Protein AF-A0A9Q9C1R9-F1 (afdb_monomer)

Structure (mmCIF, N/CA/C/O backbone):
data_AF-A0A9Q9C1R9-F1
#
_entry.id   AF-A0A9Q9C1R9-F1
#
loop_
_atom_site.group_PDB
_atom_site.id
_atom_site.type_symbol
_atom_site.label_atom_id
_atom_site.label_alt_id
_atom_site.label_comp_id
_atom_site.label_asym_id
_atom_site.label_entity_id
_atom_site.label_seq_id
_atom_site.pdbx_PDB_ins_code
_atom_site.Cartn_x
_atom_site.Cartn_y
_atom_site.Cartn_z
_atom_site.occupancy
_atom_site.B_iso_or_equiv
_atom_site.auth_seq_id
_atom_site.auth_comp_id
_atom_site.auth_asym_id
_atom_site.auth_atom_id
_atom_site.pdbx_PDB_model_num
ATOM 1 N N . MET A 1 1 ? 8.457 5.564 -29.639 1.00 68.88 1 MET A N 1
ATOM 2 C CA . MET A 1 1 ? 8.904 5.468 -28.235 1.00 68.88 1 MET A CA 1
ATOM 3 C C . MET A 1 1 ? 7.724 5.549 -27.267 1.00 68.88 1 MET A C 1
ATOM 5 O O . MET A 1 1 ? 7.587 4.631 -26.476 1.00 68.88 1 MET A O 1
ATOM 9 N N . LEU A 1 2 ? 6.846 6.562 -27.342 1.00 61.56 2 LEU A N 1
ATOM 10 C CA . LEU A 1 2 ? 5.574 6.614 -26.589 1.00 61.56 2 LEU A CA 1
ATOM 11 C C . LEU A 1 2 ? 4.384 6.157 -27.455 1.00 61.56 2 LEU A C 1
ATOM 13 O O . LEU A 1 2 ? 4.410 6.365 -28.668 1.00 61.56 2 LEU A O 1
ATOM 17 N N . LYS A 1 3 ? 3.377 5.526 -26.837 1.00 55.06 3 LYS A N 1
ATOM 18 C CA . LYS A 1 3 ? 2.160 4.986 -27.472 1.00 55.06 3 LYS A CA 1
ATOM 19 C C . LYS A 1 3 ? 1.139 6.076 -27.837 1.00 55.06 3 LYS A C 1
ATOM 21 O O . LYS A 1 3 ? 0.520 5.959 -28.885 1.00 55.06 3 LYS A O 1
ATOM 26 N N . GLU A 1 4 ? 1.001 7.135 -27.030 1.00 53.97 4 GLU A N 1
ATOM 27 C CA . GLU A 1 4 ? 0.096 8.278 -27.270 1.00 53.97 4 GLU A CA 1
ATOM 28 C C . GLU A 1 4 ? 0.706 9.599 -26.744 1.00 53.97 4 GLU A C 1
ATOM 30 O O . GLU A 1 4 ? 1.409 9.605 -25.733 1.00 53.97 4 GLU A O 1
ATOM 35 N N . LEU A 1 5 ? 0.454 10.715 -27.445 1.00 52.47 5 LEU A N 1
ATOM 36 C CA . LEU A 1 5 ? 1.115 12.031 -27.289 1.00 52.47 5 LEU A CA 1
ATOM 37 C C . LEU A 1 5 ? 0.471 12.983 -26.258 1.00 52.47 5 LEU A C 1
ATOM 39 O O . LEU A 1 5 ? 0.914 14.118 -26.122 1.00 52.47 5 LEU A O 1
ATOM 43 N N . ILE A 1 6 ? -0.577 12.560 -25.548 1.00 49.66 6 ILE A N 1
ATOM 44 C CA . ILE A 1 6 ? -1.466 13.462 -24.783 1.00 49.66 6 ILE A CA 1
ATOM 45 C C . ILE A 1 6 ? -0.783 14.088 -23.541 1.00 49.66 6 ILE A C 1
ATOM 47 O O . ILE A 1 6 ? -1.329 14.996 -22.927 1.00 49.66 6 ILE A O 1
ATOM 51 N N . ASP A 1 7 ? 0.436 13.664 -23.193 1.00 58.31 7 ASP A N 1
ATOM 52 C CA . ASP A 1 7 ? 1.102 14.011 -21.928 1.00 58.31 7 ASP A CA 1
ATOM 53 C C . ASP A 1 7 ? 2.632 14.169 -22.101 1.00 58.31 7 ASP A C 1
ATOM 55 O O . ASP A 1 7 ? 3.446 13.605 -21.355 1.00 58.31 7 ASP A O 1
ATOM 59 N N . GLU A 1 8 ? 3.033 14.849 -23.183 1.00 70.69 8 GLU A N 1
ATOM 60 C CA . GLU A 1 8 ? 4.433 15.181 -23.479 1.00 70.69 8 GLU A CA 1
ATOM 61 C C . GLU A 1 8 ? 4.925 16.274 -22.513 1.00 70.69 8 GLU A C 1
ATOM 63 O O . GLU A 1 8 ? 4.527 17.434 -22.607 1.00 70.69 8 GLU A O 1
ATOM 68 N N . ASP A 1 9 ? 5.804 15.903 -21.580 1.00 82.81 9 ASP A N 1
ATOM 69 C CA . ASP A 1 9 ? 6.515 16.859 -20.727 1.00 82.81 9 ASP A CA 1
ATOM 70 C C . ASP A 1 9 ? 7.801 17.369 -21.396 1.00 82.81 9 ASP A C 1
ATOM 72 O O . ASP A 1 9 ? 8.189 16.929 -22.480 1.00 82.81 9 ASP A O 1
ATOM 76 N N . ASP A 1 10 ? 8.478 18.319 -20.746 1.00 85.00 10 ASP A N 1
ATOM 77 C CA . ASP A 1 10 ? 9.692 18.946 -21.277 1.00 85.00 10 ASP A CA 1
ATOM 78 C C . ASP A 1 10 ? 10.810 17.931 -21.580 1.00 85.00 10 ASP A C 1
ATOM 80 O O . ASP A 1 10 ? 11.509 18.064 -22.586 1.00 85.00 10 ASP A O 1
ATOM 84 N N . PHE A 1 11 ? 10.946 16.876 -20.767 1.00 85.56 11 PHE A N 1
ATOM 85 C CA . PHE A 1 11 ? 11.929 15.819 -21.007 1.00 85.56 11 PHE A CA 1
ATOM 86 C C . PHE A 1 11 ? 11.592 15.037 -22.281 1.00 85.56 11 PHE A C 1
ATOM 88 O O . PHE A 1 11 ? 12.441 14.894 -23.164 1.00 85.56 11 PHE A O 1
ATOM 95 N N . CYS A 1 12 ? 10.343 14.580 -22.413 1.00 82.75 12 CYS A N 1
ATOM 96 C CA . CYS A 1 12 ? 9.876 13.858 -23.597 1.00 82.75 12 CYS A CA 1
ATOM 97 C C . CYS A 1 12 ? 9.963 14.726 -24.859 1.00 82.75 12 CYS A C 1
ATOM 99 O O . CYS A 1 12 ? 10.406 14.246 -25.904 1.00 82.75 12 CYS A O 1
ATOM 101 N N . LYS A 1 13 ? 9.632 16.017 -24.744 1.00 83.69 13 LYS A N 1
ATOM 102 C CA . LYS A 1 13 ? 9.739 16.992 -25.830 1.00 83.69 13 LYS A CA 1
ATOM 103 C C . LYS A 1 13 ? 11.181 17.157 -26.299 1.00 83.69 13 LYS A C 1
ATOM 105 O O . LYS A 1 13 ? 11.440 17.072 -27.496 1.00 83.69 13 LYS A O 1
ATOM 110 N N . LYS A 1 14 ? 12.136 17.344 -25.381 1.00 84.56 14 LYS A N 1
ATOM 111 C CA . LYS A 1 14 ? 13.572 17.443 -25.710 1.00 84.56 14 LYS A CA 1
ATOM 112 C C . LYS A 1 14 ? 14.096 16.168 -26.367 1.00 84.56 14 LYS A C 1
ATOM 114 O O . LYS A 1 14 ? 14.845 16.247 -27.338 1.00 84.56 14 LYS A O 1
ATOM 119 N N . LEU A 1 15 ? 13.655 15.010 -25.879 1.00 82.81 15 LEU A N 1
ATOM 120 C CA . LEU A 1 15 ? 14.009 13.701 -26.421 1.00 82.81 15 LEU A CA 1
ATOM 121 C C . LEU A 1 15 ? 13.413 13.442 -27.815 1.00 82.81 15 LEU A C 1
ATOM 123 O O . LEU A 1 15 ? 14.008 12.740 -28.625 1.00 82.81 15 LEU A O 1
ATOM 127 N N . ARG A 1 16 ? 12.246 14.015 -28.126 1.00 80.00 16 ARG A N 1
ATOM 128 C CA . ARG A 1 16 ? 11.672 13.975 -29.477 1.00 80.00 16 ARG A CA 1
ATOM 129 C C . ARG A 1 16 ? 12.353 14.972 -30.409 1.00 80.00 16 ARG A C 1
ATOM 131 O O . ARG A 1 16 ? 12.697 14.614 -31.529 1.00 80.00 16 ARG A O 1
ATOM 138 N N . MET A 1 17 ? 12.570 16.206 -29.963 1.00 79.06 17 MET A N 1
ATOM 139 C CA . MET A 1 17 ? 13.207 17.243 -30.779 1.00 79.06 17 MET A CA 1
ATOM 140 C C . MET A 1 17 ? 14.652 16.882 -31.153 1.00 79.06 17 MET A C 1
ATOM 142 O O . MET A 1 17 ? 15.102 17.239 -32.239 1.00 79.06 17 MET A O 1
ATOM 146 N N . SER A 1 18 ? 15.367 16.123 -30.314 1.00 73.94 18 SER A N 1
ATOM 147 C CA . SER A 1 18 ? 16.707 15.619 -30.646 1.00 73.94 18 SER A CA 1
ATOM 148 C C . SER A 1 18 ? 16.712 14.651 -31.836 1.00 73.94 18 SER A C 1
ATOM 150 O O . SER A 1 18 ? 17.696 14.612 -32.573 1.00 73.94 18 SER A O 1
ATOM 152 N N . LYS A 1 19 ? 15.607 13.931 -32.082 1.00 68.00 19 LYS A N 1
ATOM 153 C CA . LYS A 1 19 ? 15.403 13.128 -33.299 1.00 68.00 19 LYS A CA 1
ATOM 154 C C . LYS A 1 19 ? 15.265 14.014 -34.538 1.00 68.00 19 LYS A C 1
ATOM 156 O O . LYS A 1 19 ? 15.818 13.702 -35.586 1.00 68.00 19 LYS A O 1
ATOM 161 N N . GLU A 1 20 ? 14.491 15.091 -34.426 1.00 62.00 20 GLU A N 1
ATOM 162 C CA . GLU A 1 20 ? 14.137 15.975 -35.545 1.00 62.00 20 GLU A CA 1
ATOM 163 C C . GLU A 1 20 ? 15.308 16.882 -35.964 1.00 62.00 20 GLU A C 1
ATOM 165 O O . GLU A 1 20 ? 15.436 17.225 -37.136 1.00 62.00 20 GLU A O 1
ATOM 170 N N . ALA A 1 21 ? 16.199 17.226 -35.029 1.00 60.50 21 ALA A N 1
ATOM 171 C CA . ALA A 1 21 ? 17.308 18.151 -35.263 1.00 60.50 21 ALA A CA 1
ATOM 172 C C . ALA A 1 21 ? 18.493 17.569 -36.066 1.00 60.50 21 ALA A C 1
ATOM 174 O O . ALA A 1 21 ? 19.403 18.320 -36.410 1.00 60.50 21 ALA A O 1
ATOM 175 N N . ASN A 1 22 ? 18.532 16.258 -36.362 1.00 57.53 22 ASN A N 1
ATOM 176 C CA . ASN A 1 22 ? 19.663 15.572 -37.023 1.00 57.53 22 ASN A CA 1
ATOM 177 C C . ASN A 1 22 ? 21.048 15.807 -36.372 1.00 57.53 22 ASN A C 1
ATOM 179 O O . ASN A 1 22 ? 22.090 15.497 -36.956 1.00 57.53 22 ASN A O 1
ATOM 183 N N . THR A 1 23 ? 21.097 16.319 -35.143 1.00 57.62 23 THR A N 1
ATOM 184 C CA . THR A 1 23 ? 22.340 16.537 -34.404 1.00 57.62 23 THR A CA 1
ATOM 185 C C . THR A 1 23 ? 22.733 15.253 -33.683 1.00 57.62 23 THR A C 1
ATOM 187 O O . THR A 1 23 ? 22.050 14.826 -32.755 1.00 57.62 23 THR A O 1
ATOM 190 N N . LYS A 1 24 ? 23.870 14.653 -34.058 1.00 62.19 24 LYS A N 1
ATOM 191 C CA . LYS A 1 24 ? 24.475 13.500 -33.352 1.00 62.19 24 LYS A CA 1
ATOM 192 C C . LYS A 1 24 ? 25.157 13.871 -32.024 1.00 62.19 24 LYS A C 1
ATOM 194 O O . LYS A 1 24 ? 25.824 13.040 -31.421 1.00 62.19 24 LYS A O 1
ATOM 199 N N . ALA A 1 25 ? 25.030 15.123 -31.593 1.00 64.75 25 ALA A N 1
ATOM 200 C CA . ALA A 1 25 ? 25.651 15.654 -30.390 1.00 64.75 25 ALA A CA 1
ATOM 201 C C . ALA A 1 25 ? 24.568 16.067 -29.387 1.00 64.75 25 ALA A C 1
ATOM 203 O O . ALA A 1 25 ? 23.520 16.586 -29.775 1.00 64.75 25 ALA A O 1
ATOM 204 N N . GLY A 1 26 ? 24.830 15.844 -28.101 1.00 82.19 26 GLY A N 1
ATOM 205 C CA . GLY A 1 26 ? 23.922 16.195 -27.012 1.00 82.19 26 GLY A CA 1
ATOM 206 C C . GLY A 1 26 ? 23.295 14.982 -26.325 1.00 82.19 26 GLY A C 1
ATOM 207 O O . GLY A 1 26 ? 22.967 13.983 -26.967 1.00 82.19 26 GLY A O 1
ATOM 208 N N . PHE A 1 27 ? 23.077 15.111 -25.015 1.00 88.69 27 PHE A N 1
ATOM 209 C CA . PHE A 1 27 ? 22.554 14.061 -24.140 1.00 88.69 27 PHE A CA 1
ATOM 210 C C . PHE A 1 27 ? 21.291 13.415 -24.710 1.00 88.69 27 PHE A C 1
ATOM 212 O O . PHE A 1 27 ? 21.266 12.214 -24.933 1.00 88.69 27 PHE A O 1
ATOM 219 N N . TYR A 1 28 ? 20.269 14.213 -25.033 1.00 88.50 28 TYR A N 1
ATOM 220 C CA . TYR A 1 28 ? 18.986 13.710 -25.534 1.00 88.50 28 TYR A CA 1
ATOM 221 C C . TYR A 1 28 ? 19.091 12.998 -26.888 1.00 88.50 28 TYR A C 1
ATOM 223 O O . TYR A 1 28 ? 18.236 12.181 -27.205 1.00 88.50 28 TYR A O 1
ATOM 231 N N . SER A 1 29 ? 20.100 13.292 -27.709 1.00 85.75 29 SER A N 1
ATOM 232 C CA . SER A 1 29 ? 20.296 12.591 -28.984 1.00 85.75 29 SER A CA 1
ATOM 233 C C . SER A 1 29 ? 20.907 11.211 -28.747 1.00 85.75 29 SER A C 1
ATOM 235 O O . SER A 1 29 ? 20.327 10.201 -29.140 1.00 85.75 29 SER A O 1
ATOM 237 N N . LEU A 1 30 ? 22.015 11.151 -27.999 1.00 87.75 30 LEU A N 1
ATOM 238 C CA . LEU A 1 30 ? 22.667 9.890 -27.632 1.00 87.75 30 LEU A CA 1
ATOM 239 C C . LEU A 1 30 ? 21.759 9.002 -26.771 1.00 87.75 30 LEU A C 1
ATOM 241 O O . LEU A 1 30 ? 21.676 7.800 -27.000 1.00 87.75 30 LEU A O 1
ATOM 245 N N . PHE A 1 31 ? 21.020 9.593 -25.831 1.00 91.00 31 PHE A N 1
ATOM 246 C CA . PHE A 1 31 ? 20.050 8.884 -25.004 1.00 91.00 31 PHE A CA 1
ATOM 247 C C . PHE A 1 31 ? 18.894 8.329 -25.845 1.00 91.00 31 PHE A C 1
ATOM 249 O O . PHE A 1 31 ? 18.495 7.187 -25.654 1.00 91.00 31 PHE A O 1
ATOM 256 N N . TYR A 1 32 ? 18.386 9.082 -26.828 1.00 89.69 32 TYR A N 1
ATOM 257 C CA . TYR A 1 32 ? 17.373 8.571 -27.758 1.00 89.69 32 TYR A CA 1
ATOM 258 C C . TYR A 1 32 ? 17.898 7.394 -28.590 1.00 89.69 32 TYR A C 1
ATOM 260 O O . TYR A 1 32 ? 17.190 6.400 -28.748 1.00 89.69 32 TYR A O 1
ATOM 268 N N . ILE A 1 33 ? 19.139 7.481 -29.088 1.00 89.81 33 ILE A N 1
ATOM 269 C CA . ILE A 1 33 ? 19.789 6.383 -29.817 1.00 89.81 33 ILE A CA 1
ATOM 270 C C . ILE A 1 33 ? 19.897 5.151 -28.917 1.00 89.81 33 ILE A C 1
ATOM 272 O O . ILE A 1 33 ? 19.474 4.081 -29.338 1.00 89.81 33 ILE A O 1
ATOM 276 N N . LEU A 1 34 ? 20.344 5.306 -27.667 1.00 91.69 34 LEU A N 1
ATOM 277 C CA . LEU A 1 34 ? 20.454 4.212 -26.695 1.00 91.69 34 LEU A CA 1
ATOM 278 C C . LEU A 1 34 ? 19.115 3.494 -26.451 1.00 91.69 34 LEU A C 1
ATOM 280 O O . LEU A 1 34 ? 19.071 2.278 -26.290 1.00 91.69 34 LEU A O 1
ATOM 284 N N . LEU A 1 35 ? 18.002 4.232 -26.445 1.00 91.25 35 LEU A N 1
ATOM 285 C CA . LEU A 1 35 ? 16.662 3.660 -26.269 1.00 91.25 35 LEU A CA 1
ATOM 286 C C . LEU A 1 35 ? 16.153 2.897 -27.502 1.00 91.25 35 LEU A C 1
ATOM 288 O O . LEU A 1 35 ? 15.163 2.169 -27.401 1.00 91.25 35 LEU A O 1
ATOM 292 N N . HIS A 1 36 ? 16.797 3.054 -28.658 1.00 89.19 36 HIS A N 1
ATOM 293 C CA . HIS A 1 36 ? 16.471 2.362 -29.906 1.00 89.19 36 HIS A CA 1
ATOM 294 C C . HIS A 1 36 ? 17.476 1.257 -30.257 1.00 89.19 36 HIS A C 1
ATOM 296 O O . HIS A 1 36 ? 17.066 0.223 -30.781 1.00 89.19 36 HIS A O 1
ATOM 302 N N . ASP A 1 37 ? 18.748 1.465 -29.934 1.00 90.94 37 ASP A N 1
ATOM 303 C CA . ASP A 1 37 ? 19.858 0.530 -30.078 1.00 90.94 37 ASP A CA 1
ATOM 304 C C . ASP A 1 37 ? 20.609 0.450 -28.738 1.00 90.94 37 ASP A C 1
ATOM 306 O O . ASP A 1 37 ? 21.495 1.270 -28.467 1.00 90.94 37 ASP A O 1
ATOM 310 N N . PRO A 1 38 ? 20.238 -0.498 -27.859 1.00 92.81 38 PRO A N 1
ATOM 311 C CA . PRO A 1 38 ? 20.786 -0.580 -26.516 1.00 92.81 38 PRO A CA 1
ATOM 312 C C . PRO A 1 38 ? 22.136 -1.317 -26.521 1.00 92.81 38 PRO A C 1
ATOM 314 O O . PRO A 1 38 ? 22.336 -2.267 -25.770 1.00 92.81 38 PRO A O 1
ATOM 317 N N . SER A 1 39 ? 23.065 -0.919 -27.392 1.00 93.69 39 SER A N 1
ATOM 318 C CA . SER A 1 39 ? 24.397 -1.519 -27.478 1.00 93.69 39 SER A CA 1
ATOM 319 C C . SER A 1 39 ? 25.350 -0.931 -26.432 1.00 93.69 39 SER A C 1
ATOM 321 O O . SER A 1 39 ? 25.269 0.248 -26.073 1.00 93.69 39 SER A O 1
ATOM 323 N N . LEU A 1 40 ? 26.299 -1.750 -25.960 1.00 92.50 40 LEU A N 1
ATOM 324 C CA . LEU A 1 40 ? 27.318 -1.312 -24.999 1.00 92.50 40 LEU A CA 1
ATOM 325 C C . LEU A 1 40 ? 28.120 -0.118 -25.537 1.00 92.50 40 LEU A C 1
ATOM 327 O O . LEU A 1 40 ? 28.385 0.823 -24.801 1.00 92.50 40 LEU A O 1
ATOM 331 N N . GLN A 1 41 ? 28.412 -0.105 -26.840 1.00 93.00 41 GLN A N 1
ATOM 332 C CA . GLN A 1 41 ? 29.126 0.989 -27.497 1.00 93.00 41 GLN A CA 1
ATOM 333 C C . GLN A 1 41 ? 28.391 2.334 -27.369 1.00 93.00 41 GLN A C 1
ATOM 335 O O . GLN A 1 41 ? 29.019 3.366 -27.129 1.00 93.00 41 GLN A O 1
ATOM 340 N N . VAL A 1 42 ? 27.063 2.342 -27.525 1.00 91.50 42 VAL A N 1
ATOM 341 C CA . VAL A 1 42 ? 26.261 3.566 -27.377 1.00 91.50 42 VAL A CA 1
ATOM 342 C C . VAL A 1 42 ? 26.208 3.996 -25.910 1.00 91.50 42 VAL A C 1
ATOM 344 O O . VAL A 1 42 ? 26.322 5.189 -25.626 1.00 91.50 42 VAL A O 1
ATOM 347 N N . LEU A 1 43 ? 26.091 3.045 -24.976 1.00 93.31 43 LEU A N 1
ATOM 348 C CA . LEU A 1 43 ? 26.119 3.334 -23.540 1.00 93.31 43 LEU A CA 1
ATOM 349 C C . LEU A 1 43 ? 27.465 3.936 -23.112 1.00 93.31 43 LEU A C 1
ATOM 351 O O . LEU A 1 43 ? 27.484 4.982 -22.469 1.00 93.31 43 LEU A O 1
ATOM 355 N N . GLU A 1 44 ? 28.584 3.335 -23.513 1.00 92.31 44 GLU A N 1
ATOM 356 C CA . GLU A 1 44 ? 29.932 3.843 -23.234 1.00 92.31 44 GLU A CA 1
ATOM 357 C C . GLU A 1 44 ? 30.155 5.226 -23.853 1.00 92.31 44 GLU A C 1
ATOM 359 O O . GLU A 1 44 ? 30.708 6.109 -23.202 1.00 92.31 44 GLU A O 1
ATOM 364 N N . SER A 1 45 ? 29.657 5.456 -25.073 1.00 90.81 45 SER A N 1
ATOM 365 C CA . SER A 1 45 ? 29.702 6.777 -25.708 1.00 90.81 45 SER A CA 1
ATOM 366 C C . SER A 1 45 ? 28.879 7.822 -24.949 1.00 90.81 45 SER A C 1
ATOM 368 O O . SER A 1 45 ? 29.263 8.991 -24.884 1.00 90.81 45 SER A O 1
ATOM 370 N N . LEU A 1 46 ? 27.750 7.438 -24.354 1.00 90.81 46 LEU A N 1
ATOM 371 C CA . LEU A 1 46 ? 26.967 8.340 -23.517 1.00 90.81 46 LEU A CA 1
ATOM 372 C C . LEU A 1 46 ? 27.708 8.648 -22.205 1.00 90.81 46 LEU A C 1
ATOM 374 O O . LEU A 1 46 ? 27.821 9.816 -21.838 1.00 90.81 46 LEU A O 1
ATOM 378 N N . LEU A 1 47 ? 28.263 7.627 -21.547 1.00 91.38 47 LEU A N 1
ATOM 379 C CA . LEU A 1 47 ? 28.989 7.744 -20.276 1.00 91.38 47 LEU A CA 1
ATOM 380 C C . LEU A 1 47 ? 30.352 8.443 -20.405 1.00 91.38 47 LEU A C 1
ATOM 382 O O . LEU A 1 47 ? 30.844 9.010 -19.436 1.00 91.38 47 LEU A O 1
ATOM 386 N N . SER A 1 48 ? 30.959 8.462 -21.594 1.00 90.69 48 SER A N 1
ATOM 387 C CA . SER A 1 48 ? 32.174 9.248 -21.840 1.00 90.69 48 SER A CA 1
ATOM 388 C C . SER A 1 48 ? 31.901 10.752 -21.931 1.00 90.69 48 SER A C 1
ATOM 390 O O . SER A 1 48 ? 32.814 11.554 -21.762 1.00 90.69 48 SER A O 1
ATOM 392 N N . ASN A 1 49 ? 30.660 11.139 -22.250 1.00 88.56 49 ASN A N 1
ATOM 393 C CA . ASN A 1 49 ? 30.259 12.532 -22.474 1.00 88.56 49 ASN A CA 1
ATOM 394 C C . ASN A 1 49 ? 29.388 13.105 -21.344 1.00 88.56 49 ASN A C 1
ATOM 396 O O . ASN A 1 49 ? 29.257 14.324 -21.237 1.00 88.56 49 ASN A O 1
ATOM 400 N N . TYR A 1 50 ? 28.780 12.244 -20.526 1.00 90.88 50 TYR A N 1
ATOM 401 C CA . TYR A 1 50 ? 27.838 12.600 -19.466 1.00 90.88 50 TYR A CA 1
ATOM 402 C C . TYR A 1 50 ? 28.058 11.733 -18.235 1.00 90.88 50 TYR A C 1
ATOM 404 O O . TYR A 1 50 ? 28.575 10.622 -18.329 1.00 90.88 50 TYR A O 1
ATOM 412 N N . THR A 1 51 ? 27.645 12.222 -17.068 1.00 90.12 51 THR A N 1
ATOM 413 C CA . THR A 1 51 ? 27.815 11.449 -15.837 1.00 90.12 51 THR A CA 1
ATOM 414 C C . THR A 1 51 ? 26.875 10.245 -15.825 1.00 90.12 51 THR A C 1
ATOM 416 O O . THR A 1 51 ? 25.770 10.295 -16.372 1.00 90.12 51 THR A O 1
ATOM 419 N N . LEU A 1 52 ? 27.268 9.171 -15.133 1.00 90.62 52 LEU A N 1
ATOM 420 C CA . LEU A 1 52 ? 26.385 8.027 -14.886 1.00 90.62 52 LEU A CA 1
ATOM 421 C C . LEU A 1 52 ? 25.042 8.476 -14.288 1.00 90.62 52 LEU A C 1
ATOM 423 O O . LEU A 1 52 ? 23.982 7.995 -14.688 1.00 90.62 52 LEU A O 1
ATOM 427 N N . GLN A 1 53 ? 25.080 9.460 -13.386 1.00 91.25 53 GLN A N 1
ATOM 428 C CA . GLN A 1 53 ? 23.893 10.011 -12.743 1.00 91.25 53 GLN A CA 1
ATOM 429 C C . GLN A 1 53 ? 22.923 10.669 -13.737 1.00 91.25 53 GLN A C 1
ATOM 431 O O . GLN A 1 53 ? 21.711 10.565 -13.546 1.00 91.25 53 GLN A O 1
ATOM 436 N N . ASP A 1 54 ? 23.412 11.304 -14.806 1.00 91.31 54 ASP A N 1
ATOM 437 C CA . ASP A 1 54 ? 22.556 11.886 -15.850 1.00 91.31 54 ASP A CA 1
ATOM 438 C C . ASP A 1 54 ? 21.773 10.796 -16.588 1.00 91.31 54 ASP A C 1
ATOM 440 O O . ASP A 1 54 ? 20.559 10.910 -16.786 1.00 91.31 54 ASP A O 1
ATOM 444 N N . VAL A 1 55 ? 22.450 9.695 -16.926 1.00 92.69 55 VAL A N 1
ATOM 445 C CA . VAL A 1 55 ? 21.838 8.528 -17.578 1.00 92.69 55 VAL A CA 1
ATOM 446 C C . VAL A 1 55 ? 20.816 7.869 -16.652 1.00 92.69 55 VAL A C 1
ATOM 448 O O . VAL A 1 55 ? 19.679 7.618 -17.063 1.00 92.69 55 VAL A O 1
ATOM 451 N N . VAL A 1 56 ? 21.176 7.663 -15.380 1.00 94.31 56 VAL A N 1
ATOM 452 C CA . VAL A 1 56 ? 20.267 7.146 -14.346 1.00 94.31 56 VAL A CA 1
ATOM 453 C C . VAL A 1 56 ? 19.044 8.050 -14.202 1.00 94.31 56 VAL A C 1
ATOM 455 O O . VAL A 1 56 ? 17.923 7.554 -14.155 1.00 94.31 56 VAL A O 1
ATOM 458 N N . ASN A 1 57 ? 19.208 9.373 -14.177 1.00 92.75 57 ASN A N 1
ATOM 459 C CA . ASN A 1 57 ? 18.089 10.307 -14.062 1.00 92.75 57 ASN A CA 1
ATOM 460 C C . ASN A 1 57 ? 17.159 10.254 -15.285 1.00 92.75 57 ASN A C 1
ATO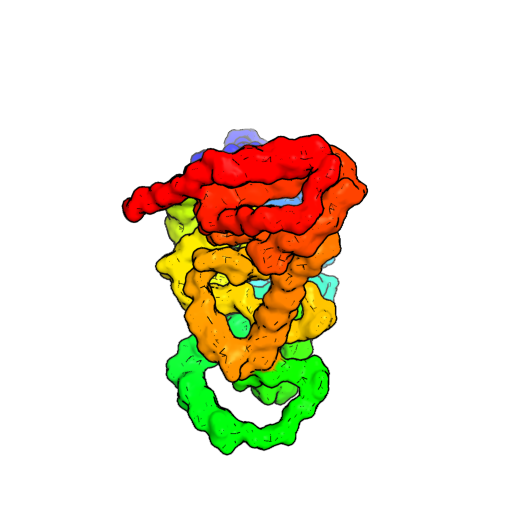M 462 O O . ASN A 1 57 ? 15.937 10.259 -15.114 1.00 92.75 57 ASN A O 1
ATOM 466 N N . GLY A 1 58 ? 17.715 10.146 -16.496 1.00 92.50 58 GLY A N 1
ATOM 467 C CA . GLY A 1 58 ? 16.936 9.976 -17.725 1.00 92.50 58 GLY A CA 1
ATOM 468 C C . GLY A 1 58 ? 16.113 8.685 -17.718 1.00 92.50 58 GLY A C 1
ATOM 469 O O . GLY A 1 58 ? 14.905 8.710 -17.971 1.00 92.50 58 GLY A O 1
ATOM 470 N N . LEU A 1 59 ? 16.733 7.558 -17.353 1.00 95.00 59 LEU A N 1
ATOM 471 C CA . LEU A 1 59 ? 16.044 6.267 -17.253 1.00 95.00 59 LEU A CA 1
ATOM 472 C C . LEU A 1 59 ? 15.006 6.275 -16.136 1.00 95.00 59 LEU A C 1
ATOM 474 O O . LEU A 1 59 ? 13.874 5.848 -16.344 1.00 95.00 59 LEU A O 1
ATOM 478 N N . LYS A 1 60 ? 15.354 6.822 -14.969 1.00 94.19 60 LYS A N 1
ATOM 479 C CA . LYS A 1 60 ? 14.440 6.987 -13.838 1.00 94.19 60 LYS A CA 1
ATOM 480 C C . LYS A 1 60 ? 13.212 7.779 -14.247 1.00 94.19 60 LYS A C 1
ATOM 482 O O . LYS A 1 60 ? 12.120 7.394 -13.859 1.00 94.19 60 LYS A O 1
ATOM 487 N N . HIS A 1 61 ? 13.362 8.864 -15.002 1.00 91.75 61 HIS A N 1
ATOM 488 C CA . HIS A 1 61 ? 12.221 9.651 -15.456 1.00 91.75 61 HIS A CA 1
ATOM 489 C C . HIS A 1 61 ? 11.278 8.808 -16.333 1.00 91.75 61 HIS A C 1
ATOM 491 O O . HIS A 1 61 ? 10.077 8.750 -16.061 1.00 91.75 61 HIS A O 1
ATOM 497 N N . LEU A 1 62 ? 11.818 8.087 -17.323 1.00 92.31 62 LEU A N 1
ATOM 498 C CA . LEU A 1 62 ? 11.020 7.229 -18.203 1.00 92.31 62 LEU A CA 1
ATOM 499 C C . LEU A 1 62 ? 10.353 6.076 -17.450 1.00 92.31 62 LEU A C 1
ATOM 501 O O . LEU A 1 62 ? 9.149 5.873 -17.599 1.00 92.31 62 LEU A O 1
ATOM 505 N N . ILE A 1 63 ? 11.104 5.360 -16.610 1.00 93.56 63 ILE A N 1
ATOM 506 C CA . ILE A 1 63 ? 10.579 4.248 -15.813 1.00 93.56 63 ILE A CA 1
ATOM 507 C C . ILE A 1 63 ? 9.545 4.773 -14.816 1.00 93.56 63 ILE A C 1
ATOM 509 O O . ILE A 1 63 ? 8.465 4.222 -14.695 1.00 93.56 63 ILE A O 1
ATOM 513 N N . LYS A 1 64 ? 9.809 5.868 -14.109 1.00 90.62 64 LYS A N 1
ATOM 514 C CA . LYS A 1 64 ? 8.907 6.341 -13.056 1.00 90.62 64 LYS A CA 1
ATOM 515 C C . LYS A 1 64 ? 7.587 6.897 -13.602 1.00 90.62 64 LYS A C 1
ATOM 517 O O . LYS A 1 64 ? 6.551 6.669 -12.985 1.00 90.62 64 LYS A O 1
ATOM 522 N N . PHE A 1 65 ? 7.621 7.630 -14.717 1.00 87.12 65 PHE A N 1
ATOM 523 C CA . PHE A 1 65 ? 6.475 8.436 -15.161 1.00 87.12 65 PHE A CA 1
ATOM 524 C C . PHE A 1 65 ? 5.870 8.029 -16.504 1.00 87.12 65 PHE A C 1
ATOM 526 O O . PHE A 1 65 ? 4.734 8.397 -16.783 1.00 87.12 65 PHE A O 1
ATOM 533 N N . LYS A 1 66 ? 6.605 7.320 -17.369 1.00 87.44 66 LYS A N 1
ATOM 534 C CA . LYS A 1 66 ? 6.179 7.084 -18.763 1.00 87.44 66 LYS A CA 1
ATOM 535 C C . LYS A 1 66 ? 6.114 5.610 -19.155 1.00 87.44 66 LYS A C 1
ATOM 537 O O . LYS A 1 66 ? 5.688 5.304 -20.265 1.00 87.44 66 LYS A O 1
ATOM 542 N N . PHE A 1 67 ? 6.512 4.708 -18.267 1.00 88.44 67 PHE A N 1
ATOM 543 C CA . PHE A 1 67 ? 6.835 3.321 -18.593 1.00 88.44 67 PHE A CA 1
ATOM 544 C C . PHE A 1 67 ? 5.681 2.527 -19.213 1.00 88.44 67 PHE A C 1
ATOM 546 O O . PHE A 1 67 ? 5.853 1.952 -20.287 1.00 88.44 67 PHE A O 1
ATOM 553 N N . ASP A 1 68 ? 4.475 2.601 -18.641 1.00 84.44 68 ASP A N 1
ATOM 554 C CA . ASP A 1 68 ? 3.274 1.935 -19.180 1.00 84.44 68 ASP A CA 1
ATOM 555 C C . ASP A 1 68 ? 2.906 2.409 -20.599 1.00 84.44 68 ASP A C 1
ATOM 557 O O . ASP A 1 68 ? 2.298 1.691 -21.409 1.00 84.44 68 ASP A O 1
ATOM 561 N N . ARG A 1 69 ? 3.328 3.631 -20.931 1.00 84.44 69 ARG A N 1
ATOM 562 C CA . ARG A 1 69 ? 3.060 4.304 -22.202 1.00 84.44 69 ARG A CA 1
ATOM 563 C C . ARG A 1 69 ? 4.165 4.074 -23.225 1.00 84.44 69 ARG A C 1
ATOM 565 O O . ARG A 1 69 ? 4.019 4.517 -24.361 1.00 84.44 69 ARG A O 1
ATOM 572 N N . LEU A 1 70 ? 5.249 3.382 -22.881 1.00 86.88 70 LEU A N 1
ATOM 573 C CA . LEU A 1 70 ? 6.308 3.066 -23.834 1.00 86.88 70 LEU A CA 1
ATOM 574 C C . LEU A 1 70 ? 5.870 1.977 -24.817 1.00 86.88 70 LEU A C 1
ATOM 576 O O . LEU A 1 70 ? 5.102 1.069 -24.490 1.00 86.88 70 LEU A O 1
ATOM 580 N N . THR A 1 71 ? 6.375 2.058 -26.047 1.00 88.44 71 THR A N 1
ATOM 581 C CA . THR A 1 71 ? 6.307 0.965 -27.029 1.00 88.44 71 THR A CA 1
ATOM 582 C C . THR A 1 71 ? 7.033 -0.271 -26.498 1.00 88.44 71 THR A C 1
ATOM 584 O O . THR A 1 71 ? 8.009 -0.121 -25.766 1.00 88.44 71 THR A O 1
ATOM 587 N N . LYS A 1 72 ? 6.609 -1.476 -26.904 1.00 88.88 72 LYS A N 1
ATOM 588 C CA . LYS A 1 72 ? 7.219 -2.741 -26.449 1.00 88.88 72 LYS A CA 1
ATOM 589 C C . LYS A 1 72 ? 8.741 -2.775 -26.649 1.00 88.88 72 LYS A C 1
ATOM 591 O O . LYS A 1 72 ? 9.449 -3.180 -25.736 1.00 88.88 72 LYS A O 1
ATOM 596 N N . ASP A 1 73 ? 9.229 -2.269 -27.781 1.00 90.12 73 ASP A N 1
ATOM 597 C CA . ASP A 1 73 ? 10.666 -2.241 -28.085 1.00 90.12 73 ASP A CA 1
ATOM 598 C C . ASP A 1 73 ? 11.429 -1.312 -27.135 1.00 90.12 73 ASP A C 1
ATOM 600 O O . ASP A 1 73 ? 12.402 -1.716 -26.513 1.00 90.12 73 ASP A O 1
ATOM 604 N N . ALA A 1 74 ? 10.938 -0.083 -26.941 1.00 89.56 74 ALA A N 1
ATOM 605 C CA . ALA A 1 74 ? 11.542 0.871 -26.007 1.00 89.56 74 ALA A CA 1
ATOM 606 C C . ALA A 1 74 ? 11.553 0.339 -24.564 1.00 89.56 74 ALA A C 1
ATOM 608 O O . ALA A 1 74 ? 12.527 0.524 -23.843 1.00 89.56 74 ALA A O 1
ATOM 609 N N . TYR A 1 75 ? 10.485 -0.348 -24.156 1.00 90.81 75 TYR A N 1
ATOM 610 C CA . TYR A 1 75 ? 10.417 -1.037 -22.871 1.00 90.81 75 TYR A CA 1
ATOM 611 C C . TYR A 1 75 ? 11.517 -2.107 -22.744 1.00 90.81 75 TYR A C 1
ATOM 613 O O . TYR A 1 75 ? 12.281 -2.086 -21.780 1.00 90.81 75 TYR A O 1
ATOM 621 N N . ALA A 1 76 ? 11.647 -2.997 -23.733 1.00 93.56 76 ALA A N 1
ATOM 622 C CA . ALA A 1 76 ? 12.646 -4.065 -23.719 1.00 93.56 76 ALA A CA 1
ATOM 623 C C . ALA A 1 76 ? 14.077 -3.502 -23.733 1.00 93.56 76 ALA A C 1
ATOM 625 O O . ALA A 1 76 ? 14.940 -3.966 -22.988 1.00 93.56 76 ALA A O 1
ATOM 626 N N . ASN A 1 77 ? 14.302 -2.447 -24.516 1.00 94.94 77 ASN A N 1
ATOM 627 C CA . ASN A 1 77 ? 15.582 -1.758 -24.595 1.00 94.94 77 ASN A CA 1
ATOM 628 C C . ASN A 1 77 ? 15.955 -1.105 -23.261 1.00 94.94 77 ASN A C 1
ATOM 630 O O . ASN A 1 77 ? 17.091 -1.253 -22.825 1.00 94.94 77 ASN A O 1
ATOM 634 N N . ILE A 1 78 ? 15.016 -0.455 -22.561 1.00 95.56 78 ILE A N 1
ATOM 635 C CA . ILE A 1 78 ? 15.278 0.094 -21.219 1.00 95.56 78 ILE A CA 1
ATOM 636 C C . ILE A 1 78 ? 15.709 -1.007 -20.251 1.00 95.56 78 ILE A C 1
ATOM 638 O O . ILE A 1 78 ? 16.679 -0.818 -19.522 1.00 95.56 78 ILE A O 1
ATOM 642 N N . LEU A 1 79 ? 15.032 -2.158 -20.246 1.00 96.31 79 LEU A N 1
ATOM 643 C CA . LEU A 1 79 ? 15.423 -3.279 -19.386 1.00 96.31 79 LEU A CA 1
ATOM 644 C C . LEU A 1 79 ? 16.832 -3.780 -19.707 1.00 96.31 79 LEU A C 1
ATOM 646 O O . LEU A 1 79 ? 17.611 -4.045 -18.792 1.00 96.31 79 LEU A O 1
ATOM 650 N N . PHE A 1 80 ? 17.172 -3.874 -20.993 1.00 96.12 80 PHE A N 1
ATOM 651 C CA . PHE A 1 80 ? 18.507 -4.272 -21.425 1.00 96.12 80 PHE A CA 1
ATOM 652 C C . PHE A 1 80 ? 19.572 -3.259 -20.988 1.00 96.12 80 PHE A C 1
ATOM 654 O O . PHE A 1 80 ? 20.592 -3.650 -20.424 1.00 96.12 80 PHE A O 1
ATOM 661 N N . VAL A 1 81 ? 19.305 -1.960 -21.154 1.00 96.12 81 VAL A N 1
ATOM 662 C CA . VAL A 1 81 ? 20.194 -0.883 -20.694 1.00 96.12 81 VAL A CA 1
ATOM 663 C C . VAL A 1 81 ? 20.390 -0.945 -19.182 1.00 96.12 81 VAL A C 1
ATOM 665 O O . VAL A 1 81 ? 21.530 -0.942 -18.729 1.00 96.12 81 VAL A O 1
ATOM 668 N N . VAL A 1 82 ? 19.316 -1.066 -18.393 1.00 96.50 82 VAL A N 1
ATOM 669 C CA . VAL A 1 82 ? 19.421 -1.184 -16.927 1.00 96.50 82 VAL A CA 1
ATOM 670 C C . VAL A 1 82 ? 20.264 -2.399 -16.542 1.00 96.50 82 VAL A C 1
ATOM 672 O O . VAL A 1 82 ? 21.127 -2.284 -15.677 1.00 96.50 82 VAL A O 1
ATOM 675 N N . ARG A 1 83 ? 20.075 -3.541 -17.215 1.00 95.56 83 ARG A N 1
ATOM 676 C CA . ARG A 1 83 ? 20.871 -4.753 -16.980 1.00 95.56 83 ARG A CA 1
ATOM 677 C C . ARG A 1 83 ? 22.359 -4.551 -17.277 1.00 95.56 83 ARG A C 1
ATOM 679 O O . ARG A 1 83 ? 23.174 -5.039 -16.501 1.00 95.56 83 ARG A O 1
ATOM 686 N N . MET A 1 84 ? 22.711 -3.852 -18.359 1.00 94.38 84 MET A N 1
ATOM 687 C CA . MET A 1 84 ? 24.108 -3.491 -18.652 1.00 94.38 84 MET A CA 1
ATOM 688 C C . MET A 1 84 ? 24.672 -2.541 -17.596 1.00 94.38 84 MET A C 1
ATOM 690 O O . MET A 1 84 ? 25.807 -2.700 -17.161 1.00 94.38 84 MET A O 1
ATOM 694 N N . MET A 1 85 ? 23.873 -1.572 -17.144 1.00 93.88 85 MET A N 1
ATOM 695 C CA . MET A 1 85 ? 24.320 -0.594 -16.156 1.00 93.88 85 MET A CA 1
ATOM 696 C C . MET A 1 85 ? 24.704 -1.237 -14.817 1.00 93.88 85 MET A C 1
ATOM 698 O O . MET A 1 85 ? 25.559 -0.694 -14.128 1.00 93.88 85 MET A O 1
ATOM 702 N N . LEU A 1 86 ? 24.156 -2.404 -14.457 1.00 93.81 86 LEU A N 1
ATOM 703 C CA . LEU A 1 86 ? 24.525 -3.106 -13.217 1.00 93.81 86 LEU A CA 1
ATOM 704 C C . LEU A 1 86 ? 26.022 -3.440 -13.112 1.00 93.81 86 LEU A C 1
ATOM 706 O O . LEU A 1 86 ? 26.516 -3.607 -12.000 1.00 93.81 86 LEU A O 1
ATOM 710 N N . ASP A 1 87 ? 26.746 -3.489 -14.234 1.00 91.00 87 ASP A N 1
ATOM 711 C CA . ASP A 1 87 ? 28.200 -3.694 -14.251 1.00 91.00 87 ASP A CA 1
ATOM 712 C C . ASP A 1 87 ? 29.005 -2.494 -13.732 1.00 91.00 87 ASP A C 1
ATOM 714 O O . ASP A 1 87 ? 30.184 -2.637 -13.418 1.00 91.00 87 ASP A O 1
ATOM 718 N N . TYR A 1 88 ? 28.376 -1.325 -13.601 1.00 87.19 88 TYR A N 1
ATOM 719 C CA . TYR A 1 88 ? 29.020 -0.102 -13.124 1.00 87.19 88 TYR A CA 1
ATOM 720 C C . TYR A 1 88 ? 28.894 0.093 -11.598 1.00 87.19 88 TYR A C 1
ATOM 722 O O . TYR A 1 88 ? 29.423 1.069 -11.086 1.00 87.19 88 TYR A O 1
ATOM 730 N N . GLU A 1 89 ? 28.205 -0.808 -10.876 1.00 76.81 89 GLU A N 1
ATOM 731 C CA . GLU A 1 89 ? 28.100 -0.885 -9.395 1.00 76.81 89 GLU A CA 1
ATOM 732 C C . GLU A 1 89 ? 27.745 0.427 -8.639 1.00 76.81 89 GLU A C 1
ATOM 734 O O . GLU A 1 89 ? 27.923 0.522 -7.427 1.00 76.81 89 GLU A O 1
ATOM 739 N N . GLU A 1 90 ? 27.181 1.440 -9.307 1.00 79.12 90 GLU A N 1
ATOM 740 C CA . GLU A 1 90 ? 26.891 2.748 -8.700 1.00 79.12 90 GLU A CA 1
ATOM 741 C C . GLU A 1 90 ? 25.417 3.168 -8.850 1.00 79.12 90 GLU A C 1
ATOM 743 O O . GLU A 1 90 ? 24.913 3.336 -9.955 1.00 79.12 90 GLU A O 1
ATOM 748 N N . ASN A 1 91 ? 24.732 3.418 -7.723 1.00 77.50 91 ASN A N 1
ATOM 749 C CA . ASN A 1 91 ? 23.449 4.146 -7.611 1.00 77.50 91 ASN A CA 1
ATOM 750 C C . ASN A 1 91 ? 22.286 3.721 -8.544 1.00 77.50 91 ASN A C 1
ATOM 752 O O . ASN A 1 91 ? 21.342 4.490 -8.760 1.00 77.50 91 ASN A O 1
ATOM 756 N N . ILE A 1 92 ? 22.272 2.483 -9.043 1.00 91.75 92 ILE A N 1
ATOM 757 C CA . ILE A 1 92 ? 21.203 1.964 -9.922 1.00 91.75 92 ILE A CA 1
ATOM 758 C C . ILE A 1 92 ? 19.980 1.473 -9.129 1.00 91.75 92 ILE A C 1
ATOM 760 O O . ILE A 1 92 ? 18.923 1.206 -9.704 1.00 91.75 92 ILE A O 1
ATOM 764 N N . ASP A 1 93 ? 20.056 1.467 -7.796 1.00 92.00 93 ASP A N 1
ATOM 765 C CA . ASP A 1 93 ? 18.996 0.990 -6.897 1.00 92.00 93 ASP A CA 1
ATOM 766 C C . ASP A 1 93 ? 17.642 1.645 -7.168 1.00 92.00 93 ASP A C 1
ATOM 768 O O . ASP A 1 93 ? 16.596 0.999 -7.155 1.00 92.00 93 ASP A O 1
ATOM 772 N N . THR A 1 94 ? 17.653 2.937 -7.496 1.00 92.12 94 THR A N 1
ATOM 773 C CA . THR A 1 94 ? 16.420 3.656 -7.823 1.00 92.12 94 THR A CA 1
ATOM 774 C C . THR A 1 94 ? 15.774 3.139 -9.111 1.00 92.12 94 THR A C 1
ATOM 776 O O . THR A 1 94 ? 14.547 3.145 -9.211 1.00 92.12 94 THR A O 1
ATOM 779 N N . LEU A 1 95 ? 16.553 2.696 -10.103 1.00 95.50 95 LEU A N 1
ATOM 780 C CA . LEU A 1 95 ? 16.006 2.101 -11.326 1.00 95.50 95 LEU A CA 1
ATOM 781 C C . LEU A 1 95 ? 15.381 0.745 -11.010 1.00 95.50 95 LEU A C 1
ATOM 783 O O . LEU A 1 95 ? 14.224 0.532 -11.359 1.00 95.50 95 LEU A O 1
ATOM 787 N N . ILE A 1 96 ? 16.095 -0.108 -10.269 1.00 96.44 96 ILE A N 1
ATOM 788 C CA . ILE A 1 96 ? 15.608 -1.428 -9.843 1.00 96.44 96 ILE A CA 1
ATOM 789 C C . ILE A 1 96 ? 14.301 -1.312 -9.064 1.00 96.44 96 ILE A C 1
ATOM 791 O O . ILE A 1 96 ? 13.318 -1.966 -9.407 1.00 96.44 96 ILE A O 1
ATOM 795 N N . ILE A 1 97 ? 14.247 -0.425 -8.068 1.00 94.62 97 ILE A N 1
ATOM 796 C CA . ILE A 1 97 ? 13.032 -0.214 -7.280 1.00 94.62 97 ILE A CA 1
ATOM 797 C C . ILE A 1 97 ? 11.892 0.266 -8.182 1.00 94.62 97 ILE A C 1
ATOM 799 O O . ILE A 1 97 ? 10.799 -0.277 -8.089 1.00 94.62 97 ILE A O 1
ATOM 803 N N . ASN A 1 98 ? 12.113 1.228 -9.088 1.00 94.75 98 ASN A N 1
ATOM 804 C CA . ASN A 1 98 ? 11.043 1.685 -9.984 1.00 94.75 98 ASN A CA 1
ATOM 805 C C . ASN A 1 98 ? 10.589 0.605 -10.982 1.00 94.75 98 ASN A C 1
ATOM 807 O O . ASN A 1 98 ? 9.403 0.563 -11.293 1.00 94.75 98 ASN A O 1
ATOM 811 N N . LEU A 1 99 ? 11.472 -0.288 -11.446 1.00 95.94 99 LEU A N 1
ATOM 812 C CA . LEU A 1 99 ? 11.069 -1.456 -12.241 1.00 95.94 99 LEU A CA 1
ATOM 813 C C . LEU A 1 99 ? 10.178 -2.402 -11.423 1.00 95.94 99 LEU A C 1
ATOM 815 O O . LEU A 1 99 ? 9.146 -2.857 -11.913 1.00 95.94 99 LEU A O 1
ATOM 819 N N . LEU A 1 100 ? 10.520 -2.636 -10.153 1.00 95.50 100 LEU A N 1
ATOM 820 C CA . LEU A 1 100 ? 9.684 -3.416 -9.239 1.00 95.50 100 LEU A CA 1
ATOM 821 C C . LEU A 1 100 ? 8.330 -2.741 -8.974 1.00 95.50 100 LEU A C 1
ATOM 823 O O . LEU A 1 100 ? 7.322 -3.440 -8.947 1.00 95.50 100 LEU A O 1
ATOM 827 N N . ARG A 1 101 ? 8.259 -1.402 -8.881 1.00 93.25 101 ARG A N 1
ATOM 828 C CA . ARG A 1 101 ? 6.978 -0.661 -8.775 1.00 93.25 101 ARG A CA 1
ATOM 829 C C . ARG A 1 101 ? 6.042 -0.902 -9.968 1.00 93.25 101 ARG A C 1
ATOM 831 O O . ARG A 1 101 ? 4.833 -0.759 -9.823 1.00 93.25 101 ARG A O 1
ATOM 838 N N . HIS A 1 102 ? 6.587 -1.291 -11.122 1.00 91.62 102 HIS A N 1
ATOM 839 C CA . HIS A 1 102 ? 5.833 -1.737 -12.305 1.00 91.62 102 HIS A CA 1
ATOM 840 C C . HIS A 1 102 ? 5.537 -3.241 -12.315 1.00 91.62 102 HIS A C 1
ATOM 842 O O . HIS A 1 102 ? 5.121 -3.793 -13.328 1.00 91.62 102 HIS A O 1
ATOM 848 N N . HIS A 1 103 ? 5.752 -3.917 -11.186 1.00 90.75 103 HIS A N 1
ATOM 849 C CA . HIS A 1 103 ? 5.560 -5.353 -10.992 1.00 90.75 103 HIS A CA 1
ATOM 850 C C . HIS A 1 103 ? 6.380 -6.241 -11.941 1.00 90.75 103 HIS A C 1
ATOM 852 O O . HIS A 1 103 ? 6.002 -7.383 -12.201 1.00 90.75 103 HIS A O 1
ATOM 858 N N . LEU A 1 104 ? 7.543 -5.757 -12.391 1.00 93.75 104 LEU A N 1
ATOM 859 C CA . LEU A 1 104 ? 8.486 -6.506 -13.229 1.00 93.75 104 LEU A CA 1
ATOM 860 C C . LEU A 1 104 ? 9.370 -7.464 -12.423 1.00 93.75 104 LEU A C 1
ATOM 862 O O . LEU A 1 104 ? 10.601 -7.382 -12.420 1.00 93.75 104 LEU A O 1
ATOM 866 N N . VAL A 1 105 ? 8.727 -8.345 -11.660 1.00 94.75 105 VAL A N 1
ATOM 867 C CA . VAL A 1 105 ? 9.420 -9.251 -10.737 1.00 94.75 105 VAL A CA 1
ATOM 868 C C . VAL A 1 105 ? 10.290 -10.250 -11.499 1.00 94.75 105 VAL A C 1
ATOM 870 O O . VAL A 1 105 ? 11.415 -10.506 -11.084 1.00 94.75 105 VAL A O 1
ATOM 873 N N . GLU A 1 106 ? 9.811 -10.787 -12.624 1.00 95.31 106 GLU A N 1
ATOM 874 C CA . GLU A 1 106 ? 10.555 -11.769 -13.426 1.00 95.31 106 GLU A CA 1
ATOM 875 C C . GLU A 1 106 ? 11.822 -11.165 -14.033 1.00 95.31 106 GLU A C 1
ATOM 877 O O . GLU A 1 106 ? 12.900 -11.758 -13.960 1.00 95.31 106 GLU A O 1
ATOM 882 N N . GLU A 1 107 ? 11.704 -9.967 -14.598 1.00 96.12 107 GLU A N 1
ATOM 883 C CA . GLU A 1 107 ? 12.789 -9.269 -15.273 1.00 96.12 107 GLU A CA 1
ATOM 884 C C . GLU A 1 107 ? 13.882 -8.887 -14.275 1.00 96.12 107 GLU A C 1
ATOM 886 O O . GLU A 1 107 ? 15.058 -9.181 -14.500 1.00 96.12 107 GLU A O 1
ATOM 891 N N . VAL A 1 108 ? 13.504 -8.296 -13.136 1.00 96.88 108 VAL A N 1
ATOM 892 C CA . VAL A 1 108 ? 14.464 -7.916 -12.090 1.00 96.88 108 VAL A CA 1
ATOM 893 C C . VAL A 1 108 ? 15.067 -9.154 -11.420 1.00 96.88 108 VAL A C 1
ATOM 895 O O . VAL A 1 108 ? 16.262 -9.173 -11.127 1.00 96.88 108 VAL A O 1
ATOM 898 N N . TYR A 1 109 ? 14.295 -10.227 -11.229 1.00 96.81 109 TYR A N 1
ATOM 899 C CA . TYR A 1 109 ? 14.829 -11.483 -10.703 1.00 96.81 109 TYR A CA 1
ATOM 900 C C . TYR A 1 109 ? 15.817 -12.152 -11.674 1.00 96.81 109 TYR A C 1
ATOM 902 O O . TYR A 1 109 ? 16.818 -12.719 -11.234 1.00 96.81 109 TYR A O 1
ATOM 910 N N . SER A 1 110 ? 15.597 -12.052 -12.991 1.00 96.62 110 SER A N 1
ATOM 911 C CA . SER A 1 110 ? 16.603 -12.460 -13.981 1.00 96.62 110 SER A CA 1
ATOM 912 C C . SER A 1 110 ? 17.875 -11.630 -13.832 1.00 96.62 110 SER A C 1
ATOM 914 O O . SER A 1 110 ? 18.954 -12.204 -13.725 1.00 96.62 110 SER A O 1
ATOM 916 N N . MET A 1 111 ? 17.758 -10.299 -13.732 1.00 96.94 111 MET A N 1
ATOM 917 C CA . MET A 1 111 ? 18.917 -9.424 -13.508 1.00 96.94 111 MET A CA 1
ATOM 918 C C . MET A 1 111 ? 19.692 -9.814 -12.241 1.00 96.94 111 MET A C 1
ATOM 920 O O . MET A 1 111 ? 20.919 -9.821 -12.260 1.00 96.94 111 MET A O 1
ATOM 924 N N . TYR A 1 112 ? 18.995 -10.197 -11.167 1.00 95.69 112 TYR A N 1
ATOM 925 C CA . TYR A 1 112 ? 19.613 -10.723 -9.949 1.00 95.69 112 TYR A CA 1
ATOM 926 C C . TYR A 1 112 ? 20.396 -12.016 -10.184 1.00 95.69 112 TYR A C 1
ATOM 928 O O . TYR A 1 112 ? 21.528 -12.130 -9.716 1.00 95.69 112 TYR A O 1
ATOM 936 N N . LYS A 1 113 ? 19.839 -12.973 -10.934 1.00 95.44 113 LYS A N 1
ATOM 937 C CA . LYS A 1 113 ? 20.552 -14.212 -11.283 1.00 95.44 113 LYS A CA 1
ATOM 938 C C . LYS A 1 113 ? 21.814 -13.942 -12.095 1.00 95.44 113 LYS A C 1
ATOM 940 O O . LYS A 1 113 ? 22.837 -14.577 -11.861 1.00 95.44 113 LYS A O 1
ATOM 945 N N . ASP A 1 114 ? 21.733 -12.997 -13.023 1.00 94.94 114 ASP A N 1
ATOM 946 C CA . ASP A 1 114 ? 22.828 -12.670 -13.931 1.00 94.94 114 ASP A CA 1
ATOM 947 C C . ASP A 1 114 ? 23.926 -11.829 -13.260 1.00 94.94 114 ASP A C 1
ATOM 949 O O . ASP A 1 114 ? 25.103 -11.964 -13.592 1.00 94.94 114 ASP A O 1
ATOM 953 N N . LYS A 1 115 ? 23.549 -10.948 -12.326 1.00 94.38 115 LYS A N 1
ATOM 954 C CA . LYS A 1 115 ? 24.419 -9.944 -11.691 1.00 94.38 115 LYS A CA 1
ATOM 955 C C . LYS A 1 115 ? 24.299 -9.980 -10.162 1.00 94.38 115 LYS A C 1
ATOM 957 O O . LYS A 1 115 ? 24.146 -8.949 -9.510 1.00 94.38 115 LYS A O 1
ATOM 962 N N . SER A 1 116 ? 24.387 -11.170 -9.567 1.00 92.31 116 SER A N 1
ATOM 963 C CA . SER A 1 116 ? 24.174 -11.389 -8.122 1.00 92.31 116 SER A CA 1
ATOM 964 C C . SER A 1 116 ? 25.097 -10.562 -7.217 1.00 92.31 116 SER A C 1
ATOM 966 O O . SER A 1 116 ? 24.691 -10.141 -6.128 1.00 92.31 116 SER A O 1
ATOM 968 N N . ARG A 1 117 ? 26.319 -10.273 -7.684 1.00 92.81 117 ARG A N 1
ATOM 969 C CA . ARG A 1 117 ? 27.296 -9.419 -6.994 1.00 92.81 117 ARG A CA 1
ATOM 970 C C . ARG A 1 117 ? 26.749 -8.015 -6.723 1.00 92.81 117 ARG A C 1
ATOM 972 O O . ARG A 1 117 ? 26.886 -7.543 -5.599 1.00 92.81 117 ARG A O 1
ATOM 979 N N . TYR A 1 118 ? 26.065 -7.398 -7.693 1.00 94.31 118 TYR A N 1
ATOM 980 C CA . TYR A 1 118 ? 25.446 -6.082 -7.510 1.00 94.31 118 TYR A CA 1
ATOM 981 C C . TYR A 1 118 ? 24.459 -6.119 -6.337 1.00 94.31 118 TYR A C 1
ATOM 983 O O . TYR A 1 118 ? 24.604 -5.396 -5.362 1.00 94.31 118 TYR A O 1
ATOM 991 N N . PHE A 1 119 ? 23.491 -7.032 -6.358 1.00 93.44 119 PHE A N 1
ATOM 992 C CA . PHE A 1 119 ? 22.467 -7.099 -5.310 1.00 93.44 119 PHE A CA 1
ATOM 993 C C . PHE A 1 119 ? 23.039 -7.436 -3.928 1.00 93.44 119 PHE A C 1
ATOM 995 O O . PHE A 1 119 ? 22.511 -6.973 -2.921 1.00 93.44 119 PHE A O 1
ATOM 1002 N N . SER A 1 120 ? 24.132 -8.199 -3.876 1.00 90.56 120 SER A N 1
ATOM 1003 C CA . SER A 1 120 ? 24.841 -8.492 -2.624 1.00 90.56 120 SER A CA 1
ATOM 1004 C C . SER A 1 120 ? 25.504 -7.241 -2.034 1.00 90.56 120 SER A C 1
ATOM 1006 O O . SER A 1 120 ? 25.500 -7.060 -0.819 1.00 90.56 120 SER A O 1
ATOM 1008 N N . ASN A 1 121 ? 26.020 -6.353 -2.891 1.00 91.94 121 ASN A N 1
ATOM 1009 C CA . ASN A 1 121 ? 26.618 -5.075 -2.494 1.00 91.94 121 ASN A CA 1
ATOM 1010 C C . ASN A 1 121 ? 25.564 -3.981 -2.228 1.00 91.94 121 ASN A C 1
ATOM 1012 O O . ASN A 1 121 ? 25.844 -3.009 -1.528 1.00 91.94 121 ASN A O 1
ATOM 1016 N N . HIS A 1 122 ? 24.345 -4.152 -2.747 1.00 91.75 122 HIS A N 1
ATOM 1017 C CA . HIS A 1 122 ? 23.244 -3.193 -2.665 1.00 91.75 122 HIS A CA 1
ATOM 1018 C C . HIS A 1 122 ? 22.035 -3.777 -1.904 1.00 91.75 122 HIS A C 1
ATOM 1020 O O . HIS A 1 122 ? 21.019 -4.142 -2.512 1.00 91.75 122 HIS A O 1
ATOM 1026 N N . PRO A 1 123 ? 22.087 -3.833 -0.556 1.00 89.50 123 PRO A N 1
ATOM 1027 C CA . PRO A 1 123 ? 21.093 -4.535 0.261 1.00 89.50 123 PRO A CA 1
ATOM 1028 C C . PRO A 1 123 ? 19.676 -3.967 0.131 1.00 89.50 123 PRO A C 1
ATOM 1030 O O . PRO A 1 123 ? 18.707 -4.711 0.262 1.00 89.50 123 PRO A O 1
ATOM 1033 N N . ASN A 1 124 ? 19.529 -2.674 -0.177 1.00 90.25 124 ASN A N 1
ATOM 1034 C CA . ASN A 1 124 ? 18.217 -2.074 -0.424 1.00 90.25 124 ASN A CA 1
ATOM 1035 C C . ASN A 1 124 ? 17.542 -2.699 -1.652 1.00 90.25 124 ASN A C 1
ATOM 1037 O O . ASN A 1 124 ? 16.401 -3.144 -1.559 1.00 90.25 124 ASN A O 1
ATOM 1041 N N . SER A 1 125 ? 18.246 -2.785 -2.783 1.00 92.94 125 SER A N 1
ATOM 1042 C CA . SER A 1 125 ? 17.717 -3.402 -4.006 1.00 92.94 125 SER A CA 1
ATOM 1043 C C . SER A 1 125 ? 17.341 -4.862 -3.789 1.00 92.94 125 SER A C 1
ATOM 1045 O O . SER A 1 125 ? 16.270 -5.292 -4.222 1.00 92.94 125 SER A O 1
ATOM 1047 N N . LEU A 1 126 ? 18.183 -5.607 -3.067 1.00 93.06 126 LEU A N 1
ATOM 1048 C CA . LEU A 1 126 ? 17.896 -6.992 -2.711 1.00 93.06 126 LEU A CA 1
ATOM 1049 C C . LEU A 1 126 ? 16.656 -7.101 -1.815 1.00 93.06 126 LEU A C 1
ATOM 1051 O O . LEU A 1 126 ? 15.776 -7.903 -2.106 1.00 93.06 126 LEU A O 1
ATOM 1055 N N . MET A 1 127 ? 16.534 -6.263 -0.784 1.00 92.88 127 MET A N 1
ATOM 1056 C CA . MET A 1 127 ? 15.375 -6.258 0.113 1.00 92.88 127 MET A CA 1
ATOM 1057 C C . MET A 1 127 ? 14.065 -5.997 -0.643 1.00 92.88 127 MET A C 1
ATOM 1059 O O . MET A 1 127 ? 13.086 -6.712 -0.427 1.00 92.88 127 MET A O 1
ATOM 1063 N N . PHE A 1 128 ? 14.034 -5.008 -1.547 1.00 94.62 128 PHE A N 1
ATOM 1064 C CA . PHE A 1 128 ? 12.851 -4.753 -2.375 1.00 94.62 128 PHE A CA 1
ATOM 1065 C C . PHE A 1 128 ? 12.567 -5.930 -3.313 1.00 94.62 128 PHE A C 1
ATOM 1067 O O . PHE A 1 128 ? 11.425 -6.373 -3.386 1.00 94.62 128 PHE A O 1
ATOM 1074 N N . LEU A 1 129 ? 13.577 -6.494 -3.982 1.00 95.25 129 LEU A N 1
ATOM 1075 C CA . LEU A 1 129 ? 13.380 -7.672 -4.830 1.00 95.25 129 LEU A CA 1
ATOM 1076 C C . LEU A 1 129 ? 12.798 -8.849 -4.033 1.00 95.25 129 LEU A C 1
ATOM 1078 O O . LEU A 1 129 ? 11.804 -9.434 -4.453 1.00 95.25 129 LEU A O 1
ATOM 1082 N N . MET A 1 130 ? 13.372 -9.166 -2.871 1.00 93.81 130 MET A N 1
ATOM 1083 C CA . MET A 1 130 ? 12.885 -10.239 -2.003 1.00 93.81 130 MET A CA 1
ATOM 1084 C C . MET A 1 130 ? 11.434 -10.005 -1.582 1.00 93.81 130 MET A C 1
ATOM 1086 O O . MET A 1 130 ? 10.627 -10.930 -1.629 1.00 93.81 130 MET A O 1
ATOM 1090 N N . PHE A 1 131 ? 11.090 -8.769 -1.214 1.00 93.94 131 PHE A N 1
ATOM 1091 C CA . PHE A 1 131 ? 9.727 -8.401 -0.854 1.00 93.94 131 PHE A CA 1
ATOM 1092 C C . PHE A 1 131 ? 8.755 -8.636 -2.017 1.00 93.94 131 PHE A C 1
ATOM 1094 O O . PHE A 1 131 ? 7.731 -9.292 -1.845 1.00 93.94 131 PHE A O 1
ATOM 1101 N N . PHE A 1 132 ? 9.083 -8.166 -3.221 1.00 94.12 132 PHE A N 1
ATOM 1102 C CA . PHE A 1 132 ? 8.242 -8.374 -4.401 1.00 94.12 132 PHE A CA 1
ATOM 1103 C C . PHE A 1 132 ? 8.144 -9.847 -4.813 1.00 94.12 132 PHE A C 1
ATOM 1105 O O . PHE A 1 132 ? 7.070 -10.289 -5.219 1.00 94.12 132 PHE A O 1
ATOM 1112 N N . CYS A 1 133 ? 9.219 -10.622 -4.662 1.00 93.50 133 CYS A N 1
ATOM 1113 C CA . CYS A 1 133 ? 9.196 -12.067 -4.864 1.00 93.50 133 CYS A CA 1
ATOM 1114 C C . CYS A 1 133 ? 8.256 -12.757 -3.870 1.00 93.50 133 CYS A C 1
ATOM 1116 O O . CYS A 1 133 ? 7.401 -13.520 -4.308 1.00 93.50 133 CYS A O 1
ATOM 1118 N N . ALA A 1 134 ? 8.328 -12.424 -2.576 1.00 90.44 134 ALA A N 1
ATOM 1119 C CA . ALA A 1 134 ? 7.451 -12.980 -1.540 1.00 90.44 134 ALA A CA 1
ATOM 1120 C C . ALA A 1 134 ? 5.958 -12.678 -1.785 1.00 90.44 134 ALA A C 1
ATOM 1122 O O . ALA A 1 134 ? 5.080 -13.437 -1.380 1.00 90.44 134 ALA A O 1
ATOM 1123 N N . GLN A 1 135 ? 5.659 -11.580 -2.484 1.00 89.12 135 GLN A N 1
ATOM 1124 C CA . GLN A 1 135 ? 4.298 -11.208 -2.882 1.00 89.12 135 GLN A CA 1
ATOM 1125 C C . GLN A 1 135 ? 3.884 -11.764 -4.253 1.00 89.12 135 GLN A C 1
ATOM 1127 O O . GLN A 1 135 ? 2.713 -11.665 -4.620 1.00 89.12 135 GLN A O 1
ATOM 1132 N N . SER A 1 136 ? 4.820 -12.324 -5.021 1.00 88.31 136 SER A N 1
ATOM 1133 C CA . SER A 1 136 ? 4.564 -12.897 -6.340 1.00 88.31 136 SER A CA 1
ATOM 1134 C C . SER A 1 136 ? 4.080 -14.341 -6.230 1.00 88.31 136 SER A C 1
ATOM 1136 O O . SER A 1 136 ? 4.495 -15.092 -5.352 1.00 88.31 136 SER A O 1
ATOM 1138 N N . ASN A 1 137 ? 3.236 -14.764 -7.169 1.00 82.75 137 ASN A N 1
ATOM 1139 C CA . ASN A 1 137 ? 2.822 -16.163 -7.282 1.00 82.75 137 ASN A CA 1
ATOM 1140 C C . ASN A 1 137 ? 3.893 -17.040 -7.947 1.00 82.75 137 ASN A C 1
ATOM 1142 O O . ASN A 1 137 ? 3.912 -18.245 -7.730 1.00 82.75 137 ASN A O 1
ATOM 1146 N N . SER A 1 138 ? 4.779 -16.458 -8.758 1.00 85.94 138 SER A N 1
ATOM 1147 C CA . SER A 1 138 ? 5.781 -17.201 -9.535 1.00 85.94 138 SER A CA 1
ATOM 1148 C C . SER A 1 138 ? 7.142 -17.318 -8.848 1.00 85.94 138 SER A C 1
ATOM 1150 O O . SER A 1 138 ? 7.928 -18.196 -9.204 1.00 85.94 138 SER A O 1
ATOM 1152 N N . LYS A 1 139 ? 7.447 -16.426 -7.894 1.00 89.19 139 LYS A N 1
ATOM 1153 C CA . LYS A 1 139 ? 8.769 -16.311 -7.242 1.00 89.19 139 LYS A CA 1
ATOM 1154 C C . LYS A 1 139 ? 8.720 -16.300 -5.720 1.00 89.19 139 LYS A C 1
ATOM 1156 O O . LYS A 1 139 ? 9.725 -15.957 -5.102 1.00 89.19 139 LYS A O 1
ATOM 1161 N N . ARG A 1 140 ? 7.592 -16.680 -5.121 1.00 84.25 140 ARG A N 1
ATOM 1162 C CA . ARG A 1 140 ? 7.418 -16.678 -3.663 1.00 84.25 140 ARG A CA 1
ATOM 1163 C C . ARG A 1 140 ? 8.550 -17.395 -2.938 1.00 84.25 140 ARG A C 1
ATOM 1165 O O . ARG A 1 140 ? 9.123 -16.851 -1.999 1.00 84.25 140 ARG A O 1
ATOM 1172 N N . ASP A 1 141 ? 8.930 -18.545 -3.481 1.00 83.56 141 ASP A N 1
ATOM 1173 C CA . ASP A 1 141 ? 9.864 -19.460 -2.833 1.00 83.56 141 ASP A CA 1
ATOM 1174 C C . ASP A 1 141 ? 11.327 -19.170 -3.197 1.00 83.56 141 ASP A C 1
ATOM 1176 O O . ASP A 1 141 ? 12.249 -19.811 -2.704 1.00 83.56 141 ASP A O 1
ATOM 1180 N N . ALA A 1 142 ? 11.577 -18.161 -4.041 1.00 86.19 142 ALA A N 1
ATOM 1181 C CA . ALA A 1 142 ? 12.920 -17.829 -4.513 1.00 86.19 142 ALA A CA 1
ATOM 1182 C C . ALA A 1 142 ? 13.878 -17.399 -3.389 1.00 86.19 142 ALA A C 1
ATOM 1184 O O . ALA A 1 142 ? 15.092 -17.454 -3.575 1.00 86.19 142 ALA A O 1
ATOM 1185 N N . PHE A 1 143 ? 13.326 -16.955 -2.257 1.00 83.25 143 PHE A N 1
ATOM 1186 C CA . PHE A 1 143 ? 14.055 -16.465 -1.089 1.00 83.25 143 PHE A CA 1
ATOM 1187 C C . PHE A 1 143 ? 13.523 -17.072 0.217 1.00 83.25 143 PHE A C 1
ATOM 1189 O O . PHE A 1 143 ? 13.627 -16.441 1.264 1.00 83.25 143 PHE A O 1
ATOM 1196 N N . GLU A 1 144 ? 12.940 -18.274 0.173 1.00 70.06 144 GLU A N 1
ATOM 1197 C CA . GLU A 1 144 ? 12.330 -18.919 1.348 1.00 70.06 144 GLU A CA 1
ATOM 1198 C C . GLU A 1 144 ? 13.299 -19.104 2.530 1.00 70.06 144 GLU A C 1
ATOM 1200 O O . GLU A 1 144 ? 12.883 -18.970 3.678 1.00 70.06 144 GLU A O 1
ATOM 1205 N N . ASP A 1 145 ? 14.589 -19.318 2.252 1.00 68.00 145 ASP A N 1
ATOM 1206 C CA . ASP A 1 145 ? 15.647 -19.460 3.267 1.00 68.00 145 ASP A CA 1
ATOM 1207 C C . ASP A 1 145 ? 16.233 -18.116 3.742 1.00 68.00 145 ASP A C 1
ATOM 1209 O O . ASP A 1 145 ? 17.200 -18.075 4.505 1.00 68.00 145 ASP A O 1
ATOM 1213 N N . SER A 1 146 ? 15.708 -16.991 3.255 1.00 74.94 146 SER A N 1
ATOM 1214 C CA . SER A 1 146 ? 16.241 -15.669 3.582 1.00 74.94 146 SER A CA 1
ATOM 1215 C C . SER A 1 146 ? 15.620 -15.096 4.855 1.00 74.94 146 SER A C 1
ATOM 1217 O O . SER A 1 146 ? 14.454 -15.324 5.168 1.00 74.94 146 SER A O 1
ATOM 1219 N N . ASN A 1 147 ? 16.385 -14.263 5.563 1.00 73.00 147 ASN A N 1
ATOM 1220 C CA . ASN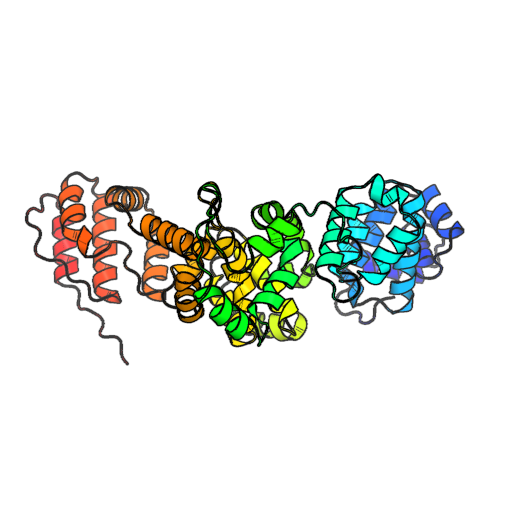 A 1 147 ? 15.919 -13.582 6.771 1.00 73.00 147 ASN A CA 1
ATOM 1221 C C . ASN A 1 147 ? 14.893 -12.493 6.421 1.00 73.00 147 ASN A C 1
ATOM 1223 O O . ASN A 1 147 ? 15.254 -11.331 6.228 1.00 73.00 147 ASN A O 1
ATOM 1227 N N . PHE A 1 148 ? 13.612 -12.852 6.331 1.00 79.00 148 PHE A N 1
ATOM 1228 C CA . PHE A 1 148 ? 12.541 -11.874 6.163 1.00 79.00 148 PHE A CA 1
ATOM 1229 C C . PHE A 1 148 ? 12.468 -10.942 7.369 1.00 79.00 148 PHE A C 1
ATOM 1231 O O . PHE A 1 148 ? 12.328 -11.373 8.514 1.00 79.00 148 PHE A O 1
ATOM 1238 N N . THR A 1 149 ? 12.532 -9.642 7.102 1.00 79.50 149 THR A N 1
ATOM 1239 C CA . THR A 1 149 ? 12.713 -8.632 8.146 1.00 79.50 149 THR A CA 1
ATOM 1240 C C . THR A 1 149 ? 11.421 -7.955 8.576 1.00 79.50 149 THR A C 1
ATOM 1242 O O . THR A 1 149 ? 11.404 -7.357 9.644 1.00 79.50 149 THR A O 1
ATOM 1245 N N . THR A 1 150 ? 10.341 -8.023 7.791 1.00 87.44 150 THR A N 1
ATOM 1246 C CA . THR A 1 150 ? 9.105 -7.274 8.074 1.00 87.44 150 THR A CA 1
ATOM 1247 C C . THR A 1 150 ? 7.844 -8.071 7.763 1.00 87.44 150 THR A C 1
ATOM 1249 O O . THR A 1 150 ? 7.826 -8.942 6.892 1.00 87.44 150 THR A O 1
ATOM 1252 N N . ARG A 1 151 ? 6.757 -7.766 8.474 1.00 90.38 151 ARG A N 1
ATOM 1253 C CA . ARG A 1 151 ? 5.522 -8.563 8.485 1.00 90.38 151 ARG A CA 1
ATOM 1254 C C . ARG A 1 151 ? 4.833 -8.698 7.139 1.00 90.38 151 ARG A C 1
ATOM 1256 O O . ARG A 1 151 ? 4.194 -9.721 6.888 1.00 90.38 151 ARG A O 1
ATOM 1263 N N . ASP A 1 152 ? 4.935 -7.693 6.270 1.00 92.69 152 ASP A N 1
ATOM 1264 C CA . ASP A 1 152 ? 4.255 -7.730 4.976 1.00 92.69 152 ASP A CA 1
ATOM 1265 C C . ASP A 1 152 ? 4.917 -8.707 4.002 1.00 92.69 152 ASP A C 1
ATOM 1267 O O . ASP A 1 152 ? 4.241 -9.126 3.072 1.00 92.69 152 ASP A O 1
ATOM 1271 N N . PHE A 1 153 ? 6.148 -9.188 4.245 1.00 91.06 153 PHE A N 1
ATOM 1272 C CA . PHE A 1 153 ? 6.702 -10.328 3.490 1.00 91.06 153 PHE A CA 1
ATOM 1273 C C . PHE A 1 153 ? 5.785 -11.552 3.550 1.00 91.06 153 PHE A C 1
ATOM 1275 O O . PHE A 1 153 ? 5.693 -12.310 2.591 1.00 91.06 153 PHE A O 1
ATOM 1282 N N . LEU A 1 154 ? 5.070 -11.717 4.664 1.00 90.69 154 LEU A N 1
ATOM 1283 C CA . LEU A 1 154 ? 4.190 -12.852 4.914 1.00 90.69 154 LEU A CA 1
ATOM 1284 C C . LEU A 1 154 ? 2.720 -12.536 4.616 1.00 90.69 154 LEU A C 1
ATOM 1286 O O . LEU A 1 154 ? 1.873 -13.405 4.815 1.00 90.69 154 LEU A O 1
ATOM 1290 N N . PHE A 1 155 ? 2.407 -11.331 4.117 1.00 92.00 155 PHE A N 1
ATOM 1291 C CA . PHE A 1 155 ? 1.029 -10.885 3.901 1.00 92.00 155 PHE A CA 1
ATOM 1292 C C . PHE A 1 155 ? 0.248 -11.841 3.000 1.00 92.00 155 PHE A C 1
ATOM 1294 O O . PHE A 1 155 ? -0.825 -12.300 3.389 1.00 92.00 155 PHE A O 1
ATOM 1301 N N . THR A 1 156 ? 0.794 -12.201 1.835 1.00 89.19 156 THR A N 1
ATOM 1302 C CA . THR A 1 156 ? 0.118 -13.114 0.904 1.00 89.19 156 THR A CA 1
ATOM 1303 C C . THR A 1 156 ? -0.091 -14.499 1.513 1.00 89.19 156 THR A C 1
ATOM 1305 O O . THR A 1 156 ? -1.193 -15.036 1.422 1.00 89.19 156 THR A O 1
ATOM 1308 N N . THR A 1 157 ? 0.914 -15.039 2.209 1.00 87.94 157 THR A N 1
ATOM 1309 C CA . THR A 1 157 ? 0.822 -16.329 2.912 1.00 87.94 157 THR A CA 1
ATOM 1310 C C . THR A 1 157 ? -0.272 -16.309 3.976 1.00 87.94 157 THR A C 1
ATOM 1312 O O . THR A 1 157 ? -1.136 -17.182 3.998 1.00 87.94 157 THR A O 1
ATOM 1315 N N . VAL A 1 158 ? -0.282 -15.293 4.842 1.00 88.50 158 VAL A N 1
ATOM 1316 C CA . VAL A 1 158 ? -1.304 -15.140 5.886 1.00 88.50 158 VAL A CA 1
ATOM 1317 C C . VAL A 1 158 ? -2.685 -14.952 5.265 1.00 88.50 158 VAL A C 1
ATOM 1319 O O . VAL A 1 158 ? -3.652 -15.558 5.725 1.00 88.50 158 VAL A O 1
ATOM 1322 N N . ARG A 1 159 ? -2.789 -14.153 4.199 1.00 88.94 159 ARG A N 1
ATOM 1323 C CA . ARG A 1 159 ? -4.041 -13.935 3.478 1.00 88.94 159 ARG A CA 1
ATOM 1324 C C . ARG A 1 159 ? -4.617 -15.240 2.963 1.00 88.94 159 ARG A C 1
ATOM 1326 O O . ARG A 1 159 ? -5.764 -15.529 3.270 1.00 88.94 159 ARG A O 1
ATOM 1333 N N . GLU A 1 160 ? -3.823 -16.027 2.247 1.00 86.69 160 GLU A N 1
ATOM 1334 C CA . GLU A 1 160 ? -4.242 -17.330 1.727 1.00 86.69 160 GLU A CA 1
ATOM 1335 C C . GLU A 1 160 ? -4.622 -18.303 2.841 1.00 86.69 160 GLU A C 1
ATOM 1337 O O . GLU A 1 160 ? -5.595 -19.037 2.703 1.00 86.69 160 GLU A O 1
ATOM 1342 N N . MET A 1 161 ? -3.899 -18.293 3.963 1.00 83.94 161 MET A N 1
ATOM 1343 C CA . MET A 1 161 ? -4.226 -19.131 5.115 1.00 83.94 161 MET A CA 1
ATOM 1344 C C . MET A 1 161 ? -5.577 -18.768 5.749 1.00 83.94 161 MET A C 1
ATOM 1346 O O . MET A 1 161 ? -6.319 -19.665 6.145 1.00 83.94 161 MET A O 1
ATOM 1350 N N . ILE A 1 162 ? -5.907 -17.476 5.833 1.00 81.25 162 ILE A N 1
ATOM 1351 C CA . ILE A 1 162 ? -7.173 -16.985 6.402 1.00 81.25 162 ILE A CA 1
ATOM 1352 C C . ILE A 1 162 ? -8.337 -17.185 5.429 1.00 81.25 162 ILE A C 1
ATOM 1354 O O . ILE A 1 162 ? -9.441 -17.521 5.851 1.00 81.25 162 ILE A O 1
ATOM 1358 N N . THR A 1 163 ? -8.114 -16.970 4.132 1.00 78.31 163 THR A N 1
ATOM 1359 C CA . THR A 1 163 ? -9.161 -17.092 3.107 1.00 78.31 163 THR A CA 1
ATOM 1360 C C . THR A 1 163 ? -9.350 -18.524 2.607 1.00 78.31 163 THR A C 1
ATOM 1362 O O . THR A 1 163 ? -10.251 -18.767 1.802 1.00 78.31 163 THR A O 1
ATOM 1365 N N . ASN A 1 164 ? -8.541 -19.482 3.075 1.00 76.31 164 ASN A N 1
ATOM 1366 C CA . ASN A 1 164 ? -8.653 -20.883 2.687 1.00 76.31 164 ASN A CA 1
ATOM 1367 C C . ASN A 1 164 ? -10.025 -21.459 3.104 1.00 76.31 164 ASN A C 1
ATOM 1369 O O . ASN A 1 164 ? -10.359 -21.418 4.287 1.00 76.31 164 ASN A O 1
ATOM 1373 N N . PRO A 1 165 ? -10.796 -22.082 2.195 1.00 62.81 165 PRO A N 1
ATOM 1374 C CA . PRO A 1 165 ? -12.076 -22.719 2.527 1.00 62.81 165 PRO A CA 1
ATOM 1375 C C . PRO A 1 165 ? -11.982 -23.796 3.622 1.00 62.81 165 PRO A C 1
ATOM 1377 O O . PRO A 1 165 ? -12.941 -24.033 4.351 1.00 62.81 165 PRO A O 1
ATOM 1380 N N . HIS A 1 166 ? -10.821 -24.442 3.770 1.00 63.88 166 HIS A N 1
ATOM 1381 C CA . HIS A 1 166 ? -10.561 -25.441 4.812 1.00 63.88 166 HIS A CA 1
ATOM 1382 C C . HIS A 1 166 ? -10.128 -24.833 6.152 1.00 63.88 166 HIS A C 1
ATOM 1384 O O . HIS A 1 166 ? -9.899 -25.568 7.118 1.00 63.88 166 HIS A O 1
ATOM 1390 N N . PHE A 1 167 ? -10.028 -23.506 6.246 1.00 64.88 167 PHE A N 1
ATOM 1391 C CA . PHE A 1 167 ? -9.692 -22.817 7.487 1.00 64.88 167 PHE A CA 1
ATOM 1392 C C . PHE A 1 167 ? -10.689 -23.158 8.605 1.00 64.88 167 PHE A C 1
ATOM 1394 O O . PHE A 1 167 ? -10.281 -23.427 9.733 1.00 64.88 167 PHE A O 1
ATOM 1401 N N . ASP A 1 168 ? -11.977 -23.306 8.289 1.00 60.03 168 ASP A N 1
ATOM 1402 C CA . ASP A 1 168 ? -12.993 -23.723 9.266 1.00 60.03 168 ASP A CA 1
ATOM 1403 C C . ASP A 1 168 ? -12.805 -25.167 9.763 1.00 60.03 168 ASP A C 1
ATOM 1405 O O . ASP A 1 168 ? -13.116 -25.499 10.912 1.00 60.03 168 ASP A O 1
ATOM 1409 N N . GLU A 1 169 ? -12.253 -26.049 8.930 1.00 59.91 169 GLU A N 1
ATOM 1410 C CA . GLU A 1 169 ? -11.908 -27.412 9.335 1.00 59.91 169 GLU A CA 1
ATOM 1411 C C . GLU A 1 169 ? -10.686 -27.417 10.269 1.00 59.91 169 GLU A C 1
ATOM 1413 O O . GLU A 1 169 ? -10.642 -28.160 11.257 1.00 59.91 169 GLU A O 1
ATOM 1418 N N . TYR A 1 170 ? -9.722 -26.531 10.003 1.00 59.03 170 TYR A N 1
ATOM 1419 C CA . TYR A 1 170 ? -8.581 -26.272 10.877 1.00 59.03 170 TYR A CA 1
ATOM 1420 C C . TYR A 1 170 ? -9.028 -25.705 12.239 1.00 59.03 170 TYR A C 1
ATOM 1422 O O . TYR A 1 170 ? -8.598 -26.216 13.280 1.00 59.03 170 TYR A O 1
ATOM 1430 N N . LYS A 1 171 ? -9.974 -24.749 12.257 1.00 59.12 171 LYS A N 1
ATOM 1431 C CA . LYS A 1 171 ? -10.601 -24.220 13.487 1.00 59.12 171 LYS A CA 1
ATOM 1432 C C . LYS A 1 171 ? -11.189 -25.338 14.353 1.00 59.12 171 LYS A C 1
ATOM 1434 O O . LYS A 1 171 ? -10.874 -25.444 15.541 1.00 59.12 171 LYS A O 1
ATOM 1439 N N . LYS A 1 172 ? -11.980 -26.237 13.753 1.00 59.03 172 LYS A N 1
ATOM 1440 C CA . LYS A 1 172 ? -12.627 -27.362 14.460 1.00 59.03 172 LYS A CA 1
ATOM 1441 C C . LYS A 1 172 ? -11.627 -28.366 15.045 1.00 59.03 172 LYS A C 1
ATOM 1443 O O . LYS A 1 172 ? -11.877 -28.922 16.116 1.00 59.03 172 LYS A O 1
ATOM 1448 N N . LYS A 1 173 ? -10.490 -28.602 14.379 1.00 57.12 173 LYS A N 1
ATOM 1449 C CA . LYS A 1 173 ? -9.416 -29.481 14.885 1.00 57.12 173 LYS A CA 1
ATOM 1450 C C . LYS A 1 173 ? -8.659 -28.856 16.066 1.00 57.12 173 LYS A C 1
ATOM 1452 O O . LYS A 1 173 ? -8.265 -29.588 16.973 1.00 57.12 173 LYS A O 1
ATOM 1457 N N . ARG A 1 174 ? -8.505 -27.525 16.104 1.00 56.16 174 ARG A N 1
ATOM 1458 C CA . ARG A 1 174 ? -7.814 -26.794 17.186 1.00 56.16 174 ARG A CA 1
ATOM 1459 C C . ARG A 1 174 ? -8.659 -26.620 18.448 1.00 56.16 174 ARG A C 1
ATOM 1461 O O . ARG A 1 174 ? -8.111 -26.745 19.537 1.00 56.16 174 ARG A O 1
ATOM 1468 N N . ALA A 1 175 ? -9.977 -26.440 18.329 1.00 55.25 175 ALA A N 1
ATOM 1469 C CA . ALA A 1 175 ? -10.879 -26.429 19.490 1.00 55.25 175 ALA A CA 1
ATOM 1470 C C . ALA A 1 175 ? -10.773 -27.720 20.335 1.00 55.25 175 ALA A C 1
ATOM 1472 O O . ALA A 1 175 ? -11.009 -27.708 21.537 1.00 55.25 175 ALA A O 1
ATOM 1473 N N . LYS A 1 176 ? -10.340 -28.834 19.722 1.00 50.44 176 LYS A N 1
ATOM 1474 C CA . LYS A 1 176 ? -10.063 -30.114 20.400 1.00 50.44 176 LYS A CA 1
ATOM 1475 C C . LYS A 1 176 ? -8.645 -30.234 20.983 1.00 50.44 176 LYS A C 1
ATOM 1477 O O . LYS A 1 176 ? -8.350 -31.219 21.652 1.00 50.44 176 LYS A O 1
ATOM 1482 N N . LYS A 1 177 ? -7.759 -29.272 20.715 1.00 48.75 177 LYS A N 1
ATOM 1483 C CA . LYS A 1 177 ? -6.319 -29.303 21.019 1.00 48.75 177 LYS A CA 1
ATOM 1484 C C . LYS A 1 177 ? -5.855 -27.994 21.678 1.00 48.75 177 LYS A C 1
ATOM 1486 O O . LYS A 1 177 ? -4.839 -27.423 21.301 1.00 48.75 177 LYS A O 1
ATOM 1491 N N . MET A 1 178 ? -6.584 -27.506 22.680 1.00 45.16 178 MET A N 1
ATOM 1492 C CA . MET A 1 178 ? -6.042 -26.501 23.600 1.00 45.16 178 MET A CA 1
ATOM 1493 C C . MET A 1 178 ? -5.289 -27.203 24.734 1.00 45.16 178 MET A C 1
ATOM 1495 O O . MET A 1 178 ? -5.828 -27.451 25.808 1.00 45.16 178 MET A O 1
ATOM 1499 N N . SER A 1 179 ? -4.026 -27.553 24.481 1.00 44.34 179 SER A N 1
ATOM 1500 C CA . SER A 1 179 ? -3.056 -27.852 25.537 1.00 44.34 179 SER A CA 1
ATOM 1501 C C . SER A 1 179 ? -2.151 -26.641 25.735 1.00 44.34 179 SER A C 1
ATOM 1503 O O . SER A 1 179 ? -1.565 -26.140 24.777 1.00 44.34 179 SER A O 1
ATOM 1505 N N . LYS A 1 180 ? -2.053 -26.199 26.989 1.00 51.62 180 LYS A N 1
ATOM 1506 C CA . LYS A 1 180 ? -1.229 -25.095 27.488 1.00 51.62 180 LYS A CA 1
ATOM 1507 C C . LYS A 1 180 ? 0.213 -25.157 26.960 1.00 51.62 180 LYS A C 1
ATOM 1509 O O . LYS A 1 180 ? 1.005 -25.955 27.448 1.00 51.62 180 LYS A O 1
ATOM 1514 N N . SER A 1 181 ? 0.579 -24.266 26.048 1.00 44.53 181 SER A N 1
ATOM 1515 C CA . SER A 1 181 ? 1.959 -23.781 25.938 1.00 44.53 181 SER A CA 1
ATOM 1516 C C . SER A 1 181 ? 1.948 -22.357 25.383 1.00 44.53 181 SER A C 1
ATOM 1518 O O . SER A 1 181 ? 2.253 -22.124 24.216 1.00 44.53 181 SER A O 1
ATOM 1520 N N . ALA A 1 182 ? 1.539 -21.407 26.221 1.00 48.84 182 ALA A N 1
ATOM 1521 C CA . ALA A 1 182 ? 1.741 -19.992 25.948 1.00 48.84 182 ALA A CA 1
ATOM 1522 C C . ALA A 1 182 ? 3.187 -19.644 26.320 1.00 48.84 182 ALA A C 1
ATOM 1524 O O . ALA A 1 182 ? 3.604 -19.891 27.457 1.00 48.84 182 ALA A O 1
ATOM 1525 N N . SER A 1 183 ? 3.958 -19.086 25.386 1.00 50.16 183 SER A N 1
ATOM 1526 C CA . SER A 1 183 ? 5.063 -18.226 25.801 1.00 50.16 183 SER A CA 1
ATOM 1527 C C . SER A 1 183 ? 4.449 -16.908 26.300 1.00 50.16 183 SER A C 1
ATOM 1529 O O . SER A 1 183 ? 3.445 -16.457 25.752 1.00 50.16 183 SER A O 1
ATOM 1531 N N . PRO A 1 184 ? 4.998 -16.281 27.349 1.00 51.94 184 PRO A N 1
ATOM 1532 C CA . PRO A 1 184 ? 4.416 -15.070 27.931 1.00 51.94 184 PRO A CA 1
ATOM 1533 C C . PRO A 1 184 ? 4.605 -13.810 27.070 1.00 51.94 184 PRO A C 1
ATOM 1535 O O . PRO A 1 184 ? 4.090 -12.755 27.428 1.00 51.94 184 PRO A O 1
ATOM 1538 N N . GLU A 1 185 ? 5.360 -13.884 25.970 1.00 54.78 185 GLU A N 1
ATOM 1539 C CA . GLU A 1 185 ? 5.760 -12.698 25.204 1.00 54.78 185 GLU A CA 1
ATOM 1540 C C . GLU A 1 185 ? 4.801 -12.351 24.055 1.00 54.78 185 GLU A C 1
ATOM 1542 O O . GLU A 1 185 ? 4.715 -11.182 23.676 1.00 54.78 185 GLU A O 1
ATOM 1547 N N . TYR A 1 186 ? 4.040 -13.322 23.529 1.00 58.31 186 TYR A N 1
ATOM 1548 C CA . TYR A 1 186 ? 3.232 -13.121 22.323 1.00 58.31 186 TYR A CA 1
ATOM 1549 C C . TYR A 1 186 ? 1.799 -13.650 22.477 1.00 58.31 186 TYR A C 1
ATOM 1551 O O . TYR A 1 186 ? 1.613 -14.764 22.965 1.00 58.31 186 TYR A O 1
ATOM 1559 N N . PRO A 1 187 ? 0.781 -12.880 22.050 1.00 61.28 187 PRO A N 1
ATOM 1560 C CA . PRO A 1 187 ? -0.606 -13.331 22.071 1.00 61.28 187 PRO A CA 1
ATOM 1561 C C . PRO A 1 187 ? -0.839 -14.520 21.126 1.00 61.28 187 PRO A C 1
ATOM 1563 O O . PRO A 1 187 ? -0.229 -14.621 20.060 1.00 61.28 187 PRO A O 1
ATOM 1566 N N . ASP A 1 188 ? -1.763 -15.406 21.497 1.00 63.66 188 ASP A N 1
ATOM 1567 C CA . ASP A 1 188 ? -2.113 -16.583 20.699 1.00 63.66 188 ASP A CA 1
ATOM 1568 C C . ASP A 1 188 ? -2.823 -16.199 19.383 1.00 63.66 188 ASP A C 1
ATOM 1570 O O . ASP A 1 188 ? -3.791 -15.436 19.379 1.00 63.66 188 ASP A O 1
ATOM 1574 N N . PHE A 1 189 ? -2.399 -16.794 18.257 1.00 70.94 189 PHE A N 1
ATOM 1575 C CA . PHE A 1 189 ? -3.081 -16.680 16.955 1.00 70.94 189 PHE A CA 1
ATOM 1576 C C . PHE A 1 189 ? -3.026 -17.995 16.136 1.00 70.94 189 PHE A C 1
ATOM 1578 O O . PHE A 1 189 ? -2.205 -18.869 16.442 1.00 70.94 189 PHE A O 1
ATOM 1585 N N . PRO A 1 190 ? -3.895 -18.192 15.112 1.00 63.22 190 PRO A N 1
ATOM 1586 C CA . PRO A 1 190 ? -4.147 -19.492 14.458 1.00 63.22 190 PRO A CA 1
ATOM 1587 C C . PRO A 1 190 ? -2.980 -20.171 13.743 1.00 63.22 190 PRO A C 1
ATOM 1589 O O . PRO A 1 190 ? -3.103 -21.334 13.378 1.00 63.22 190 PRO A O 1
ATOM 1592 N N . PHE A 1 191 ? -1.842 -19.501 13.589 1.00 73.19 191 PHE A N 1
ATOM 1593 C CA . PHE A 1 191 ? -0.691 -20.026 12.854 1.00 73.19 191 PHE A CA 1
ATOM 1594 C C . PHE A 1 191 ? 0.632 -19.838 13.599 1.00 73.19 191 PHE A C 1
ATOM 1596 O O . PHE A 1 191 ? 1.690 -20.069 13.019 1.00 73.19 191 PHE A O 1
ATOM 1603 N N . ALA A 1 192 ? 0.595 -19.451 14.879 1.00 76.31 192 ALA A N 1
ATOM 1604 C CA . ALA A 1 192 ? 1.802 -19.173 15.655 1.00 76.31 192 ALA A CA 1
ATOM 1605 C C . ALA A 1 192 ? 2.774 -20.361 15.640 1.00 76.31 192 ALA A C 1
ATOM 1607 O O . ALA A 1 192 ? 3.953 -20.186 15.368 1.00 76.31 192 ALA A O 1
ATOM 1608 N N . SER A 1 193 ? 2.278 -21.590 15.815 1.00 72.00 193 SER A N 1
ATOM 1609 C CA . SER A 1 193 ? 3.108 -22.799 15.744 1.00 72.00 193 SER A CA 1
ATOM 1610 C C . SER A 1 193 ? 3.741 -23.019 14.366 1.00 72.00 193 SER A C 1
ATOM 1612 O O . SER A 1 193 ? 4.912 -23.386 14.295 1.00 72.00 193 SER A O 1
ATOM 1614 N N . TYR A 1 194 ? 3.005 -22.757 13.280 1.00 79.94 194 TYR A N 1
ATOM 1615 C CA . TYR A 1 194 ? 3.527 -22.842 11.914 1.00 79.94 194 TYR A CA 1
ATOM 1616 C C . TYR A 1 194 ? 4.664 -21.836 11.702 1.00 79.94 194 TYR A C 1
ATOM 1618 O O . TYR A 1 194 ? 5.766 -22.229 11.321 1.00 79.94 194 TYR A O 1
ATOM 1626 N N . PHE A 1 195 ? 4.445 -20.561 12.027 1.00 80.69 195 PHE A N 1
ATOM 1627 C CA . PHE A 1 195 ? 5.465 -19.526 11.849 1.00 80.69 195 PHE A CA 1
ATOM 1628 C C . PHE A 1 195 ? 6.650 -19.695 12.807 1.00 80.69 195 PHE A C 1
ATOM 1630 O O . PHE A 1 195 ? 7.786 -19.488 12.391 1.00 80.69 195 PHE A O 1
ATOM 1637 N N . SER A 1 196 ? 6.429 -20.157 14.040 1.00 81.00 196 SER A N 1
ATOM 1638 C CA . SER A 1 196 ? 7.506 -20.517 14.970 1.00 81.00 196 SER A CA 1
ATOM 1639 C C . SER A 1 196 ? 8.351 -21.673 14.447 1.00 81.00 196 SER A C 1
ATOM 1641 O O . SER A 1 196 ? 9.574 -21.596 14.498 1.00 81.00 196 SER A O 1
ATOM 1643 N N . SER A 1 197 ? 7.726 -22.720 13.891 1.00 77.81 197 SER A N 1
ATOM 1644 C CA . SER A 1 197 ? 8.459 -23.861 13.320 1.00 77.81 197 SER A CA 1
ATOM 1645 C C . SER A 1 197 ? 9.351 -23.470 12.139 1.00 77.81 197 SER A C 1
ATOM 1647 O O . SER A 1 197 ? 10.369 -24.111 11.904 1.00 77.81 197 SER A O 1
ATOM 1649 N N . LYS A 1 198 ? 8.993 -22.385 11.440 1.00 79.12 198 LYS A N 1
ATOM 1650 C CA . LYS A 1 198 ? 9.760 -21.798 10.338 1.00 79.12 198 LYS A CA 1
ATOM 1651 C C . LYS A 1 198 ? 10.665 -20.632 10.759 1.00 79.12 198 LYS A C 1
ATOM 1653 O O . LYS A 1 198 ? 11.263 -20.013 9.895 1.00 79.12 198 LYS A O 1
ATOM 1658 N N . GLN A 1 199 ? 10.755 -20.304 12.052 1.00 83.94 199 GLN A N 1
ATOM 1659 C CA . GLN A 1 199 ? 11.508 -19.142 12.565 1.00 83.94 199 GLN A CA 1
ATOM 1660 C C . GLN A 1 199 ? 11.047 -17.778 11.999 1.00 83.94 199 GLN A C 1
ATOM 1662 O O . GLN A 1 199 ? 11.784 -16.799 12.018 1.00 83.94 199 GLN A O 1
ATOM 1667 N N . LEU A 1 200 ? 9.792 -17.686 11.552 1.00 84.81 200 LEU A N 1
ATOM 1668 C CA . LEU A 1 200 ? 9.190 -16.505 10.917 1.00 84.81 200 LEU A CA 1
ATOM 1669 C C . LEU A 1 200 ? 8.300 -15.684 11.862 1.00 84.81 200 LEU A C 1
ATOM 1671 O O . LEU A 1 200 ? 7.702 -14.687 11.456 1.00 84.81 200 LEU A O 1
ATOM 1675 N N . LEU A 1 201 ? 8.174 -16.096 13.128 1.00 83.00 201 LEU A N 1
ATOM 1676 C CA . LEU A 1 201 ? 7.305 -15.408 14.087 1.00 83.00 201 LEU A CA 1
ATOM 1677 C C . LEU A 1 201 ? 7.744 -13.951 14.306 1.00 83.00 201 LEU A C 1
ATOM 1679 O O . LEU A 1 201 ? 6.908 -13.051 14.305 1.00 83.00 201 LEU A O 1
ATOM 1683 N N . GLN A 1 202 ? 9.052 -13.709 14.421 1.00 83.50 202 GLN A N 1
ATOM 1684 C CA . GLN A 1 202 ? 9.593 -12.362 14.612 1.00 83.50 202 GLN A CA 1
ATOM 1685 C C . GLN A 1 202 ? 9.317 -11.443 13.411 1.00 83.50 202 GLN A C 1
ATOM 1687 O O . GLN A 1 202 ? 9.078 -10.247 13.587 1.00 83.50 202 GLN A O 1
ATOM 1692 N N . THR A 1 203 ? 9.295 -11.996 12.196 1.00 88.00 203 THR A N 1
ATOM 1693 C CA . THR A 1 203 ? 8.941 -11.269 10.972 1.00 88.00 203 THR A CA 1
ATOM 1694 C C . THR A 1 203 ? 7.529 -10.692 11.069 1.00 88.00 203 THR A C 1
ATOM 1696 O O . THR A 1 203 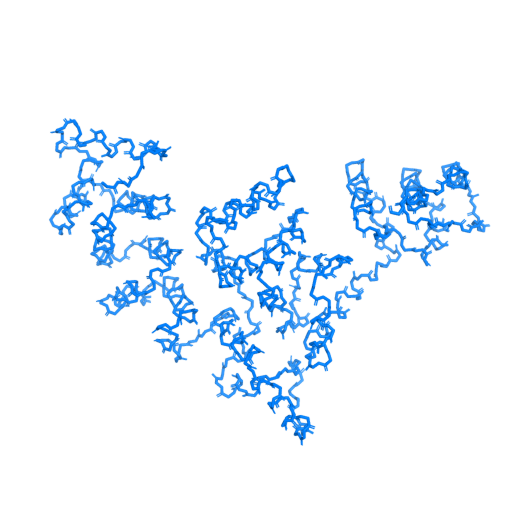? 7.353 -9.503 10.821 1.00 88.00 203 THR A O 1
ATOM 1699 N N . LEU A 1 204 ? 6.535 -11.483 11.501 1.00 86.81 204 LEU A N 1
ATOM 1700 C CA . LEU A 1 204 ? 5.144 -11.023 11.675 1.00 86.81 204 LEU A CA 1
ATOM 1701 C C . LEU A 1 204 ? 5.016 -9.879 12.684 1.00 86.81 204 LEU A C 1
ATOM 1703 O O . LEU A 1 204 ? 4.170 -9.000 12.536 1.00 86.81 204 LEU A O 1
ATOM 1707 N N . LEU A 1 205 ? 5.882 -9.875 13.690 1.00 82.44 205 LEU A N 1
ATOM 1708 C CA . LEU A 1 205 ? 5.895 -8.864 14.736 1.00 82.44 205 LEU A CA 1
ATOM 1709 C C . LEU A 1 205 ? 6.714 -7.632 14.359 1.00 82.44 205 LEU A C 1
ATOM 1711 O O . LEU A 1 205 ? 6.708 -6.665 15.101 1.00 82.44 205 LEU A O 1
ATOM 1715 N N . THR A 1 206 ? 7.398 -7.615 13.217 1.00 86.69 206 THR A N 1
ATOM 1716 C CA . THR A 1 206 ? 8.203 -6.456 12.813 1.00 86.69 206 THR A CA 1
ATOM 1717 C C . THR A 1 206 ? 7.406 -5.583 11.837 1.00 86.69 206 THR A C 1
ATOM 1719 O O . THR A 1 206 ? 7.056 -6.058 10.753 1.00 86.69 206 THR A O 1
ATOM 1722 N N . PRO A 1 207 ? 7.068 -4.325 12.190 1.00 87.25 207 PRO A N 1
ATOM 1723 C CA . PRO A 1 207 ? 6.314 -3.425 11.319 1.00 87.25 207 PRO A CA 1
ATOM 1724 C C . PRO A 1 207 ? 6.993 -3.201 9.967 1.00 87.25 207 PRO A C 1
ATOM 1726 O O . PRO A 1 207 ? 8.217 -3.105 9.880 1.00 87.25 207 PRO A O 1
ATOM 1729 N N . THR A 1 208 ? 6.192 -3.068 8.913 1.00 90.69 208 THR A N 1
ATOM 1730 C CA . THR A 1 208 ? 6.704 -2.794 7.567 1.00 90.69 208 THR A CA 1
ATOM 1731 C C . THR A 1 208 ? 6.888 -1.289 7.357 1.00 90.69 208 THR A C 1
ATOM 1733 O O . THR A 1 208 ? 5.933 -0.530 7.520 1.00 90.69 208 THR A O 1
ATOM 1736 N N . PRO A 1 209 ? 8.085 -0.829 6.956 1.00 88.81 209 PRO A N 1
ATOM 1737 C CA . PRO A 1 209 ? 8.325 0.560 6.585 1.00 88.81 209 PRO A CA 1
ATOM 1738 C C . PRO A 1 209 ? 7.415 1.062 5.450 1.00 88.81 209 PRO A C 1
ATOM 1740 O O . PRO A 1 209 ? 7.173 0.360 4.465 1.00 88.81 209 PRO A O 1
ATOM 1743 N N . LEU A 1 210 ? 6.970 2.322 5.541 1.00 88.44 210 LEU A N 1
ATOM 1744 C CA . LEU A 1 210 ? 6.062 2.935 4.560 1.00 88.44 210 LEU A CA 1
ATOM 1745 C C . LEU A 1 210 ? 6.643 2.971 3.137 1.00 88.44 210 LEU A C 1
ATOM 1747 O O . LEU A 1 210 ? 5.892 2.845 2.177 1.00 88.44 210 LEU A O 1
ATOM 1751 N N . ASN A 1 211 ? 7.960 3.108 2.973 1.00 91.12 211 ASN A N 1
ATOM 1752 C CA . ASN A 1 211 ? 8.599 3.091 1.651 1.00 91.12 211 ASN A CA 1
ATOM 1753 C C . ASN A 1 211 ? 8.451 1.733 0.939 1.00 91.12 211 ASN A C 1
ATOM 1755 O O . ASN A 1 211 ? 8.317 1.708 -0.283 1.00 91.12 211 ASN A O 1
ATOM 1759 N N . ILE A 1 212 ? 8.427 0.620 1.683 1.00 92.94 212 ILE A N 1
ATOM 1760 C CA . ILE A 1 212 ? 8.151 -0.713 1.129 1.00 92.94 212 ILE A CA 1
ATOM 1761 C C . ILE A 1 212 ? 6.687 -0.796 0.684 1.00 92.94 212 ILE A C 1
ATOM 1763 O O . ILE A 1 212 ? 6.416 -1.183 -0.451 1.00 92.94 212 ILE A O 1
ATOM 1767 N N . LEU A 1 213 ? 5.748 -0.345 1.519 1.00 92.94 213 LEU A N 1
ATOM 1768 C CA . LEU A 1 213 ? 4.318 -0.334 1.180 1.00 92.94 213 LEU A CA 1
ATOM 1769 C C . LEU A 1 213 ? 4.007 0.584 -0.016 1.00 92.94 213 LEU A C 1
ATOM 1771 O O . LEU A 1 213 ? 3.316 0.176 -0.944 1.00 92.94 213 LEU A O 1
ATOM 1775 N N . SER A 1 214 ? 4.574 1.794 -0.040 1.00 93.81 214 SER A N 1
ATOM 1776 C CA . SER A 1 214 ? 4.468 2.756 -1.151 1.00 93.81 214 SER A CA 1
ATOM 1777 C C . SER A 1 214 ? 5.007 2.173 -2.460 1.00 93.81 214 SER A C 1
ATOM 1779 O O . SER A 1 214 ? 4.423 2.384 -3.524 1.00 93.81 214 SER A O 1
ATOM 1781 N N . SER A 1 215 ? 6.079 1.371 -2.405 1.00 93.75 215 SER A N 1
ATOM 1782 C CA . SER A 1 215 ? 6.631 0.751 -3.613 1.00 93.75 215 SER A CA 1
ATOM 1783 C C . SER A 1 215 ? 5.674 -0.230 -4.290 1.00 93.75 215 SER A C 1
ATOM 1785 O O . SER A 1 215 ? 5.770 -0.417 -5.496 1.00 93.75 215 SER A O 1
ATOM 1787 N N . GLN A 1 216 ? 4.706 -0.804 -3.570 1.00 93.19 216 GLN A N 1
ATOM 1788 C CA . GLN A 1 216 ? 3.702 -1.683 -4.178 1.00 93.19 216 GLN A CA 1
ATOM 1789 C C . GLN A 1 216 ? 2.704 -0.948 -5.076 1.00 93.19 216 GLN A C 1
ATOM 1791 O O . GLN A 1 216 ? 1.884 -1.598 -5.724 1.00 93.19 216 GLN A O 1
ATOM 1796 N N . LEU A 1 217 ? 2.736 0.384 -5.089 1.00 93.69 217 LEU A N 1
ATOM 1797 C CA . LEU A 1 217 ? 1.877 1.212 -5.916 1.00 93.69 217 LEU A CA 1
ATOM 1798 C C . LEU A 1 217 ? 2.678 1.832 -7.058 1.00 93.69 217 LEU A C 1
ATOM 1800 O O . LEU A 1 217 ? 3.818 2.281 -6.879 1.00 93.69 217 LEU A O 1
ATOM 1804 N N . SER A 1 218 ? 2.041 1.972 -8.220 1.00 89.81 218 SER A N 1
ATOM 1805 C CA . SER A 1 218 ? 2.544 2.895 -9.233 1.00 89.81 218 SER A CA 1
ATOM 1806 C C . SER A 1 218 ? 2.518 4.326 -8.687 1.00 89.81 218 SER A C 1
ATOM 1808 O O . SER A 1 218 ? 1.747 4.660 -7.783 1.00 89.81 218 SER A O 1
ATOM 1810 N N . VAL A 1 219 ? 3.369 5.191 -9.233 1.00 89.50 219 VAL A N 1
ATOM 1811 C CA . VAL A 1 219 ? 3.445 6.595 -8.798 1.00 89.50 219 VAL A CA 1
ATOM 1812 C C . VAL A 1 219 ? 2.129 7.323 -9.051 1.00 89.50 219 VAL A C 1
ATOM 1814 O O . VAL A 1 219 ? 1.680 8.091 -8.206 1.00 89.50 219 VAL A O 1
ATOM 1817 N N . GLU A 1 220 ? 1.482 7.048 -10.183 1.00 88.94 220 GLU A N 1
ATOM 1818 C CA . GLU A 1 220 ? 0.175 7.620 -10.496 1.00 88.94 220 GLU A CA 1
ATOM 1819 C C . GLU A 1 220 ? -0.889 7.156 -9.488 1.00 88.94 220 GLU A C 1
ATOM 1821 O O . GLU A 1 220 ? -1.652 7.984 -8.992 1.00 88.94 220 GLU A O 1
ATOM 1826 N N . LEU A 1 221 ? -0.927 5.866 -9.128 1.00 92.44 221 LEU A N 1
ATOM 1827 C CA . LEU A 1 221 ? -1.869 5.352 -8.128 1.00 92.44 221 LEU A CA 1
ATOM 1828 C C . LEU A 1 221 ? -1.630 5.989 -6.752 1.00 92.44 221 LEU A C 1
ATOM 1830 O O . LEU A 1 221 ? -2.581 6.461 -6.132 1.00 92.44 221 LEU A O 1
ATOM 1834 N N . GLU A 1 222 ? -0.377 6.056 -6.303 1.00 93.38 222 GLU A N 1
ATOM 1835 C CA . GLU A 1 222 ? 0.002 6.713 -5.047 1.00 93.38 222 GLU A CA 1
ATOM 1836 C C . GLU A 1 222 ? -0.471 8.175 -5.020 1.00 93.38 222 GLU A C 1
ATOM 1838 O O . GLU A 1 222 ? -1.174 8.576 -4.094 1.00 93.38 222 GLU A O 1
ATOM 1843 N N . MET A 1 223 ? -0.178 8.951 -6.069 1.00 91.19 223 MET A N 1
ATOM 1844 C CA . MET A 1 223 ? -0.605 10.351 -6.172 1.00 91.19 223 MET A CA 1
ATOM 1845 C C . MET A 1 223 ? -2.129 10.506 -6.184 1.00 91.19 223 MET A C 1
ATOM 1847 O O . MET A 1 223 ? -2.656 11.407 -5.537 1.00 91.19 223 MET A O 1
ATOM 1851 N N . ASN A 1 224 ? -2.854 9.633 -6.891 1.00 92.06 224 ASN A N 1
ATOM 1852 C CA . ASN A 1 224 ? -4.316 9.686 -6.937 1.00 92.06 224 ASN A CA 1
ATOM 1853 C C . ASN A 1 224 ? -4.949 9.313 -5.589 1.00 92.06 224 ASN A C 1
ATOM 1855 O O . ASN A 1 224 ? -5.934 9.933 -5.190 1.00 92.06 224 ASN A O 1
ATOM 1859 N N . ILE A 1 225 ? -4.381 8.338 -4.870 1.00 93.00 225 ILE A N 1
ATOM 1860 C CA . ILE A 1 225 ? -4.798 8.018 -3.500 1.00 93.00 225 ILE A CA 1
ATOM 1861 C C . ILE A 1 225 ? -4.574 9.231 -2.598 1.00 93.00 225 ILE A C 1
ATOM 1863 O O . ILE A 1 225 ? -5.521 9.665 -1.946 1.00 93.00 225 ILE A O 1
ATOM 1867 N N . MET A 1 226 ? -3.366 9.807 -2.596 1.00 89.94 226 MET A N 1
ATOM 1868 C CA . MET A 1 226 ? -3.044 10.983 -1.778 1.00 89.94 226 MET A CA 1
ATOM 1869 C C . MET A 1 226 ? -3.983 12.153 -2.076 1.00 89.94 226 MET A C 1
ATOM 1871 O O . MET A 1 226 ? -4.560 12.733 -1.161 1.00 89.94 226 MET A O 1
ATOM 1875 N N . PHE A 1 227 ? -4.234 12.428 -3.357 1.00 89.88 227 PHE A N 1
ATOM 1876 C CA . PHE A 1 227 ? -5.157 13.476 -3.776 1.00 89.88 227 PHE A CA 1
ATOM 1877 C C . PHE A 1 227 ? -6.569 13.272 -3.205 1.00 89.88 227 PHE A C 1
ATOM 1879 O O . PHE A 1 227 ? -7.136 14.199 -2.630 1.00 89.88 227 PHE A O 1
ATOM 1886 N N . ILE A 1 228 ? -7.125 12.057 -3.309 1.00 89.31 228 ILE A N 1
ATOM 1887 C CA . ILE A 1 228 ? -8.459 11.723 -2.777 1.00 89.31 228 ILE A CA 1
ATOM 1888 C C . ILE A 1 228 ? -8.492 11.806 -1.245 1.00 89.31 228 ILE A C 1
ATOM 1890 O O . ILE A 1 228 ? -9.502 12.203 -0.657 1.00 89.31 228 ILE A O 1
ATOM 1894 N N . LEU A 1 229 ? -7.404 11.410 -0.588 1.00 84.50 229 LEU A N 1
ATOM 1895 C CA . LEU A 1 229 ? -7.288 11.457 0.864 1.00 84.50 229 LEU A CA 1
ATOM 1896 C C . LEU A 1 229 ? -7.269 12.895 1.407 1.00 84.50 229 LEU A C 1
ATOM 1898 O O . LEU A 1 229 ? -7.822 13.129 2.484 1.00 84.50 229 LEU A O 1
ATOM 1902 N N . GLU A 1 230 ? -6.695 13.835 0.654 1.00 82.19 230 GLU A N 1
ATOM 1903 C CA . GLU A 1 230 ? -6.555 15.251 1.025 1.00 82.19 230 GLU A CA 1
ATOM 1904 C C . GLU A 1 230 ? -7.720 16.143 0.556 1.00 82.19 230 GLU A C 1
ATOM 1906 O O . GLU A 1 230 ? -7.978 17.176 1.170 1.00 82.19 230 GLU A O 1
ATOM 1911 N N . HIS A 1 231 ? -8.445 15.766 -0.505 1.00 80.25 231 HIS A N 1
ATOM 1912 C CA . HIS A 1 231 ? -9.466 16.618 -1.130 1.00 80.25 231 HIS A CA 1
ATOM 1913 C C . HIS A 1 231 ? -10.856 15.962 -1.129 1.00 80.25 231 HIS A C 1
ATOM 1915 O O . HIS A 1 231 ? -11.050 14.864 -1.646 1.00 80.25 231 HIS A O 1
ATOM 1921 N N . GLU A 1 232 ? -11.874 16.655 -0.599 1.00 72.25 232 GLU A N 1
ATOM 1922 C CA . GLU A 1 232 ? -13.268 16.163 -0.601 1.00 72.25 232 GLU A CA 1
ATOM 1923 C C . GLU A 1 232 ? -14.031 16.434 -1.914 1.00 72.25 232 GLU A C 1
ATOM 1925 O O . GLU A 1 232 ? -15.048 15.788 -2.201 1.00 72.25 232 GLU A O 1
ATOM 1930 N N . GLN A 1 233 ? -13.561 17.386 -2.721 1.00 79.94 233 GLN A N 1
ATOM 1931 C CA . GLN A 1 233 ? -14.250 17.821 -3.936 1.00 79.94 233 GLN A CA 1
ATOM 1932 C C . GLN A 1 233 ? -14.278 16.704 -4.984 1.00 79.94 233 GLN A C 1
ATOM 1934 O O . GLN A 1 233 ? -13.291 16.010 -5.206 1.00 79.94 233 GLN A O 1
ATOM 1939 N N . ASN A 1 234 ? -15.427 16.521 -5.643 1.00 83.94 234 ASN A N 1
ATOM 1940 C CA . ASN A 1 234 ? -15.605 15.539 -6.720 1.00 83.94 234 ASN A CA 1
ATOM 1941 C C . ASN A 1 234 ? -15.198 14.095 -6.360 1.00 83.94 234 ASN A C 1
ATOM 1943 O O . ASN A 1 234 ? -14.900 13.299 -7.251 1.00 83.94 234 ASN A O 1
ATOM 1947 N N . PHE A 1 235 ? -15.252 13.715 -5.075 1.00 87.25 235 PHE A N 1
ATOM 1948 C CA . PHE A 1 235 ? -14.817 12.399 -4.587 1.00 87.25 235 PHE A CA 1
ATOM 1949 C C . PHE A 1 235 ? -15.319 11.222 -5.443 1.00 87.25 235 PHE A C 1
ATOM 1951 O O . PHE A 1 235 ? -14.542 10.346 -5.802 1.00 87.25 235 PHE A O 1
ATOM 1958 N N . LYS A 1 236 ? -16.607 11.209 -5.827 1.00 89.31 236 LYS A N 1
ATOM 1959 C CA . LYS A 1 236 ? -17.191 10.129 -6.649 1.00 89.31 236 LYS A CA 1
ATOM 1960 C C . LYS A 1 236 ? -16.540 10.012 -8.031 1.00 89.31 236 LYS A C 1
ATOM 1962 O O . LYS A 1 236 ? -16.356 8.903 -8.520 1.00 89.31 236 LYS A O 1
ATOM 1967 N N . PHE A 1 237 ? -16.208 11.141 -8.651 1.00 92.38 237 PHE A N 1
ATOM 1968 C CA . PHE A 1 237 ? -15.554 11.171 -9.955 1.00 92.38 237 PHE A CA 1
ATOM 1969 C C . PHE A 1 237 ? -14.125 10.628 -9.854 1.00 92.38 237 PHE A C 1
ATOM 1971 O O . PHE A 1 237 ? -13.774 9.699 -10.579 1.00 92.38 237 PHE A O 1
ATOM 1978 N N . HIS A 1 238 ? -13.335 11.132 -8.899 1.00 91.31 238 HIS A N 1
ATOM 1979 C CA . HIS A 1 238 ? -11.957 10.677 -8.688 1.00 91.31 238 HIS A CA 1
ATOM 1980 C C . HIS A 1 238 ? -11.887 9.205 -8.269 1.00 91.31 238 HIS A C 1
ATOM 1982 O O . HIS A 1 238 ? -11.067 8.458 -8.793 1.00 91.31 238 HIS A O 1
ATOM 1988 N N . LEU A 1 239 ? -12.805 8.751 -7.413 1.00 92.31 239 LEU A N 1
ATOM 1989 C CA . LEU A 1 239 ? -12.955 7.340 -7.065 1.00 92.31 239 LEU A CA 1
ATOM 1990 C C . LEU A 1 239 ? -13.294 6.478 -8.295 1.00 92.31 239 LEU A C 1
ATOM 1992 O O . LEU A 1 239 ? -12.742 5.393 -8.468 1.00 92.31 239 LEU A O 1
ATOM 1996 N N . GLY A 1 240 ? -14.175 6.967 -9.174 1.00 93.19 240 GLY A N 1
ATOM 1997 C CA . GLY A 1 240 ? -14.498 6.303 -10.437 1.00 93.19 240 GLY A CA 1
ATOM 1998 C C . GLY A 1 240 ? -13.270 6.130 -11.334 1.00 93.19 240 GLY A C 1
ATOM 1999 O O . GLY A 1 240 ? -13.051 5.044 -11.869 1.00 93.19 240 GLY A O 1
ATOM 2000 N N . LEU A 1 241 ? -12.429 7.164 -11.448 1.00 91.81 241 LEU A N 1
ATOM 2001 C CA . LEU A 1 241 ? -11.154 7.086 -12.169 1.00 91.81 241 LEU A CA 1
ATOM 2002 C C . LEU A 1 241 ? -10.176 6.113 -11.502 1.00 91.81 241 LEU A C 1
ATOM 2004 O O . LEU A 1 241 ? -9.562 5.304 -12.198 1.00 91.81 241 LEU A O 1
ATOM 2008 N N . LEU A 1 242 ? -10.077 6.140 -10.170 1.00 94.19 242 LEU A N 1
ATOM 2009 C CA . LEU A 1 242 ? -9.212 5.253 -9.391 1.00 94.19 242 LEU A CA 1
ATOM 2010 C C . LEU A 1 242 ? -9.524 3.777 -9.676 1.00 94.19 242 LEU A C 1
ATOM 2012 O O . LEU A 1 242 ? -8.628 2.994 -9.994 1.00 94.19 242 LEU A O 1
ATOM 2016 N N . PHE A 1 243 ? -10.806 3.410 -9.636 1.00 95.38 243 PHE A N 1
ATOM 2017 C CA . PHE A 1 243 ? -11.265 2.048 -9.911 1.00 95.38 243 PHE A CA 1
ATOM 2018 C C . PHE A 1 243 ? -11.212 1.646 -11.378 1.00 95.38 243 PHE A C 1
ATOM 2020 O O . PHE A 1 243 ? -11.109 0.457 -11.675 1.00 95.38 243 PHE A O 1
ATOM 2027 N N . ARG A 1 244 ? -11.348 2.603 -12.297 1.00 92.44 244 ARG A N 1
ATOM 2028 C CA . ARG A 1 244 ? -11.274 2.323 -13.731 1.00 92.44 244 ARG A CA 1
ATOM 2029 C C . ARG A 1 244 ? -9.834 2.080 -14.168 1.00 92.44 244 ARG A C 1
ATOM 2031 O O . ARG A 1 244 ? -9.581 1.169 -14.950 1.00 92.44 244 ARG A O 1
ATOM 2038 N N . ASN A 1 245 ? -8.907 2.892 -13.667 1.00 90.31 245 ASN A N 1
ATOM 2039 C CA . ASN A 1 245 ? -7.559 2.958 -14.214 1.00 90.31 245 ASN A CA 1
ATOM 2040 C C . ASN A 1 245 ? -6.549 2.154 -13.396 1.00 90.31 245 ASN A C 1
ATOM 2042 O O . ASN A 1 245 ? -5.655 1.565 -14.000 1.00 90.31 245 ASN A O 1
ATOM 2046 N N . TYR A 1 246 ? -6.703 2.061 -12.071 1.00 92.38 246 TYR A N 1
ATOM 2047 C CA . TYR A 1 246 ? -5.630 1.562 -11.203 1.00 92.38 246 TYR A CA 1
ATOM 2048 C C . TYR A 1 246 ? -6.026 0.392 -10.296 1.00 92.38 246 TYR A C 1
ATOM 2050 O O . TYR A 1 246 ? -5.287 -0.580 -10.244 1.00 92.38 246 TYR A O 1
ATOM 2058 N N . ILE A 1 247 ? -7.176 0.439 -9.611 1.00 95.19 247 ILE A N 1
ATOM 2059 C CA . ILE A 1 247 ? -7.601 -0.639 -8.695 1.00 95.19 247 ILE A CA 1
ATOM 2060 C C . ILE A 1 247 ? -8.589 -1.568 -9.408 1.00 95.19 247 ILE A C 1
ATOM 2062 O O . ILE A 1 247 ? -9.809 -1.347 -9.380 1.00 95.19 247 ILE A O 1
ATOM 2066 N N . ARG A 1 248 ? -8.063 -2.607 -10.065 1.00 93.75 248 ARG A N 1
ATOM 2067 C CA . ARG A 1 248 ? -8.813 -3.458 -11.007 1.00 93.75 248 ARG A CA 1
ATOM 2068 C C . ARG A 1 248 ? -9.197 -4.818 -10.428 1.00 93.75 248 ARG A C 1
ATOM 2070 O O . ARG A 1 248 ? -10.094 -5.466 -10.961 1.00 93.75 248 ARG A O 1
ATOM 2077 N N . ASN A 1 249 ? -8.524 -5.243 -9.366 1.00 93.69 249 ASN A N 1
ATOM 2078 C CA . ASN A 1 249 ? -8.735 -6.526 -8.704 1.00 93.69 249 ASN A CA 1
ATOM 2079 C C . ASN A 1 249 ? -8.489 -6.420 -7.183 1.00 93.69 249 ASN A C 1
ATOM 2081 O O . ASN A 1 249 ? -8.145 -5.359 -6.656 1.00 93.69 249 ASN A O 1
ATOM 2085 N N . GLU A 1 250 ? -8.670 -7.543 -6.487 1.00 92.75 250 GLU A N 1
ATOM 2086 C CA . GLU A 1 250 ? -8.507 -7.655 -5.034 1.00 92.75 250 GLU A CA 1
ATOM 2087 C C . GLU A 1 250 ? -7.061 -7.427 -4.559 1.00 92.75 250 GLU A C 1
ATOM 2089 O O . GLU A 1 250 ? -6.846 -6.899 -3.467 1.00 92.75 250 GLU A O 1
ATOM 2094 N N . ASP A 1 251 ? -6.061 -7.808 -5.360 1.00 91.88 251 ASP A N 1
ATOM 2095 C CA . ASP A 1 251 ? -4.649 -7.605 -5.027 1.00 91.88 251 ASP A CA 1
ATOM 2096 C C . ASP A 1 251 ? -4.296 -6.115 -5.055 1.00 91.88 251 ASP A C 1
ATOM 2098 O O . ASP A 1 251 ? -3.690 -5.611 -4.106 1.00 91.88 251 ASP A O 1
ATOM 2102 N N . ASP A 1 252 ? -4.745 -5.392 -6.086 1.00 93.88 252 ASP A N 1
ATOM 2103 C CA . ASP A 1 252 ? -4.581 -3.937 -6.179 1.00 93.88 252 ASP A CA 1
ATOM 2104 C C . ASP A 1 252 ? -5.255 -3.246 -4.986 1.00 93.88 252 ASP A C 1
ATOM 2106 O O . ASP A 1 252 ? -4.694 -2.325 -4.387 1.00 93.88 252 ASP A O 1
ATOM 2110 N N . ALA A 1 253 ? -6.449 -3.716 -4.609 1.00 95.75 253 ALA A N 1
ATOM 2111 C CA . ALA A 1 253 ? -7.187 -3.204 -3.462 1.00 95.75 253 ALA A CA 1
ATOM 2112 C C . ALA A 1 253 ? -6.434 -3.446 -2.147 1.00 95.75 253 ALA A C 1
ATOM 2114 O O . ALA A 1 253 ? -6.326 -2.531 -1.333 1.00 95.75 253 ALA A O 1
ATOM 2115 N N . CYS A 1 254 ? -5.858 -4.638 -1.951 1.00 95.25 254 CYS A N 1
ATOM 2116 C CA . CYS A 1 254 ? -5.063 -4.943 -0.762 1.00 95.25 254 CYS A CA 1
ATOM 2117 C C . CYS A 1 254 ? -3.833 -4.032 -0.661 1.00 95.25 254 CYS A C 1
ATOM 2119 O O . CYS A 1 254 ? -3.600 -3.460 0.402 1.00 95.25 254 CYS A O 1
ATOM 2121 N N . ARG A 1 255 ? -3.079 -3.848 -1.754 1.00 94.69 255 ARG A N 1
ATOM 2122 C CA . ARG A 1 255 ? -1.903 -2.954 -1.790 1.00 94.69 255 ARG A CA 1
ATOM 2123 C C . ARG A 1 255 ? -2.294 -1.513 -1.476 1.00 94.69 255 ARG A C 1
ATOM 2125 O O . ARG A 1 255 ? -1.669 -0.871 -0.634 1.00 94.69 255 ARG A O 1
ATOM 2132 N N . ALA A 1 256 ? -3.369 -1.024 -2.099 1.00 95.19 256 ALA A N 1
ATOM 2133 C CA . ALA A 1 256 ? -3.898 0.308 -1.834 1.00 95.19 256 ALA A CA 1
ATOM 2134 C C . ALA A 1 256 ? -4.295 0.468 -0.360 1.00 95.19 256 ALA A C 1
ATOM 2136 O O . ALA A 1 256 ? -3.896 1.439 0.273 1.00 95.19 256 ALA A O 1
ATOM 2137 N N . LEU A 1 257 ? -5.023 -0.491 0.220 1.00 94.06 257 LEU A N 1
ATOM 2138 C CA . LEU A 1 257 ? -5.434 -0.437 1.625 1.00 94.06 257 LEU A CA 1
ATOM 2139 C C . LEU A 1 257 ? -4.247 -0.532 2.591 1.00 94.06 257 LEU A C 1
ATOM 2141 O O . LEU A 1 257 ? -4.218 0.240 3.547 1.00 94.06 257 LEU A O 1
ATOM 2145 N N . ARG A 1 258 ? -3.254 -1.402 2.333 1.00 92.75 258 ARG A N 1
ATOM 2146 C CA . ARG A 1 258 ? -2.007 -1.477 3.124 1.00 92.75 258 ARG A CA 1
ATOM 2147 C C . ARG A 1 258 ? -1.267 -0.144 3.134 1.00 92.75 258 ARG A C 1
ATOM 2149 O O . ARG A 1 258 ? -0.785 0.273 4.186 1.00 92.75 258 ARG A O 1
ATOM 2156 N N . PHE A 1 259 ? -1.211 0.542 1.994 1.00 92.75 259 PHE A N 1
ATOM 2157 C CA . PHE A 1 259 ? -0.636 1.880 1.905 1.00 92.75 259 PHE A CA 1
ATOM 2158 C C . PHE A 1 259 ? -1.481 2.915 2.661 1.00 92.75 259 PHE A C 1
ATOM 2160 O O . PHE A 1 259 ? -0.961 3.598 3.538 1.00 92.75 259 PHE A O 1
ATOM 2167 N N . ILE A 1 260 ? -2.788 2.983 2.387 1.00 89.69 260 ILE A N 1
ATOM 2168 C CA . ILE A 1 260 ? -3.714 3.979 2.949 1.00 89.69 260 ILE A CA 1
ATOM 2169 C C . ILE A 1 260 ? -3.713 3.971 4.478 1.00 89.69 260 ILE A C 1
ATOM 2171 O O . ILE A 1 260 ? -3.641 5.034 5.093 1.00 89.69 260 ILE A O 1
ATOM 2175 N N . VAL A 1 261 ? -3.750 2.792 5.109 1.00 84.31 261 VAL A N 1
ATOM 2176 C CA . VAL A 1 261 ? -3.746 2.716 6.579 1.00 84.31 261 VAL A CA 1
ATOM 2177 C C . VAL A 1 261 ? -2.445 3.184 7.195 1.00 84.31 261 VAL A C 1
ATOM 2179 O O . VAL A 1 261 ? -2.446 3.464 8.382 1.00 84.31 261 VAL A O 1
ATOM 2182 N N . ASN A 1 262 ? -1.366 3.310 6.421 1.00 82.94 262 ASN A N 1
ATOM 2183 C CA . ASN A 1 262 ? -0.057 3.729 6.904 1.00 82.94 262 ASN A CA 1
ATOM 2184 C C . ASN A 1 262 ? 0.274 5.215 6.651 1.00 82.94 262 ASN A C 1
ATOM 2186 O O . ASN A 1 262 ? 1.316 5.682 7.110 1.00 82.94 262 ASN A O 1
ATOM 2190 N N . ILE A 1 263 ? -0.613 5.982 6.005 1.00 77.38 263 ILE A N 1
ATOM 2191 C CA . ILE A 1 263 ? -0.420 7.416 5.705 1.00 77.38 263 ILE A CA 1
ATOM 2192 C C . ILE A 1 263 ? -0.976 8.276 6.843 1.00 77.38 263 ILE A C 1
ATOM 2194 O O . ILE A 1 263 ? -2.177 8.226 7.061 1.00 77.38 263 ILE A O 1
ATOM 2198 N N . PRO A 1 264 ? -0.186 9.089 7.558 1.00 64.75 264 PRO A N 1
ATOM 2199 C CA . PRO A 1 264 ? -0.657 9.838 8.727 1.00 64.75 264 PRO A CA 1
ATOM 2200 C C . PRO A 1 264 ? -1.661 10.965 8.388 1.00 64.75 264 PRO A C 1
ATOM 2202 O O . PRO A 1 264 ? -1.407 11.771 7.500 1.00 64.75 264 PRO A O 1
ATOM 2205 N N . TYR A 1 265 ? -2.753 11.052 9.160 1.00 59.69 265 TYR A N 1
ATOM 2206 C CA . TYR A 1 265 ? -3.755 12.134 9.203 1.00 59.69 265 TYR A CA 1
ATOM 2207 C C . TYR A 1 265 ? -4.542 12.485 7.909 1.00 59.69 265 TYR A C 1
ATOM 2209 O O . TYR A 1 265 ? -4.709 13.676 7.626 1.00 59.69 265 TYR A O 1
ATOM 2217 N N . PRO A 1 266 ? -5.085 11.538 7.110 1.00 62.16 266 PRO A N 1
ATOM 2218 C CA . PRO A 1 266 ? -5.877 11.885 5.935 1.00 62.16 266 PRO A CA 1
ATOM 2219 C C . PRO A 1 266 ? -7.379 12.035 6.240 1.00 62.16 266 PRO A C 1
ATOM 2221 O O . PRO A 1 266 ? -8.019 11.126 6.767 1.00 62.16 266 PRO A O 1
ATOM 2224 N N . GLN A 1 267 ? -7.980 13.142 5.793 1.00 66.06 267 GLN A N 1
ATOM 2225 C CA . GLN A 1 267 ? -9.384 13.504 6.063 1.00 66.06 267 GLN A CA 1
ATOM 2226 C C . GLN A 1 267 ? -10.408 12.476 5.543 1.00 66.06 267 GLN A C 1
ATOM 2228 O O . GLN A 1 267 ? -11.479 12.292 6.125 1.00 66.06 267 GLN A O 1
ATOM 2233 N N . ASN A 1 268 ? -10.096 11.795 4.434 1.00 74.62 268 ASN A N 1
ATOM 2234 C CA . ASN A 1 268 ? -11.044 10.933 3.719 1.00 74.62 268 ASN A CA 1
ATOM 2235 C C . ASN A 1 268 ? -10.800 9.428 3.869 1.00 74.62 268 ASN A C 1
ATOM 2237 O O . ASN A 1 268 ? -11.405 8.646 3.126 1.00 74.62 268 ASN A O 1
ATOM 2241 N N . ILE A 1 269 ? -9.962 8.995 4.819 1.00 81.44 269 ILE A N 1
ATOM 2242 C CA . ILE A 1 269 ? -9.551 7.588 4.906 1.00 81.44 269 ILE A CA 1
ATOM 2243 C C . ILE A 1 269 ? -10.733 6.623 4.986 1.00 81.44 269 ILE A C 1
ATOM 2245 O O . ILE A 1 269 ? -10.818 5.689 4.191 1.00 81.44 269 ILE A O 1
ATOM 2249 N N . ALA A 1 270 ? -11.692 6.884 5.876 1.00 81.19 270 ALA A N 1
ATOM 2250 C CA . ALA A 1 270 ? -12.826 5.993 6.082 1.00 81.19 270 ALA A CA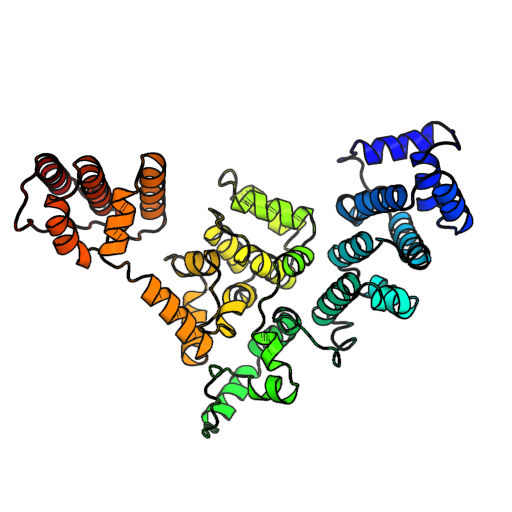 1
ATOM 2251 C C . ALA A 1 270 ? -13.701 5.880 4.832 1.00 81.19 270 ALA A C 1
ATOM 2253 O O . ALA A 1 270 ? -14.184 4.802 4.490 1.00 81.19 270 ALA A O 1
ATOM 2254 N N . ARG A 1 271 ? -13.871 6.991 4.110 1.00 84.50 271 ARG A N 1
ATOM 2255 C CA . ARG A 1 271 ? -14.671 7.028 2.887 1.00 84.50 271 ARG A CA 1
ATOM 2256 C C . ARG A 1 271 ? -13.993 6.257 1.758 1.00 84.50 271 ARG A C 1
ATOM 2258 O O . ARG A 1 271 ? -14.669 5.498 1.064 1.00 84.50 271 ARG A O 1
ATOM 2265 N N . LEU A 1 272 ? -12.682 6.434 1.582 1.00 89.31 272 LEU A N 1
ATOM 2266 C CA . LEU A 1 272 ? -11.913 5.714 0.569 1.00 89.31 272 LEU A CA 1
ATOM 2267 C C . LEU A 1 272 ? -11.830 4.218 0.896 1.00 89.31 272 LEU A C 1
ATOM 2269 O O . LEU A 1 272 ? -12.169 3.403 0.043 1.00 89.31 272 LEU A O 1
ATOM 2273 N N . ALA A 1 273 ? -11.479 3.861 2.134 1.00 90.19 273 ALA A N 1
ATOM 2274 C CA . ALA A 1 273 ? -11.400 2.474 2.584 1.00 90.19 273 ALA A CA 1
ATOM 2275 C C . ALA A 1 273 ? -12.738 1.741 2.411 1.00 90.19 273 ALA A C 1
ATOM 2277 O O . ALA A 1 273 ? -12.778 0.685 1.786 1.00 90.19 273 ALA A O 1
ATOM 2278 N N . ASN A 1 274 ? -13.851 2.332 2.862 1.00 90.31 274 ASN A N 1
ATOM 2279 C CA . ASN A 1 274 ? -15.180 1.746 2.669 1.00 90.31 274 ASN A CA 1
ATOM 2280 C C . ASN A 1 274 ? -15.543 1.591 1.189 1.00 90.31 274 ASN A C 1
ATOM 2282 O O . ASN A 1 274 ? -16.126 0.581 0.816 1.00 90.31 274 ASN A O 1
ATOM 2286 N N . SER A 1 275 ? -15.184 2.565 0.347 1.00 92.44 275 SER A N 1
ATOM 2287 C CA . SER A 1 275 ? -15.458 2.487 -1.091 1.00 92.44 275 SER A CA 1
ATOM 2288 C C . SER A 1 275 ? -14.675 1.356 -1.760 1.00 92.44 275 SER A C 1
ATOM 2290 O O . SER A 1 275 ? -15.203 0.680 -2.639 1.00 92.44 275 SER A O 1
ATOM 2292 N N . ILE A 1 276 ? -13.418 1.142 -1.355 1.00 94.88 276 ILE A N 1
ATOM 2293 C CA . ILE A 1 276 ? -12.605 0.018 -1.835 1.00 94.88 276 ILE A CA 1
ATOM 2294 C C . ILE A 1 276 ? -13.223 -1.301 -1.371 1.00 94.88 276 ILE A C 1
ATOM 2296 O O . ILE A 1 276 ? -13.407 -2.193 -2.192 1.00 94.88 276 ILE A O 1
ATOM 2300 N N . LEU A 1 277 ? -13.616 -1.402 -0.101 1.00 92.75 277 LEU A N 1
ATOM 2301 C CA . LEU A 1 277 ? -14.241 -2.604 0.453 1.00 92.75 277 LEU A CA 1
ATOM 2302 C C . LEU A 1 277 ? -15.607 -2.928 -0.152 1.00 92.75 277 LEU A C 1
ATOM 2304 O O . LEU A 1 277 ? -15.960 -4.098 -0.231 1.00 92.75 277 LEU A O 1
ATOM 2308 N N . ASP A 1 278 ? -16.365 -1.927 -0.600 1.00 92.06 278 ASP A N 1
ATOM 2309 C CA . ASP A 1 278 ? -17.626 -2.157 -1.313 1.00 92.06 278 ASP A CA 1
ATOM 2310 C C . ASP A 1 278 ? -17.422 -2.911 -2.616 1.00 92.06 278 ASP A C 1
ATOM 2312 O O . ASP A 1 278 ? -18.243 -3.743 -3.001 1.00 92.06 278 ASP A O 1
ATOM 2316 N N . LYS A 1 279 ? -16.320 -2.610 -3.300 1.00 94.50 279 LYS A N 1
ATOM 2317 C CA . LYS A 1 279 ? -15.977 -3.255 -4.559 1.00 94.50 279 LYS A CA 1
ATOM 2318 C C . LYS A 1 279 ? -15.182 -4.547 -4.349 1.00 94.50 279 LYS A C 1
ATOM 2320 O O . LYS A 1 279 ? -15.350 -5.483 -5.123 1.00 94.50 279 LYS A O 1
ATOM 2325 N N . TYR A 1 280 ? -14.358 -4.592 -3.303 1.00 94.38 280 TYR A N 1
ATOM 2326 C CA . TYR A 1 280 ? -13.403 -5.661 -3.001 1.00 94.38 280 TYR A CA 1
ATOM 2327 C C . TYR A 1 280 ? -13.496 -6.067 -1.514 1.00 94.38 280 TYR A C 1
ATOM 2329 O O . TYR A 1 280 ? -12.651 -5.680 -0.701 1.00 94.38 280 TYR A O 1
ATOM 2337 N N . PRO A 1 281 ? -14.545 -6.802 -1.093 1.00 90.19 281 PRO A N 1
ATOM 2338 C CA . PRO A 1 281 ? -14.815 -7.054 0.328 1.00 90.19 281 PRO A CA 1
ATOM 2339 C C . PRO A 1 281 ? -13.795 -7.956 1.034 1.00 90.19 281 PRO A C 1
ATOM 2341 O O . PRO A 1 281 ? -13.737 -7.981 2.271 1.00 90.19 281 PRO A O 1
ATOM 2344 N N . SER A 1 282 ? -13.025 -8.743 0.283 1.00 89.38 282 SER A N 1
ATOM 2345 C CA . SER A 1 282 ? -12.044 -9.697 0.819 1.00 89.38 282 SER A CA 1
ATOM 2346 C C . SER A 1 282 ? -10.732 -9.014 1.226 1.00 89.38 282 SER A C 1
ATOM 2348 O O . SER A 1 282 ? -9.977 -9.554 2.031 1.00 89.38 282 SER A O 1
ATOM 2350 N N . SER A 1 283 ? -10.515 -7.781 0.775 1.00 93.38 283 SER A N 1
ATOM 2351 C CA . SER A 1 283 ? -9.330 -6.965 1.019 1.00 93.38 283 SER A CA 1
ATOM 2352 C C . SER A 1 283 ? -9.306 -6.349 2.418 1.00 93.38 283 SER A C 1
ATOM 2354 O O . SER A 1 283 ? -8.304 -5.762 2.819 1.00 93.38 283 SER A O 1
ATOM 2356 N N . TYR A 1 284 ? -10.364 -6.555 3.213 1.00 90.19 284 TYR A N 1
ATOM 2357 C CA . TYR A 1 284 ? -10.454 -6.128 4.614 1.00 90.19 284 TYR A CA 1
ATOM 2358 C C . TYR A 1 284 ? -9.258 -6.563 5.464 1.00 90.19 284 TYR A C 1
ATOM 2360 O O . TYR A 1 284 ? -8.892 -5.857 6.404 1.00 90.19 284 TYR A O 1
ATOM 2368 N N . LEU A 1 285 ? -8.637 -7.701 5.130 1.00 90.00 285 LEU A N 1
ATOM 2369 C CA . LEU A 1 285 ? -7.472 -8.197 5.845 1.00 90.00 285 LEU A CA 1
ATOM 2370 C C . LEU A 1 285 ? -6.319 -7.187 5.812 1.00 90.00 285 LEU A C 1
ATOM 2372 O O . LEU A 1 285 ? -5.640 -7.022 6.818 1.00 90.00 285 LEU A O 1
ATOM 2376 N N . ALA A 1 286 ? -6.137 -6.466 4.700 1.00 92.50 286 ALA A N 1
ATOM 2377 C CA . ALA A 1 286 ? -5.106 -5.440 4.566 1.00 92.50 286 ALA A CA 1
ATOM 2378 C C . ALA A 1 286 ? -5.250 -4.319 5.611 1.00 92.50 286 ALA A C 1
ATOM 2380 O O . ALA A 1 286 ? -4.249 -3.815 6.121 1.00 92.50 286 ALA A O 1
ATOM 2381 N N . LEU A 1 287 ? -6.486 -3.956 5.968 1.00 89.12 287 LEU A N 1
ATOM 2382 C CA . LEU A 1 287 ? -6.747 -2.917 6.965 1.00 89.12 287 LEU A CA 1
ATOM 2383 C C . LEU A 1 287 ? -6.342 -3.363 8.369 1.00 89.12 287 LEU A C 1
ATOM 2385 O O . LEU A 1 287 ? -5.741 -2.599 9.112 1.00 89.12 287 LEU A O 1
ATOM 2389 N N . ILE A 1 288 ? -6.678 -4.601 8.729 1.00 88.44 288 ILE A N 1
ATOM 2390 C CA . ILE A 1 288 ? -6.533 -5.101 10.103 1.00 88.44 288 ILE A CA 1
ATOM 2391 C C . ILE A 1 288 ? -5.219 -5.846 10.332 1.00 88.44 288 ILE A C 1
ATOM 2393 O O . ILE A 1 288 ? -4.941 -6.240 11.460 1.00 88.44 288 ILE A O 1
ATOM 2397 N N . TYR A 1 289 ? -4.415 -6.044 9.283 1.00 90.69 289 TYR A N 1
ATOM 2398 C CA . TYR A 1 289 ? -3.213 -6.877 9.307 1.00 90.69 289 TYR A CA 1
ATOM 2399 C C . TYR A 1 289 ? -2.266 -6.515 10.456 1.00 90.69 289 TYR A C 1
ATOM 2401 O O . TYR A 1 289 ? -1.810 -7.394 11.181 1.00 90.69 289 TYR A O 1
ATOM 2409 N N . ASP A 1 290 ? -2.046 -5.219 10.688 1.00 88.06 290 ASP A N 1
ATOM 2410 C CA . ASP A 1 290 ? -1.159 -4.753 11.757 1.00 88.06 290 ASP A CA 1
ATOM 2411 C C . ASP A 1 290 ? -1.691 -5.051 13.163 1.00 88.06 290 ASP A C 1
ATOM 2413 O O . ASP A 1 290 ? -0.905 -5.210 14.092 1.00 88.06 290 ASP A O 1
ATOM 2417 N N . MET A 1 291 ? -3.012 -5.159 13.326 1.00 87.38 291 MET A N 1
ATOM 2418 C CA . MET A 1 291 ? -3.640 -5.501 14.604 1.00 87.38 291 MET A CA 1
ATOM 2419 C C . MET A 1 291 ? -3.581 -6.994 14.904 1.00 87.38 291 MET A C 1
ATOM 2421 O O . MET A 1 291 ? -3.503 -7.377 16.068 1.00 87.38 291 MET A O 1
ATOM 2425 N N . LEU A 1 292 ? -3.610 -7.837 13.869 1.00 86.06 292 LEU A N 1
ATOM 2426 C CA . LEU A 1 292 ? -3.521 -9.291 14.027 1.00 86.06 292 LEU A CA 1
ATOM 2427 C C . LEU A 1 292 ? -2.190 -9.727 14.650 1.00 86.06 292 LEU A C 1
ATOM 2429 O O . LEU A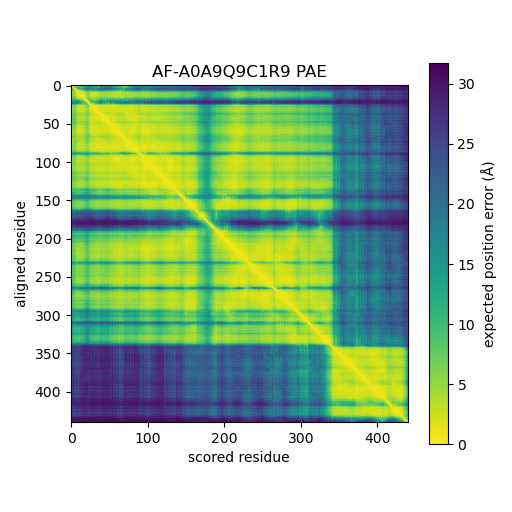 1 292 ? -2.129 -10.780 15.278 1.00 86.06 292 LEU A O 1
ATOM 2433 N N . PHE A 1 293 ? -1.150 -8.910 14.489 1.00 82.75 293 PHE A N 1
ATOM 2434 C CA . PHE A 1 293 ? 0.198 -9.155 15.004 1.00 82.75 293 PHE A CA 1
ATOM 2435 C C . PHE A 1 293 ? 0.674 -8.034 15.933 1.00 82.75 293 PHE A C 1
ATOM 2437 O O . PHE A 1 293 ? 1.873 -7.846 16.131 1.00 82.75 293 PHE A O 1
ATOM 2444 N N . TRP A 1 294 ? -0.266 -7.274 16.500 1.00 82.38 294 TRP A N 1
ATOM 2445 C CA . TRP A 1 294 ? 0.053 -6.180 17.404 1.00 82.38 294 TRP A CA 1
ATOM 2446 C C . TRP A 1 294 ? 0.619 -6.695 18.728 1.00 82.38 294 TRP A C 1
ATOM 2448 O O . TRP A 1 294 ? 0.159 -7.693 19.288 1.00 82.38 294 TRP A O 1
ATOM 2458 N N . ASN A 1 295 ? 1.586 -5.955 19.265 1.00 73.38 295 ASN A N 1
ATOM 2459 C CA . ASN A 1 295 ? 2.098 -6.141 20.616 1.00 73.38 295 ASN A CA 1
ATOM 2460 C C . ASN A 1 295 ? 2.016 -4.827 21.405 1.00 73.38 295 ASN A C 1
ATOM 2462 O O . ASN A 1 295 ? 1.978 -3.739 20.838 1.00 73.38 295 ASN A O 1
ATOM 2466 N N . GLN A 1 296 ? 2.046 -4.915 22.736 1.00 67.81 296 GLN A N 1
ATOM 2467 C CA . GLN A 1 296 ? 1.863 -3.749 23.613 1.00 67.81 296 GLN A CA 1
ATOM 2468 C C . GLN A 1 296 ? 2.949 -2.667 23.474 1.00 67.81 296 GLN A C 1
ATOM 2470 O O . GLN A 1 296 ? 2.727 -1.533 23.897 1.00 67.81 296 GLN A O 1
ATOM 2475 N N . LYS A 1 297 ? 4.112 -2.994 22.892 1.00 68.44 297 LYS A N 1
ATOM 2476 C CA . LYS A 1 297 ? 5.198 -2.034 22.640 1.00 68.44 297 LYS A CA 1
ATOM 2477 C C . LYS A 1 297 ? 4.956 -1.219 21.364 1.00 68.44 297 LYS A C 1
ATOM 2479 O O . LYS A 1 297 ? 5.535 -0.147 21.208 1.00 68.44 297 LYS A O 1
ATOM 2484 N N . GLU A 1 298 ? 4.102 -1.696 20.462 1.00 70.25 298 GLU A N 1
ATOM 2485 C CA . GLU A 1 298 ? 3.809 -1.034 19.197 1.00 70.25 298 GLU A CA 1
ATOM 2486 C C . GLU A 1 298 ? 2.717 0.025 19.323 1.00 70.25 298 GLU A C 1
ATOM 2488 O O . GLU A 1 298 ? 1.653 -0.173 19.916 1.00 70.25 298 GLU A O 1
ATOM 2493 N N . LYS A 1 299 ? 2.940 1.163 18.665 1.00 72.12 299 LYS A N 1
ATOM 2494 C CA . LYS A 1 299 ? 1.892 2.156 18.459 1.00 72.12 299 LYS A CA 1
ATOM 2495 C C . LYS A 1 299 ? 1.058 1.743 17.248 1.00 72.12 299 LYS A C 1
ATOM 2497 O O . LYS A 1 299 ? 1.562 1.728 16.131 1.00 72.12 299 LYS A O 1
ATOM 2502 N N . LEU A 1 300 ? -0.223 1.449 17.474 1.00 74.00 300 LEU A N 1
ATOM 2503 C CA . LEU A 1 300 ? -1.182 1.255 16.385 1.00 74.00 300 LEU A CA 1
ATOM 2504 C C . LEU A 1 300 ? -1.253 2.501 15.504 1.00 74.00 300 LEU A C 1
ATOM 2506 O O . LEU A 1 300 ? -1.158 3.632 15.994 1.00 74.00 300 LEU A O 1
ATOM 2510 N N . ASN A 1 301 ? -1.454 2.278 14.208 1.00 72.19 301 ASN A N 1
ATOM 2511 C CA . ASN A 1 301 ? -1.568 3.367 13.260 1.00 72.19 301 ASN A CA 1
ATOM 2512 C C . ASN A 1 301 ? -2.801 4.231 13.574 1.00 72.19 301 ASN A C 1
ATOM 2514 O O . ASN A 1 301 ? -3.918 3.720 13.631 1.00 72.19 301 ASN A O 1
ATOM 2518 N N . GLY A 1 302 ? -2.597 5.539 13.754 1.00 65.75 302 GLY A N 1
ATOM 2519 C CA . GLY A 1 302 ? -3.658 6.479 14.121 1.00 65.75 302 GLY A CA 1
ATOM 2520 C C . GLY A 1 302 ? -4.862 6.443 13.180 1.00 65.75 302 GLY A C 1
ATOM 2521 O O . GLY A 1 302 ? -5.990 6.485 13.654 1.00 65.75 302 GLY A O 1
ATOM 2522 N N . ASN A 1 303 ? -4.655 6.256 11.877 1.00 68.12 303 ASN A N 1
ATOM 2523 C CA . ASN A 1 303 ? -5.757 6.283 10.912 1.00 68.12 303 ASN A CA 1
ATOM 2524 C C . ASN A 1 303 ? -6.526 4.969 10.860 1.00 68.12 303 ASN A C 1
ATOM 2526 O O . ASN A 1 303 ? -7.733 4.970 10.634 1.00 68.12 303 ASN A O 1
ATOM 2530 N N . LEU A 1 304 ? -5.846 3.840 11.093 1.00 75.00 304 LEU A N 1
ATOM 2531 C CA . LEU A 1 304 ? -6.531 2.573 11.332 1.00 75.00 304 LEU A CA 1
ATOM 2532 C C . LEU A 1 304 ? -7.424 2.707 12.567 1.00 75.00 304 LEU A C 1
ATOM 2534 O O . LEU A 1 304 ? -8.595 2.342 12.530 1.00 75.00 304 LEU A O 1
ATOM 2538 N N . VAL A 1 305 ? -6.893 3.305 13.634 1.00 73.44 305 VAL A N 1
ATOM 2539 C CA . VAL A 1 305 ? -7.656 3.587 14.850 1.00 73.44 305 VAL A CA 1
ATOM 2540 C C . VAL A 1 305 ? -8.848 4.510 14.559 1.00 73.44 305 VAL A C 1
ATOM 2542 O O . VAL A 1 305 ? -9.951 4.211 15.002 1.00 73.44 305 VAL A O 1
ATOM 2545 N N . GLU A 1 306 ? -8.676 5.589 13.795 1.00 68.88 306 GLU A N 1
ATOM 2546 C CA . GLU A 1 306 ? -9.768 6.491 13.390 1.00 68.88 306 GLU A CA 1
ATOM 2547 C C . GLU A 1 306 ? -10.826 5.803 12.527 1.00 68.88 306 GLU A C 1
ATOM 2549 O O . GLU A 1 306 ? -12.020 5.948 12.784 1.00 68.88 306 GLU A O 1
ATOM 2554 N N . TYR A 1 307 ? -10.409 5.003 11.546 1.00 76.81 307 TYR A N 1
ATOM 2555 C CA . TYR A 1 307 ? -11.326 4.219 10.729 1.00 76.81 307 TYR A CA 1
ATOM 2556 C C . TYR A 1 307 ? -12.169 3.277 11.593 1.00 76.81 307 TYR A C 1
ATOM 2558 O O . TYR A 1 307 ? -13.389 3.245 11.454 1.00 76.81 307 TYR A O 1
ATOM 2566 N N . LEU A 1 308 ? -11.536 2.563 12.526 1.00 75.88 308 LEU A N 1
ATOM 2567 C CA . LEU A 1 308 ? -12.207 1.641 13.444 1.00 75.88 308 LEU A CA 1
ATOM 2568 C C . LEU A 1 308 ? -13.089 2.347 14.481 1.00 75.88 308 LEU A C 1
ATOM 2570 O O . LEU A 1 308 ? -14.068 1.764 14.937 1.00 75.88 308 LEU A O 1
ATOM 2574 N N . ARG A 1 309 ? -12.771 3.597 14.843 1.00 66.12 309 ARG A N 1
ATOM 2575 C CA . ARG A 1 309 ? -13.628 4.455 15.681 1.00 66.12 309 ARG A CA 1
ATOM 2576 C C . ARG A 1 309 ? -14.904 4.883 14.959 1.00 66.12 309 ARG A C 1
ATOM 2578 O O . ARG A 1 309 ? -15.900 5.167 15.618 1.00 66.12 309 ARG A O 1
ATOM 2585 N N . GLY A 1 310 ? -14.879 4.976 13.631 1.00 64.56 310 GLY A N 1
ATOM 2586 C CA . GLY A 1 310 ? -16.026 5.420 12.852 1.00 64.56 310 GLY A CA 1
ATOM 2587 C C . GLY A 1 310 ? -17.216 4.468 12.994 1.00 64.56 310 GLY A C 1
ATOM 2588 O O . GLY A 1 310 ? -17.090 3.267 12.755 1.00 64.56 310 GLY A O 1
ATOM 2589 N N . SER A 1 311 ? -18.393 5.028 13.282 1.00 53.47 311 SER A N 1
ATOM 2590 C CA . SER A 1 311 ? -19.693 4.333 13.337 1.00 53.47 311 SER A CA 1
ATOM 2591 C C . SER A 1 311 ? -20.095 3.653 12.017 1.00 53.47 311 SER A C 1
ATOM 2593 O O . SER A 1 311 ? -20.994 2.820 11.996 1.00 53.47 311 SER A O 1
ATOM 2595 N N . ASN A 1 312 ? -19.399 3.974 10.921 1.00 60.84 312 ASN A N 1
ATOM 2596 C CA . ASN A 1 312 ? -19.639 3.461 9.573 1.00 60.84 312 ASN A CA 1
ATOM 2597 C C . ASN A 1 312 ? -18.511 2.550 9.051 1.00 60.84 312 ASN A C 1
ATOM 2599 O O . ASN A 1 312 ? -18.349 2.428 7.834 1.00 60.84 312 ASN A O 1
ATOM 2603 N N . ASN A 1 313 ? -17.685 1.945 9.914 1.00 73.75 313 ASN A N 1
ATOM 2604 C CA . ASN A 1 313 ? -16.665 1.004 9.442 1.00 73.75 313 ASN A CA 1
ATOM 2605 C C . ASN A 1 313 ? -17.313 -0.322 9.001 1.00 73.75 313 ASN A C 1
ATOM 2607 O O . ASN A 1 313 ? -18.078 -0.939 9.735 1.00 73.75 313 ASN A O 1
ATOM 2611 N N . LYS A 1 314 ? -17.028 -0.775 7.775 1.00 77.44 314 LYS A N 1
ATOM 2612 C CA . LYS A 1 314 ? -17.720 -1.937 7.173 1.00 77.44 314 LYS A CA 1
ATOM 2613 C C . LYS A 1 314 ? -17.212 -3.294 7.642 1.00 77.44 314 LYS A C 1
ATOM 2615 O O . LYS A 1 314 ? -17.727 -4.330 7.231 1.00 77.44 314 LYS A O 1
ATOM 2620 N N . ILE A 1 315 ? -16.183 -3.299 8.479 1.00 84.12 315 ILE A N 1
ATOM 2621 C CA . ILE A 1 315 ? -15.491 -4.522 8.880 1.00 84.12 315 ILE A CA 1
ATOM 2622 C C . ILE A 1 315 ? -15.865 -4.979 10.291 1.00 84.12 315 ILE A C 1
ATOM 2624 O O . ILE A 1 315 ? -15.354 -6.009 10.715 1.00 84.12 315 ILE A O 1
ATOM 2628 N N . THR A 1 316 ? -16.767 -4.279 10.993 1.00 81.75 316 THR A N 1
ATOM 2629 C CA . THR A 1 316 ? -17.138 -4.577 12.391 1.00 81.75 316 THR A CA 1
ATOM 2630 C C . THR A 1 316 ? -17.527 -6.044 12.591 1.00 81.75 316 THR A C 1
ATOM 2632 O O . THR A 1 316 ? -16.905 -6.733 13.388 1.00 81.75 316 THR A O 1
ATOM 2635 N N . ALA A 1 317 ? -18.447 -6.577 11.780 1.00 79.12 317 ALA A N 1
ATOM 2636 C CA . ALA A 1 317 ? -18.874 -7.975 11.906 1.00 79.12 317 ALA A CA 1
ATOM 2637 C C . ALA A 1 317 ? -17.723 -8.983 11.702 1.00 79.12 317 ALA A C 1
ATOM 2639 O O . ALA A 1 317 ? -17.667 -10.016 12.366 1.00 79.12 317 ALA A O 1
ATOM 2640 N N . LYS A 1 318 ? -16.775 -8.677 10.800 1.00 82.00 318 LYS A N 1
ATOM 2641 C CA . LYS A 1 318 ? -15.581 -9.512 10.585 1.00 82.00 318 LYS A CA 1
ATOM 2642 C C . LYS A 1 318 ? -14.620 -9.418 11.768 1.00 82.00 318 LYS A C 1
ATOM 2644 O O . LYS A 1 318 ? -14.011 -10.416 12.137 1.00 82.00 318 LYS A O 1
ATOM 2649 N N . LEU A 1 319 ? -14.479 -8.230 12.350 1.00 84.06 319 LEU A N 1
ATOM 2650 C CA . LEU A 1 319 ? -13.648 -8.000 13.524 1.00 84.06 319 LEU A CA 1
ATOM 2651 C C . LEU A 1 319 ? -14.180 -8.725 14.747 1.00 84.06 319 LEU A C 1
ATOM 2653 O O . LEU A 1 319 ? -13.379 -9.292 15.475 1.00 84.06 319 LEU A O 1
ATOM 2657 N N . ASP A 1 320 ? -15.487 -8.701 14.988 1.00 82.50 320 ASP A N 1
ATOM 2658 C CA . ASP A 1 320 ? -16.080 -9.361 16.152 1.00 82.50 320 ASP A CA 1
ATOM 2659 C C . ASP A 1 320 ? -15.845 -10.873 16.085 1.00 82.50 320 ASP A C 1
ATOM 2661 O O . ASP A 1 320 ? -15.292 -11.452 17.016 1.00 82.50 320 ASP A O 1
ATOM 2665 N N . SER A 1 321 ? -16.109 -11.483 14.923 1.00 80.56 321 SER A N 1
ATOM 2666 C CA . SER A 1 321 ? -15.812 -12.901 14.692 1.00 80.56 321 SER A CA 1
ATOM 2667 C C . SER A 1 321 ? -14.324 -13.242 14.862 1.00 80.56 321 SER A C 1
ATOM 2669 O O . SER A 1 321 ? -14.002 -14.309 15.375 1.00 80.56 321 SER A O 1
ATOM 2671 N N . LEU A 1 322 ? -13.405 -12.366 14.441 1.00 79.75 322 LEU A N 1
ATOM 2672 C CA . LEU A 1 322 ? -11.965 -12.604 14.595 1.00 79.75 322 LEU A CA 1
ATOM 2673 C C . LEU A 1 322 ? -11.465 -12.335 16.023 1.00 79.75 322 LEU A C 1
ATOM 2675 O O . LEU A 1 322 ? -10.540 -13.004 16.467 1.00 79.75 322 LEU A O 1
ATOM 2679 N N . GLN A 1 323 ? -12.044 -11.384 16.759 1.00 82.62 323 GLN A N 1
ATOM 2680 C CA . GLN A 1 323 ? -11.644 -11.062 18.138 1.00 82.62 323 GLN A CA 1
ATOM 2681 C C . GLN A 1 323 ? -11.886 -12.228 19.098 1.00 82.62 323 GLN A C 1
ATOM 2683 O O . GLN A 1 323 ? -11.093 -12.426 20.014 1.00 82.62 323 GLN A O 1
ATOM 2688 N N . GLU A 1 324 ? -12.942 -13.014 18.875 1.00 78.12 324 GLU A N 1
ATOM 2689 C CA . GLU A 1 324 ? -13.204 -14.243 19.639 1.00 78.12 324 GLU A CA 1
ATOM 2690 C C . GLU A 1 324 ? -12.081 -15.280 19.483 1.00 78.12 324 GLU A C 1
ATOM 2692 O O . GLU A 1 324 ? -11.854 -16.109 20.362 1.00 78.12 324 GLU A O 1
ATOM 2697 N N . GLU A 1 325 ? -11.364 -15.229 18.363 1.00 73.25 325 GLU A N 1
ATOM 2698 C CA . GLU A 1 325 ? -10.363 -16.219 17.983 1.00 73.25 325 GLU A CA 1
ATOM 2699 C C . GLU A 1 325 ? -8.910 -15.725 18.172 1.00 73.25 325 GLU A C 1
ATOM 2701 O O . GLU A 1 325 ? -7.997 -16.547 18.294 1.00 73.25 325 GLU A O 1
ATOM 2706 N N . TRP A 1 326 ? -8.670 -14.406 18.139 1.00 82.19 326 TRP A N 1
ATOM 2707 C CA . TRP A 1 326 ? -7.336 -13.807 17.994 1.00 82.19 326 TRP A CA 1
ATOM 2708 C C . TRP A 1 326 ? -7.074 -12.846 19.144 1.00 82.19 326 TRP A C 1
ATOM 2710 O O . TRP A 1 326 ? -7.519 -11.695 19.143 1.00 82.19 326 TRP A O 1
ATOM 2720 N N . GLU A 1 327 ? -6.273 -13.306 20.100 1.00 80.81 327 GLU A N 1
ATOM 2721 C CA . GLU A 1 327 ? -5.971 -12.555 21.315 1.00 80.81 327 GLU A CA 1
ATOM 2722 C C . GLU A 1 327 ? -5.275 -11.223 21.003 1.00 80.81 327 GLU A C 1
ATOM 2724 O O . GLU A 1 327 ? -5.596 -10.199 21.598 1.00 80.81 327 GLU A O 1
ATOM 2729 N N . ALA A 1 328 ? -4.381 -11.201 20.010 1.00 81.50 328 ALA A N 1
ATOM 2730 C CA . ALA A 1 328 ? -3.697 -9.981 19.576 1.00 81.50 328 ALA A CA 1
ATOM 2731 C C . ALA A 1 328 ? -4.689 -8.906 19.111 1.00 81.50 328 ALA A C 1
ATOM 2733 O O . ALA A 1 328 ? -4.613 -7.750 19.531 1.00 81.50 328 ALA A O 1
ATOM 2734 N N . LEU A 1 329 ? -5.659 -9.312 18.285 1.00 85.38 329 LEU A N 1
ATOM 2735 C CA . LEU A 1 329 ? -6.696 -8.430 17.766 1.00 85.38 329 LEU A CA 1
ATOM 2736 C C . LEU A 1 329 ? -7.601 -7.936 18.894 1.00 85.38 329 LEU A C 1
ATOM 2738 O O . LEU A 1 329 ? -7.908 -6.746 18.949 1.00 85.38 329 LEU A O 1
ATOM 2742 N N . ARG A 1 330 ? -7.993 -8.829 19.809 1.00 86.12 330 ARG A N 1
ATOM 2743 C CA . ARG A 1 330 ? -8.788 -8.486 20.991 1.00 86.12 330 ARG A CA 1
ATOM 2744 C C . ARG A 1 330 ? -8.073 -7.451 21.858 1.00 86.12 330 ARG A C 1
ATOM 2746 O O . ARG A 1 330 ? -8.653 -6.412 22.158 1.00 86.12 330 ARG A O 1
ATOM 2753 N N . LEU A 1 331 ? -6.802 -7.678 22.189 1.00 83.94 331 LEU A N 1
ATOM 2754 C CA . LEU A 1 331 ? -5.991 -6.752 22.983 1.00 83.94 331 LEU A CA 1
ATOM 2755 C C . LEU A 1 331 ? -5.767 -5.412 22.269 1.00 83.94 331 LEU A C 1
ATOM 2757 O O . LEU A 1 331 ? -5.823 -4.362 22.909 1.00 83.94 331 LEU A O 1
ATOM 2761 N N . ALA A 1 332 ? -5.551 -5.421 20.950 1.00 84.56 332 ALA A N 1
ATOM 2762 C CA . ALA A 1 332 ? -5.445 -4.201 20.153 1.00 84.56 332 ALA A CA 1
ATOM 2763 C C . ALA A 1 332 ? -6.757 -3.402 20.187 1.00 84.56 332 ALA A C 1
ATOM 2765 O O . ALA A 1 332 ? -6.740 -2.193 20.423 1.00 84.56 332 ALA A O 1
ATOM 2766 N N . MET A 1 333 ? -7.898 -4.076 20.020 1.00 85.31 333 MET A N 1
ATOM 2767 C CA . MET A 1 333 ? -9.228 -3.469 20.102 1.00 85.31 333 MET A CA 1
ATOM 2768 C C . MET A 1 333 ? -9.540 -2.942 21.505 1.00 85.31 333 MET A C 1
ATOM 2770 O O . MET A 1 333 ? -10.060 -1.837 21.635 1.00 85.31 333 MET A O 1
ATOM 2774 N N . GLU A 1 334 ? -9.174 -3.665 22.563 1.00 82.88 334 GLU A N 1
ATOM 2775 C CA . GLU A 1 334 ? -9.260 -3.169 23.939 1.00 82.88 334 GLU A CA 1
ATOM 2776 C C . GLU A 1 334 ? -8.360 -1.955 24.167 1.00 82.88 334 GLU A C 1
ATOM 2778 O O . GLU A 1 334 ? -8.786 -1.004 24.808 1.00 82.88 334 GLU A O 1
ATOM 2783 N N . SER A 1 335 ? -7.135 -1.942 23.634 1.00 79.75 335 SER A N 1
ATOM 2784 C CA . SER A 1 335 ? -6.238 -0.783 23.731 1.00 79.75 335 SER A CA 1
ATOM 2785 C C . SER A 1 335 ? -6.824 0.437 23.022 1.00 79.75 335 SER A C 1
ATOM 2787 O O . SER A 1 335 ? -6.766 1.546 23.551 1.00 79.75 335 SER A O 1
ATOM 2789 N N . ILE A 1 336 ? -7.432 0.233 21.849 1.00 77.75 336 ILE A N 1
ATOM 2790 C CA . ILE A 1 336 ? -8.173 1.273 21.136 1.00 77.75 336 ILE A CA 1
ATOM 2791 C C . ILE A 1 336 ? -9.326 1.779 22.006 1.00 77.75 336 ILE A C 1
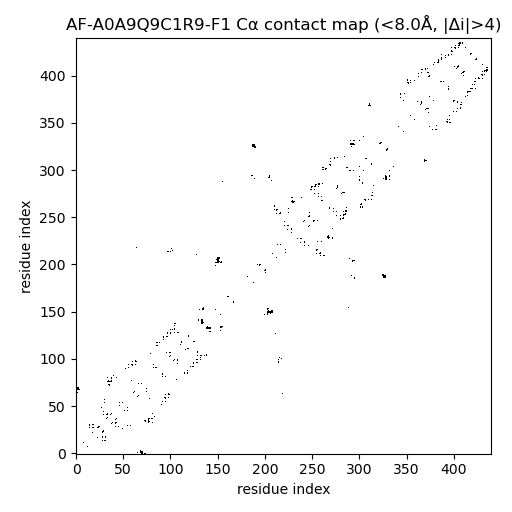ATOM 2793 O O . ILE A 1 336 ? -9.428 2.989 22.175 1.00 77.75 336 ILE A O 1
ATOM 2797 N N . LYS A 1 337 ? -10.126 0.885 22.602 1.00 75.62 337 LYS A N 1
ATOM 2798 C CA . LYS A 1 337 ? -11.248 1.227 23.495 1.00 75.62 337 LYS A CA 1
ATOM 2799 C C . LYS A 1 337 ? -10.808 1.941 24.778 1.00 75.62 337 LYS A C 1
ATOM 2801 O O . LYS A 1 337 ? -11.377 2.962 25.129 1.00 75.62 337 LYS A O 1
ATOM 2806 N N . ARG A 1 338 ? -9.735 1.507 25.438 1.00 69.31 338 ARG A N 1
ATOM 2807 C CA . ARG A 1 338 ? -9.180 2.200 26.619 1.00 69.31 338 ARG A CA 1
ATOM 2808 C C . ARG A 1 338 ? -8.627 3.581 26.270 1.00 69.31 338 ARG A C 1
ATOM 2810 O O . ARG A 1 338 ? -8.730 4.495 27.066 1.00 69.31 338 ARG A O 1
ATOM 2817 N N . LYS A 1 339 ? -8.075 3.758 25.064 1.00 62.62 339 LYS A N 1
ATOM 2818 C CA . LYS A 1 339 ? -7.717 5.082 24.519 1.00 62.62 339 LYS A CA 1
ATOM 2819 C C . LYS A 1 339 ? -8.930 5.879 24.011 1.00 62.62 339 LYS A C 1
ATOM 2821 O O . LYS A 1 339 ? -8.745 7.020 23.598 1.00 62.62 339 LYS A O 1
ATOM 2826 N N . GLN A 1 340 ? -10.119 5.272 23.937 1.00 55.03 340 GLN A N 1
ATOM 2827 C CA . GLN A 1 340 ? -11.398 5.929 23.628 1.00 55.03 340 GLN A CA 1
ATOM 2828 C C . GLN A 1 340 ? -12.126 6.388 24.891 1.00 55.03 340 GLN A C 1
ATOM 2830 O O . GLN A 1 340 ? -12.966 7.279 24.787 1.00 55.03 340 GLN A O 1
ATOM 2835 N N . GLU A 1 341 ? -11.812 5.829 26.063 1.00 57.09 341 GLU A N 1
ATOM 2836 C CA . GLU A 1 341 ? -12.153 6.453 27.339 1.00 57.09 341 GLU A CA 1
ATOM 2837 C C . GLU A 1 341 ? -11.336 7.743 27.429 1.00 57.09 341 GLU A C 1
ATOM 2839 O O . GLU A 1 341 ? -10.249 7.776 28.003 1.00 57.09 341 GLU A O 1
ATOM 2844 N N . ASN A 1 342 ? -11.824 8.803 26.772 1.00 60.28 342 ASN A N 1
ATOM 2845 C CA . ASN A 1 342 ? -11.343 10.148 27.020 1.00 60.28 342 ASN A CA 1
ATOM 2846 C C . ASN A 1 342 ? -11.437 10.326 28.527 1.00 60.28 342 ASN A C 1
ATOM 2848 O O . ASN A 1 342 ? -12.532 10.298 29.090 1.00 60.28 342 ASN A O 1
ATOM 2852 N N . THR A 1 343 ? -10.301 10.460 29.197 1.00 74.31 343 THR A N 1
ATOM 2853 C CA . THR A 1 343 ? -10.360 10.846 30.597 1.00 74.31 343 THR A CA 1
ATOM 2854 C C . THR A 1 343 ? -11.000 12.230 30.655 1.00 74.31 343 THR A C 1
ATOM 2856 O O . THR A 1 343 ? -10.943 12.999 29.686 1.00 74.31 343 THR A O 1
ATOM 2859 N N . VAL A 1 344 ? -11.644 12.560 31.770 1.00 75.38 344 VAL A N 1
ATOM 2860 C CA . VAL A 1 344 ? -12.216 13.899 31.955 1.00 75.38 344 VAL A CA 1
ATOM 2861 C C . VAL A 1 344 ? -11.133 14.945 31.687 1.00 75.38 344 VAL A C 1
ATOM 2863 O O . VAL A 1 344 ? -11.341 15.887 30.933 1.00 75.38 344 VAL A O 1
ATOM 2866 N N . GLU A 1 345 ? -9.920 14.678 32.154 1.00 82.00 345 GLU A N 1
ATOM 2867 C CA . GLU A 1 345 ? -8.728 15.495 31.984 1.00 82.00 345 GLU A CA 1
ATOM 2868 C C . GLU A 1 345 ? -8.319 15.691 30.507 1.00 82.00 345 GLU A C 1
ATOM 2870 O O . GLU A 1 345 ? -7.808 16.754 30.141 1.00 82.00 345 GLU A O 1
ATOM 2875 N N . ASP A 1 346 ? -8.547 14.705 29.634 1.00 79.00 346 ASP A N 1
ATOM 2876 C CA . ASP A 1 346 ? -8.270 14.820 28.196 1.00 79.00 346 ASP A CA 1
ATOM 2877 C C . ASP A 1 346 ? -9.304 15.697 27.482 1.00 79.00 346 ASP A C 1
ATOM 2879 O O . ASP A 1 346 ? -8.929 16.545 26.666 1.00 79.00 346 ASP A O 1
ATOM 2883 N N . VAL A 1 347 ? -10.592 15.550 27.821 1.00 82.44 347 VAL A N 1
ATOM 2884 C CA . VAL A 1 347 ? -11.662 16.401 27.273 1.00 82.44 347 VAL A CA 1
ATOM 2885 C C . VAL A 1 347 ? -11.449 17.854 27.687 1.00 82.44 347 VAL A C 1
ATOM 2887 O O . VAL A 1 347 ? -11.529 18.756 26.854 1.00 82.44 347 VAL A O 1
ATOM 2890 N N . ILE A 1 348 ? -11.106 18.080 28.954 1.00 87.25 348 ILE A N 1
ATOM 2891 C CA . ILE A 1 348 ? -10.807 19.408 29.493 1.00 87.25 348 ILE A CA 1
ATOM 2892 C C . ILE A 1 348 ? -9.647 20.040 28.724 1.00 87.25 348 ILE A C 1
ATOM 2894 O O . ILE A 1 348 ? -9.779 21.130 28.165 1.00 87.25 348 ILE A O 1
ATOM 2898 N N . ARG A 1 349 ? -8.523 19.325 28.601 1.00 85.81 349 ARG A N 1
ATOM 2899 C CA . ARG A 1 349 ? -7.342 19.815 27.875 1.00 85.81 349 ARG A CA 1
ATOM 2900 C C . ARG A 1 349 ? -7.641 20.131 26.413 1.00 85.81 349 ARG A C 1
ATOM 2902 O O . ARG A 1 349 ? -7.129 21.118 25.886 1.00 85.81 349 ARG A O 1
ATOM 2909 N N . MET A 1 350 ? -8.459 19.307 25.760 1.00 88.00 350 MET A N 1
ATOM 2910 C CA . MET A 1 350 ? -8.915 19.563 24.398 1.00 88.00 350 MET A CA 1
ATOM 2911 C C . MET A 1 350 ? -9.685 20.883 24.326 1.00 88.00 350 MET A C 1
ATOM 2913 O O . MET A 1 350 ? -9.354 21.697 23.467 1.00 88.00 350 MET A O 1
ATOM 2917 N N . ILE A 1 351 ? -10.656 21.110 25.221 1.00 89.88 351 ILE A N 1
ATOM 2918 C CA . ILE A 1 351 ? -11.493 22.319 25.221 1.00 89.88 351 ILE A CA 1
ATOM 2919 C C . ILE A 1 351 ? -10.654 23.579 25.457 1.00 89.88 351 ILE A C 1
ATOM 2921 O O . ILE A 1 351 ? -10.776 24.534 24.689 1.00 89.88 351 ILE A O 1
ATOM 2925 N N . HIS A 1 352 ? -9.740 23.562 26.431 1.00 87.44 352 HIS A N 1
ATOM 2926 C CA . HIS A 1 352 ? -8.819 24.683 26.664 1.00 87.44 352 HIS A CA 1
ATOM 2927 C C . HIS A 1 352 ? -7.899 24.965 25.462 1.00 87.44 352 HIS A C 1
ATOM 2929 O O . HIS A 1 352 ? -7.466 26.096 25.259 1.00 87.44 352 HIS A O 1
ATOM 2935 N N . GLY A 1 353 ? -7.594 23.952 24.644 1.00 85.44 353 GLY A N 1
ATOM 2936 C CA . GLY A 1 353 ? -6.752 24.077 23.451 1.00 85.44 353 GLY A CA 1
ATOM 2937 C C . GLY A 1 353 ? -7.492 24.458 22.161 1.00 85.44 353 GLY A C 1
ATOM 2938 O O . GLY A 1 353 ? -6.875 24.435 21.079 1.00 85.44 353 GLY A O 1
ATOM 2939 N N . LEU A 1 354 ? -8.797 24.747 22.237 1.00 86.69 354 LEU A N 1
ATOM 2940 C CA . LEU A 1 354 ? -9.610 25.077 21.071 1.00 86.69 354 LEU A CA 1
ATOM 2941 C C . LEU A 1 354 ? -9.322 26.474 20.536 1.00 86.69 354 LEU A C 1
ATOM 2943 O O . LEU A 1 354 ? -9.037 27.427 21.249 1.00 86.69 354 LEU A O 1
ATOM 2947 N N . ASN A 1 355 ? -9.449 26.579 19.221 1.00 86.50 355 ASN A N 1
ATOM 2948 C CA . ASN A 1 355 ? -9.591 27.833 18.507 1.00 86.50 355 ASN A CA 1
ATOM 2949 C C . ASN A 1 355 ? -10.738 27.670 17.504 1.00 86.50 355 ASN A C 1
ATOM 2951 O O . ASN A 1 355 ? -11.263 26.567 17.329 1.00 86.50 355 ASN A O 1
ATOM 2955 N N . PHE A 1 356 ? -11.104 28.747 16.812 1.00 83.62 356 PHE A N 1
ATOM 2956 C CA . PHE A 1 356 ? -12.266 28.733 15.924 1.00 83.62 356 PHE A CA 1
ATOM 2957 C C . PHE A 1 356 ? -12.184 27.646 14.836 1.00 83.62 356 PHE A C 1
ATOM 2959 O O . PHE A 1 356 ? -13.173 26.963 14.576 1.00 83.62 356 PHE A O 1
ATOM 2966 N N . GLN A 1 357 ? -11.001 27.440 14.243 1.00 77.38 357 GLN A N 1
ATOM 2967 C CA . GLN A 1 357 ? -10.785 26.422 13.208 1.00 77.38 357 GLN A CA 1
ATOM 2968 C C . GLN A 1 357 ? -10.942 25.002 13.764 1.00 77.38 357 GLN A C 1
ATOM 2970 O O . GLN A 1 357 ? -11.698 24.208 13.207 1.00 77.38 357 GLN A O 1
ATOM 2975 N N . LYS A 1 358 ? -10.268 24.692 14.880 1.00 75.31 358 LYS A N 1
ATOM 2976 C CA . LYS A 1 358 ? -10.333 23.371 15.526 1.00 75.31 358 LYS A CA 1
ATOM 2977 C C . LYS A 1 358 ? -11.751 23.040 15.975 1.00 75.31 358 LYS A C 1
ATOM 2979 O O . LYS A 1 358 ? -12.239 21.946 15.725 1.00 75.31 358 LYS A O 1
ATOM 2984 N N . TYR A 1 359 ? -12.420 24.008 16.594 1.00 87.56 359 TYR A N 1
ATOM 2985 C CA . TYR A 1 359 ? -13.800 23.869 17.026 1.00 87.56 359 TYR A CA 1
ATOM 2986 C C . TYR A 1 359 ? -14.737 23.570 15.850 1.00 87.56 359 TYR A C 1
ATOM 2988 O O . TYR A 1 359 ? -15.496 22.607 15.904 1.00 87.56 359 TYR A O 1
ATOM 2996 N N . PHE A 1 360 ? -14.664 24.350 14.766 1.00 80.94 360 PHE A N 1
ATOM 2997 C CA . PHE A 1 360 ? -15.526 24.130 13.605 1.00 80.94 360 PHE A CA 1
ATOM 2998 C C . PHE A 1 360 ? -15.290 22.756 12.961 1.00 80.94 360 PHE A C 1
ATOM 3000 O O . PHE A 1 360 ? -16.253 22.094 12.571 1.00 80.94 360 PHE A O 1
ATOM 3007 N N . GLY A 1 361 ? -14.031 22.302 12.914 1.00 70.75 361 GLY A N 1
ATOM 3008 C CA . GLY A 1 361 ? -13.675 20.946 12.494 1.00 70.75 361 GLY A CA 1
ATOM 3009 C C . GLY A 1 361 ? -14.366 19.873 13.338 1.00 70.75 361 GLY A C 1
ATOM 3010 O O . GLY A 1 361 ? -15.058 19.023 12.783 1.00 70.75 361 GLY A O 1
ATOM 3011 N N . LEU A 1 362 ? -14.281 19.976 14.670 1.00 78.25 362 LEU A N 1
ATOM 3012 C CA . LEU A 1 362 ? -14.935 19.034 15.588 1.00 78.25 362 LEU A CA 1
ATOM 3013 C C . LEU A 1 362 ? -16.458 18.995 15.403 1.00 78.25 362 LEU A C 1
ATOM 3015 O O . LEU A 1 362 ? -17.048 17.918 15.373 1.00 78.25 362 LEU A O 1
ATOM 3019 N N . ILE A 1 363 ? -17.106 20.153 15.232 1.00 84.31 363 ILE A N 1
ATOM 3020 C CA . ILE A 1 363 ? -18.555 20.208 14.991 1.00 84.31 363 ILE A CA 1
ATOM 3021 C C . ILE A 1 363 ? -18.926 19.523 13.668 1.00 84.31 363 ILE A C 1
ATOM 3023 O O . ILE A 1 363 ? -19.900 18.771 13.624 1.00 84.31 363 ILE A O 1
ATOM 3027 N N . LYS A 1 364 ? -18.150 19.742 12.598 1.00 75.94 364 LYS A N 1
ATOM 3028 C CA . LYS A 1 364 ? -18.375 19.102 11.291 1.00 75.94 364 LYS A CA 1
ATOM 3029 C C . LYS A 1 364 ? -18.181 17.591 11.343 1.00 75.94 364 LYS A C 1
ATOM 3031 O O . LYS A 1 364 ? -18.956 16.854 10.735 1.00 75.94 364 LYS A O 1
ATOM 3036 N N . GLU A 1 365 ? -17.180 17.128 12.080 1.00 66.06 365 GLU A N 1
ATOM 3037 C CA . GLU A 1 365 ? -16.958 15.704 12.317 1.00 66.06 365 GLU A CA 1
ATOM 3038 C C . GLU A 1 365 ? -18.105 15.086 13.114 1.00 66.06 365 GLU A C 1
ATOM 3040 O O . GLU A 1 365 ? -18.654 14.068 12.701 1.00 66.06 365 GLU A O 1
ATOM 3045 N N . MET A 1 366 ? -18.539 15.723 14.198 1.00 78.12 366 MET A N 1
ATOM 3046 C CA . MET A 1 366 ? -19.681 15.262 14.984 1.00 78.12 366 MET A CA 1
ATOM 3047 C C . MET A 1 366 ? -20.973 15.197 14.158 1.00 78.12 366 MET A C 1
ATOM 3049 O O . MET A 1 366 ? -21.696 14.205 14.233 1.00 78.12 366 MET A O 1
ATOM 3053 N N . GLU A 1 367 ? -21.249 16.212 13.333 1.00 77.00 367 GLU A N 1
ATOM 3054 C CA . GLU A 1 367 ? -22.390 16.230 12.405 1.00 77.00 367 GLU A CA 1
ATOM 3055 C C . GLU A 1 367 ? -22.329 15.053 11.411 1.00 77.00 367 GLU A C 1
ATOM 3057 O O . GLU A 1 367 ? -23.344 14.404 11.146 1.00 77.00 367 GLU A O 1
ATOM 3062 N N . LYS A 1 368 ? -21.133 14.746 10.889 1.00 63.75 368 LYS A N 1
ATOM 3063 C CA . LYS A 1 368 ? -20.885 13.677 9.907 1.00 63.75 368 LYS A CA 1
ATOM 3064 C C . LYS A 1 368 ? -20.955 12.275 10.520 1.00 63.75 368 LYS A C 1
ATOM 3066 O O . LYS A 1 368 ? -21.489 11.365 9.887 1.00 63.75 368 LYS A O 1
ATOM 3071 N N . TRP A 1 369 ? -20.403 12.090 11.718 1.00 58.91 369 TRP A N 1
ATOM 3072 C CA . TRP A 1 369 ? -20.171 10.771 12.322 1.00 58.91 369 TRP A CA 1
ATOM 3073 C C . TRP A 1 369 ? -21.176 10.393 13.413 1.00 58.91 369 TRP A C 1
ATOM 3075 O O . TRP A 1 369 ? -21.331 9.208 13.709 1.00 58.91 369 TRP A O 1
ATOM 3085 N N . GLY A 1 370 ? -21.883 11.369 13.988 1.00 63.06 370 GLY A N 1
ATOM 3086 C CA . GLY A 1 370 ? -22.836 11.144 15.074 1.00 63.06 370 GLY A CA 1
ATOM 3087 C C . GLY A 1 370 ? -22.186 10.815 16.423 1.00 63.06 370 GLY A C 1
ATOM 3088 O O . GLY A 1 370 ? -22.868 10.303 17.308 1.00 63.06 370 GLY A O 1
ATOM 3089 N N . THR A 1 371 ? -20.887 11.074 16.581 1.00 68.19 371 THR A N 1
ATOM 3090 C CA . THR A 1 371 ? -20.132 10.784 17.810 1.00 68.19 371 THR A CA 1
ATOM 3091 C C . THR A 1 371 ? -20.040 12.039 18.680 1.00 68.19 371 THR A C 1
ATOM 3093 O O . THR A 1 371 ? -19.644 13.084 18.159 1.00 68.19 371 THR A O 1
ATOM 3096 N N . PRO A 1 372 ? -20.373 11.978 19.982 1.00 77.31 372 PRO A N 1
ATOM 3097 C CA . PRO A 1 372 ? -20.263 13.132 20.869 1.00 77.31 372 PRO A CA 1
ATOM 3098 C C . PRO A 1 372 ? -18.803 13.531 21.108 1.00 77.31 372 PRO A C 1
ATOM 3100 O O . PRO A 1 372 ? -17.935 12.676 21.273 1.00 77.31 372 PRO A O 1
ATOM 3103 N N . ILE A 1 373 ? -18.548 14.838 21.163 1.00 81.06 373 ILE A N 1
ATOM 3104 C CA . ILE A 1 373 ? -17.238 15.415 21.495 1.00 81.06 373 ILE A CA 1
ATOM 3105 C C . ILE A 1 373 ? -16.983 15.299 23.007 1.00 81.06 373 ILE A C 1
ATOM 3107 O O . ILE A 1 373 ? -15.890 14.940 23.436 1.00 81.06 373 ILE A O 1
ATOM 3111 N N . VAL A 1 374 ? -18.014 15.561 23.811 1.00 85.94 374 VAL A N 1
ATOM 3112 C CA . VAL A 1 374 ? -18.063 15.330 25.255 1.00 85.94 374 VAL A CA 1
ATOM 3113 C C . VAL A 1 374 ? -19.042 14.181 25.520 1.00 85.94 374 VAL A C 1
ATOM 3115 O O . VAL A 1 374 ? -20.225 14.327 25.205 1.00 85.94 374 VAL A O 1
ATOM 3118 N N . PRO A 1 375 ? -18.612 13.037 26.075 1.00 83.00 375 PRO A N 1
ATOM 3119 C CA . PRO A 1 375 ? -19.528 11.956 26.434 1.00 83.00 375 PRO A CA 1
ATOM 3120 C C . PRO A 1 375 ? -20.575 12.416 27.458 1.00 83.00 375 PRO A C 1
ATOM 3122 O O . PRO A 1 375 ? -20.261 13.186 28.368 1.00 83.00 375 PRO A O 1
ATOM 3125 N N . ARG A 1 376 ? -21.826 11.957 27.319 1.00 80.38 376 ARG A N 1
ATOM 3126 C CA . ARG A 1 376 ? -22.955 12.430 28.146 1.00 80.38 376 ARG A CA 1
ATOM 3127 C C . ARG A 1 376 ? -22.726 12.134 29.628 1.00 80.38 376 ARG A C 1
ATOM 3129 O O . ARG A 1 376 ? -23.001 12.969 30.478 1.00 80.38 376 ARG A O 1
ATOM 3136 N N . GLU A 1 377 ? -22.173 10.967 29.922 1.00 80.94 377 GLU A N 1
ATOM 3137 C CA . GLU A 1 377 ? -21.787 10.508 31.255 1.00 80.94 377 GLU A CA 1
ATOM 3138 C C . GLU A 1 377 ? -20.731 11.396 31.936 1.00 80.94 377 GLU A C 1
ATOM 3140 O O . GLU A 1 377 ? -20.576 11.334 33.153 1.00 80.94 377 GLU A O 1
ATOM 3145 N N . MET A 1 378 ? -20.027 12.245 31.180 1.00 86.06 378 MET A N 1
ATOM 3146 C CA . MET A 1 378 ? -19.027 13.177 31.709 1.00 86.06 378 MET A CA 1
ATOM 3147 C C . MET A 1 378 ? -19.566 14.598 31.902 1.00 86.06 378 MET A C 1
ATOM 3149 O O . MET A 1 378 ? -18.848 15.427 32.458 1.00 86.06 378 MET A O 1
ATOM 3153 N N . TYR A 1 379 ? -20.798 14.898 31.469 1.00 87.62 379 TYR A N 1
ATOM 3154 C CA . TYR A 1 379 ? -21.364 16.252 31.511 1.00 87.62 379 TYR A CA 1
ATOM 3155 C C . TYR A 1 379 ? -21.337 16.838 32.918 1.00 87.62 379 TYR A C 1
ATOM 3157 O O . TYR A 1 379 ? -20.776 17.911 33.105 1.00 87.62 379 TYR A O 1
ATOM 3165 N N . ASP A 1 380 ? -21.871 16.123 33.909 1.00 83.94 380 ASP A N 1
ATOM 3166 C CA . ASP A 1 380 ? -21.956 16.625 35.285 1.00 83.94 380 ASP A CA 1
ATOM 3167 C C . ASP A 1 380 ? -20.583 16.994 35.847 1.00 83.94 380 ASP A C 1
ATOM 3169 O O . ASP A 1 380 ? -20.420 18.035 36.487 1.00 83.94 380 ASP A O 1
ATOM 3173 N N . ARG A 1 381 ? -19.582 16.150 35.579 1.00 86.44 381 ARG A N 1
ATOM 3174 C CA . ARG A 1 381 ? -18.223 16.359 36.071 1.00 86.44 381 ARG A CA 1
ATOM 3175 C C . ARG A 1 381 ? -17.536 17.508 35.338 1.00 86.44 381 ARG A C 1
ATOM 3177 O O . ARG A 1 381 ? -16.985 18.385 35.989 1.00 86.44 381 ARG A O 1
ATOM 3184 N N . ILE A 1 382 ? -17.615 17.545 34.010 1.00 88.94 382 ILE A N 1
ATOM 3185 C CA . ILE A 1 382 ? -16.968 18.584 33.200 1.00 88.94 382 ILE A CA 1
ATOM 3186 C C . ILE A 1 382 ? -17.629 19.948 33.413 1.00 88.94 382 ILE A C 1
ATOM 3188 O O . ILE A 1 382 ? -16.925 20.936 33.586 1.00 88.94 382 ILE A O 1
ATOM 3192 N N . ILE A 1 383 ? -18.962 20.016 33.446 1.00 89.88 383 ILE A N 1
ATOM 3193 C CA . ILE A 1 383 ? -19.694 21.257 33.735 1.00 89.88 383 ILE A CA 1
ATOM 3194 C C . ILE A 1 383 ? -19.364 21.729 35.154 1.00 89.88 383 ILE A C 1
ATOM 3196 O O . ILE A 1 383 ? -19.092 22.912 35.346 1.00 89.88 383 ILE A O 1
ATOM 3200 N N . GLY A 1 384 ? -19.326 20.813 36.128 1.00 86.69 384 GLY A N 1
ATOM 3201 C CA . GLY A 1 384 ? -18.944 21.128 37.502 1.00 86.69 384 GLY A CA 1
ATOM 3202 C C . GLY A 1 384 ? -17.526 21.690 37.619 1.00 86.69 384 GLY A C 1
ATOM 3203 O O . GLY A 1 384 ? -17.331 22.696 38.288 1.00 86.69 384 GLY A O 1
ATOM 3204 N N . GLU A 1 385 ? -16.548 21.082 36.943 1.00 88.00 385 GLU A N 1
ATOM 3205 C CA . GLU A 1 385 ? -15.158 21.561 36.927 1.00 88.00 385 GLU A CA 1
ATOM 3206 C C . GLU A 1 385 ? -14.988 22.853 36.105 1.00 88.00 385 GLU A C 1
ATOM 3208 O O . GLU A 1 385 ? -14.063 23.625 36.358 1.00 88.00 385 GLU A O 1
ATOM 3213 N N . SER A 1 386 ? 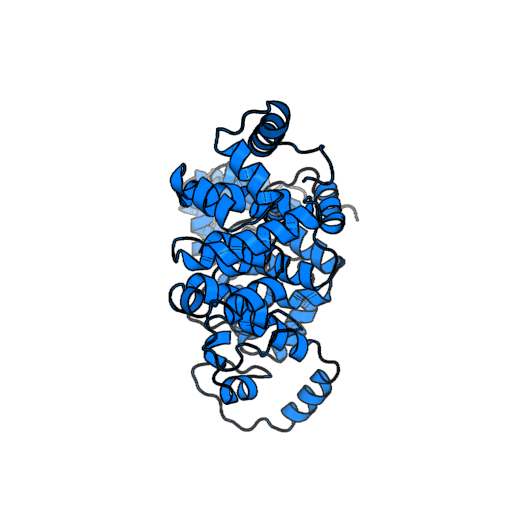-15.893 23.125 35.155 1.00 89.81 386 SER A N 1
ATOM 3214 C CA . SER A 1 386 ? -15.810 24.295 34.274 1.00 89.81 386 SER A CA 1
ATOM 3215 C C . SER A 1 386 ? -16.003 25.639 34.969 1.00 89.81 386 SER A C 1
ATOM 3217 O O . SER A 1 386 ? -15.620 26.653 34.391 1.00 89.81 386 SER A O 1
ATOM 3219 N N . SER A 1 387 ? -16.525 25.670 36.203 1.00 84.38 387 SER A N 1
ATOM 3220 C CA . SER A 1 387 ? -16.703 26.916 36.965 1.00 84.38 387 SER A CA 1
ATOM 3221 C C . SER A 1 387 ? -15.392 27.673 37.181 1.00 84.38 387 SER A C 1
ATOM 3223 O O . SER A 1 387 ? -15.400 28.899 37.229 1.00 84.38 387 SER A O 1
ATOM 3225 N N . GLU A 1 388 ? -14.275 26.946 37.259 1.00 86.06 388 GLU A N 1
ATOM 3226 C CA . GLU A 1 388 ? -12.935 27.499 37.486 1.00 86.06 388 GLU A CA 1
ATOM 3227 C C . GLU A 1 388 ? -12.177 27.805 36.183 1.00 86.06 388 GLU A C 1
ATOM 3229 O O . GLU A 1 388 ? -11.032 28.258 36.213 1.00 86.06 388 GLU A O 1
ATOM 3234 N N . TRP A 1 389 ? -12.765 27.512 35.019 1.00 91.00 389 TRP A N 1
ATOM 3235 C CA . TRP A 1 389 ? -12.096 27.720 33.734 1.00 91.00 389 TRP A CA 1
ATOM 3236 C C . TRP A 1 389 ? -12.153 29.182 33.306 1.00 91.00 389 TRP A C 1
ATOM 3238 O O . TRP A 1 389 ? -13.026 29.938 33.727 1.00 91.00 389 TRP A O 1
ATOM 3248 N N . ASP A 1 390 ? -11.263 29.574 32.395 1.00 89.75 390 ASP A N 1
ATOM 3249 C CA . ASP A 1 390 ? -11.386 30.865 31.730 1.00 89.75 390 ASP A CA 1
ATOM 3250 C C . ASP A 1 390 ? -12.676 30.935 30.884 1.00 89.75 390 ASP A C 1
ATOM 3252 O O . ASP A 1 390 ? -13.158 29.931 30.346 1.00 89.75 390 ASP A O 1
ATOM 3256 N N . GLY A 1 391 ? -13.241 32.139 30.746 1.00 87.94 391 GLY A N 1
ATOM 3257 C CA . GLY A 1 391 ? -14.504 32.340 30.026 1.00 87.94 391 GLY A CA 1
ATOM 3258 C C . GLY A 1 391 ? -14.451 31.889 28.561 1.00 87.94 391 GLY A C 1
ATOM 3259 O O . GLY A 1 391 ? -15.460 31.465 28.001 1.00 87.94 391 GLY A O 1
ATOM 3260 N N . TYR A 1 392 ? -13.270 31.889 27.934 1.00 90.31 392 TYR A N 1
ATOM 3261 C CA . TYR A 1 392 ? -13.106 31.426 26.556 1.00 90.31 392 TYR A CA 1
ATOM 3262 C C . TYR A 1 392 ? -13.329 29.911 26.441 1.00 90.31 392 TYR A C 1
ATOM 3264 O O . TYR A 1 392 ? -14.104 29.464 25.590 1.00 90.31 392 TYR A O 1
ATOM 3272 N N . ALA A 1 393 ? -12.716 29.123 27.323 1.00 90.94 393 ALA A N 1
ATOM 3273 C CA . ALA A 1 393 ? -12.908 27.680 27.404 1.00 90.94 393 ALA A CA 1
ATOM 3274 C C . ALA A 1 393 ? -14.354 27.317 27.783 1.00 90.94 393 ALA A C 1
ATOM 3276 O O . ALA A 1 393 ? -14.941 26.422 27.166 1.00 90.94 393 ALA A O 1
ATOM 3277 N N . GLN A 1 394 ? -14.966 28.051 28.721 1.00 92.12 394 GLN A N 1
ATOM 3278 C CA . GLN A 1 394 ? -16.372 27.855 29.094 1.00 92.12 394 GLN A CA 1
ATOM 3279 C C . GLN A 1 394 ? -17.319 28.081 27.907 1.00 92.12 394 GLN A C 1
ATOM 3281 O O . GLN A 1 394 ? -18.203 27.261 27.650 1.00 92.12 394 GLN A O 1
ATOM 3286 N N . VAL A 1 395 ? -17.106 29.141 27.121 1.00 93.56 395 VAL A N 1
ATOM 3287 C CA . VAL A 1 395 ? -17.910 29.411 25.920 1.00 93.56 395 VAL A CA 1
ATOM 3288 C C . VAL A 1 395 ? -17.803 28.268 24.907 1.00 93.56 395 VAL A C 1
ATOM 3290 O O . VAL A 1 395 ? -18.812 27.890 24.308 1.00 93.56 395 VAL A O 1
ATOM 3293 N N . TYR A 1 396 ? -16.619 27.679 24.699 1.00 94.44 396 TYR A N 1
ATOM 3294 C CA . TYR A 1 396 ? -16.501 26.517 23.810 1.00 94.44 396 TYR A CA 1
ATOM 3295 C C . TYR A 1 396 ? -17.180 25.272 24.358 1.00 94.44 396 TYR A C 1
ATOM 3297 O O . TYR A 1 396 ? -17.848 24.592 23.581 1.00 94.44 396 TYR A O 1
ATOM 3305 N N . LEU A 1 397 ? -17.053 24.985 25.656 1.00 94.69 397 LEU A N 1
ATOM 3306 C CA . LEU A 1 397 ? -17.754 23.867 26.286 1.00 94.69 397 LEU A CA 1
ATOM 3307 C C . LEU A 1 397 ? -19.260 23.953 26.004 1.00 94.69 397 LEU A C 1
ATOM 3309 O O . LEU A 1 397 ? -19.846 23.014 25.462 1.00 94.69 397 LEU A O 1
ATOM 3313 N N . TRP A 1 398 ? -19.875 25.104 26.279 1.00 94.12 398 TRP A N 1
ATOM 3314 C CA . TRP A 1 398 ? -21.312 25.292 26.076 1.00 94.12 398 TRP A CA 1
ATOM 3315 C C . TRP A 1 398 ? -21.725 25.280 24.606 1.00 94.12 398 TRP A C 1
ATOM 3317 O O . TRP A 1 398 ? -22.771 24.728 24.265 1.00 94.12 398 TRP A O 1
ATOM 3327 N N . LYS A 1 399 ? -20.885 25.803 23.708 1.00 94.25 399 LYS A N 1
ATOM 3328 C CA . LYS A 1 399 ? -21.100 25.679 22.262 1.00 94.25 399 LYS A CA 1
ATOM 3329 C C . LYS A 1 399 ? -21.090 24.219 21.806 1.00 94.25 399 LYS A C 1
ATOM 3331 O O . LYS A 1 399 ? -21.999 23.806 21.088 1.00 94.25 399 LYS A O 1
ATOM 3336 N N . ILE A 1 400 ? -20.106 23.432 22.242 1.00 93.81 400 ILE A N 1
ATOM 3337 C CA . ILE A 1 400 ? -20.004 21.999 21.931 1.00 93.81 400 ILE A CA 1
ATOM 3338 C C . ILE A 1 400 ? -21.251 21.259 22.416 1.00 93.81 400 ILE A C 1
ATOM 3340 O O . ILE A 1 400 ? -21.890 20.557 21.632 1.00 93.81 400 ILE A O 1
ATOM 3344 N N . ILE A 1 401 ? -21.636 21.470 23.675 1.00 93.50 401 ILE A N 1
ATOM 3345 C CA . ILE A 1 401 ? -22.838 20.881 24.272 1.00 93.50 401 ILE A CA 1
ATOM 3346 C C . ILE A 1 401 ? -24.097 21.283 23.486 1.00 93.50 401 ILE A C 1
ATOM 3348 O O . ILE A 1 401 ? -24.938 20.432 23.192 1.00 93.50 401 ILE A O 1
ATOM 3352 N N . GLY A 1 402 ? -24.220 22.550 23.081 1.00 92.25 402 GLY A N 1
ATOM 3353 C CA . GLY A 1 402 ? -25.341 23.029 22.270 1.00 92.25 402 GLY A CA 1
ATOM 3354 C C . GLY A 1 402 ? -25.444 22.330 20.917 1.00 92.25 402 GLY A C 1
ATOM 3355 O O . GLY A 1 402 ? -26.522 21.875 20.536 1.00 92.25 402 GLY A O 1
ATOM 3356 N N . PHE A 1 403 ? -24.327 22.154 20.212 1.00 91.25 403 PHE A N 1
ATOM 3357 C CA . PHE A 1 403 ? -24.322 21.388 18.965 1.00 91.25 403 PHE A CA 1
ATOM 3358 C C . PHE A 1 403 ? -24.580 19.893 19.188 1.00 91.25 403 PHE A C 1
ATOM 3360 O O . PHE A 1 403 ? -25.266 19.277 18.373 1.00 91.25 403 PHE A O 1
ATOM 3367 N N . GLN A 1 404 ? -24.111 19.305 20.293 1.00 90.12 404 GLN A N 1
ATOM 3368 C CA . GLN A 1 404 ? 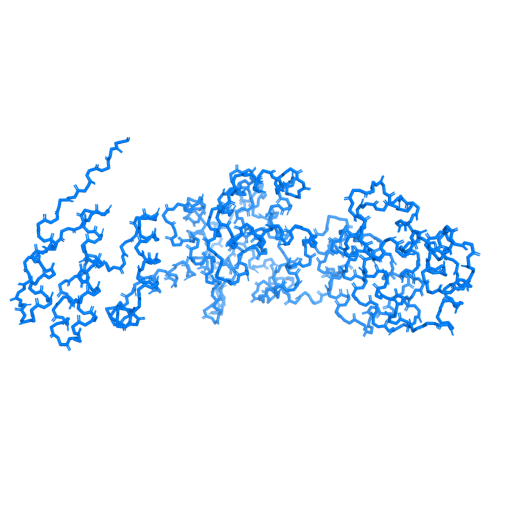-24.464 17.932 20.671 1.00 90.12 404 GLN A CA 1
ATOM 3369 C C . GLN A 1 404 ? -25.963 17.775 20.924 1.00 90.12 404 GLN A C 1
ATOM 3371 O O . GLN A 1 404 ? -26.555 16.783 20.500 1.00 90.12 404 GLN A O 1
ATOM 3376 N N . LYS A 1 405 ? -26.613 18.769 21.531 1.00 89.62 405 LYS A N 1
ATOM 3377 C CA . LYS A 1 405 ? -28.070 18.783 21.674 1.00 89.62 405 LYS A CA 1
ATOM 3378 C C . LYS A 1 405 ? -28.781 18.868 20.324 1.00 89.62 405 LYS A C 1
ATOM 3380 O O . LYS A 1 405 ? -29.703 18.096 20.069 1.00 89.62 405 LYS A O 1
ATOM 3385 N N . ILE A 1 406 ? -28.336 19.763 19.440 1.00 85.81 406 ILE A N 1
ATOM 3386 C CA . ILE A 1 406 ? -28.933 19.948 18.108 1.00 85.81 406 ILE A CA 1
ATOM 3387 C C . ILE A 1 406 ? -28.806 18.675 17.259 1.00 85.81 406 ILE A C 1
ATOM 3389 O O . ILE A 1 406 ? -29.793 18.246 16.660 1.00 85.81 406 ILE A O 1
ATOM 3393 N N . TYR A 1 407 ? -27.608 18.084 17.196 1.00 81.19 407 TYR A N 1
ATOM 3394 C CA . TYR A 1 407 ? -27.299 16.992 16.268 1.00 81.19 407 TYR A CA 1
ATOM 3395 C C . TYR A 1 407 ? -27.534 15.591 16.835 1.00 81.19 407 TYR A C 1
ATOM 3397 O O . TYR A 1 407 ? -27.894 14.689 16.074 1.00 81.19 407 TYR A O 1
ATOM 3405 N N . LEU A 1 408 ? -27.324 15.394 18.140 1.00 78.88 408 LEU A N 1
ATOM 3406 C CA . LEU A 1 408 ? -27.399 14.085 18.804 1.00 78.88 408 LEU A CA 1
ATOM 3407 C C . LEU A 1 408 ? -28.592 13.971 19.763 1.00 78.88 408 LEU A C 1
ATOM 3409 O O . LEU A 1 408 ? -28.888 12.875 20.232 1.00 78.88 408 LEU A O 1
ATOM 3413 N N . GLY A 1 409 ? -29.294 15.074 20.051 1.00 81.25 409 GLY A N 1
ATOM 3414 C CA . GLY A 1 409 ? -30.433 15.082 20.973 1.00 81.25 409 GLY A CA 1
ATOM 3415 C C . GLY A 1 409 ? -30.036 14.908 22.439 1.00 81.25 409 GLY A C 1
ATOM 3416 O O . GLY A 1 409 ? -30.836 14.417 23.230 1.00 81.25 409 GLY A O 1
ATOM 3417 N N . PHE A 1 410 ? -28.797 15.248 22.804 1.00 84.38 410 PHE A N 1
ATOM 3418 C CA . PHE A 1 410 ? -28.321 15.117 24.180 1.00 84.38 410 PHE A CA 1
ATOM 3419 C C . PHE A 1 410 ? -28.767 16.317 25.010 1.00 84.38 410 PHE A C 1
ATOM 3421 O O . PHE A 1 410 ? -28.277 17.428 24.811 1.00 84.38 410 PHE A O 1
ATOM 3428 N N . ASP A 1 411 ? -29.685 16.085 25.944 1.00 81.88 411 ASP A N 1
ATOM 3429 C CA . ASP A 1 411 ? -30.053 17.074 26.952 1.00 81.88 411 ASP A CA 1
ATOM 3430 C C . ASP A 1 411 ? -29.041 17.118 28.100 1.00 81.88 411 ASP A C 1
ATOM 3432 O O . ASP A 1 411 ? -28.348 16.140 28.397 1.00 81.88 411 ASP A O 1
ATOM 3436 N N . VAL A 1 412 ? -28.969 18.290 28.724 1.00 81.31 412 VAL A N 1
ATOM 3437 C CA . VAL A 1 412 ? -28.158 18.569 29.908 1.00 81.31 412 VAL A CA 1
ATOM 3438 C C . VAL A 1 412 ? -29.106 18.680 31.088 1.00 81.31 412 VAL A C 1
ATOM 3440 O O . VAL A 1 412 ? -30.043 19.482 31.046 1.00 81.31 412 VAL A O 1
ATOM 3443 N N . ASP A 1 413 ? -28.867 17.885 32.125 1.00 79.38 413 ASP A N 1
ATOM 3444 C CA . ASP A 1 413 ? -29.598 18.009 33.381 1.00 79.38 413 ASP A CA 1
ATOM 3445 C C . ASP A 1 413 ? -29.221 19.319 34.082 1.00 79.38 413 ASP A C 1
ATOM 3447 O O . ASP A 1 413 ? -28.131 19.854 33.883 1.00 79.38 413 ASP A O 1
ATOM 3451 N N . THR A 1 414 ? -30.127 19.864 34.898 1.00 74.00 414 THR A N 1
ATOM 3452 C CA . THR A 1 414 ? -29.877 21.119 35.618 1.00 74.00 414 THR A CA 1
ATOM 3453 C C . THR A 1 414 ? -28.615 20.989 36.482 1.00 74.00 414 THR A C 1
ATOM 3455 O O . THR A 1 414 ? -28.627 20.207 37.441 1.00 74.00 414 THR A O 1
ATOM 3458 N N . PRO A 1 415 ? -27.538 21.748 36.198 1.00 75.06 415 PRO A N 1
ATOM 3459 C CA . PRO A 1 415 ? -26.302 21.638 36.956 1.00 75.06 415 PRO A CA 1
ATOM 3460 C C . PRO A 1 415 ? -26.525 22.063 38.405 1.00 75.06 415 PRO A C 1
ATOM 3462 O O . PRO A 1 415 ? -27.279 22.994 38.691 1.00 75.06 415 PRO A O 1
ATOM 3465 N N . ARG A 1 416 ? -25.836 21.405 39.342 1.00 68.62 416 ARG A N 1
ATOM 3466 C CA . ARG A 1 416 ? -25.967 21.714 40.777 1.00 68.62 416 ARG A CA 1
ATOM 3467 C C . ARG A 1 416 ? -25.401 23.087 41.151 1.00 68.62 416 ARG A C 1
ATOM 3469 O O . ARG A 1 416 ? -25.796 23.635 42.176 1.00 68.62 416 ARG A O 1
ATOM 3476 N N . ARG A 1 417 ? -24.465 23.617 40.356 1.00 68.88 417 ARG A N 1
ATOM 3477 C CA . ARG A 1 417 ? -23.778 24.890 40.598 1.00 68.88 417 ARG A CA 1
ATOM 3478 C C . ARG A 1 417 ? -23.338 25.496 39.262 1.00 68.88 417 ARG A C 1
ATOM 3480 O O . ARG A 1 417 ? -22.649 24.831 38.498 1.00 68.88 417 ARG A O 1
ATOM 3487 N N . ILE A 1 418 ? -23.758 26.731 38.987 1.00 72.12 418 ILE A N 1
ATOM 3488 C CA . ILE A 1 418 ? -23.300 27.554 37.859 1.00 72.12 418 ILE A CA 1
ATOM 3489 C C . ILE A 1 418 ? -23.013 28.938 38.433 1.00 72.12 418 ILE A C 1
ATOM 3491 O O . ILE A 1 418 ? -23.912 29.544 39.012 1.00 72.12 418 ILE A O 1
ATOM 3495 N N . GLU A 1 419 ? -21.774 29.411 38.320 1.00 75.62 419 GLU A N 1
ATOM 3496 C CA . GLU A 1 419 ? -21.350 30.659 38.978 1.00 75.62 419 GLU A CA 1
ATOM 3497 C C . GLU A 1 419 ? -20.920 31.747 37.996 1.00 75.62 419 GLU A C 1
ATOM 3499 O O . GLU A 1 419 ? -21.100 32.929 38.282 1.00 75.62 419 GLU A O 1
ATOM 3504 N N . SER A 1 420 ? -20.389 31.372 36.832 1.00 84.19 420 SER A N 1
ATOM 3505 C CA . SER A 1 420 ? -19.931 32.318 35.816 1.00 84.19 420 SER A CA 1
ATOM 3506 C C . SER A 1 420 ? -21.059 32.760 34.881 1.00 84.19 420 SER A C 1
ATOM 3508 O O . SER A 1 420 ? -22.014 32.022 34.618 1.00 84.19 420 SER A O 1
ATOM 3510 N N . LEU A 1 421 ? -20.930 33.975 34.341 1.00 86.94 421 LEU A N 1
ATOM 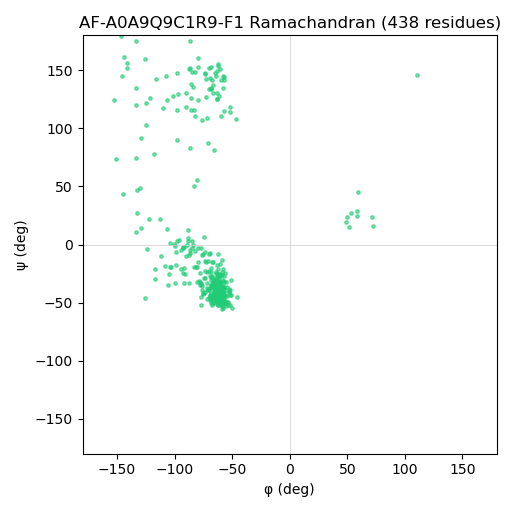3511 C CA . LEU A 1 421 ? -21.899 34.541 33.398 1.00 86.94 421 LEU A CA 1
ATOM 3512 C C . LEU A 1 421 ? -21.929 33.749 32.087 1.00 86.94 421 LEU A C 1
ATOM 3514 O O . LEU A 1 421 ? -23.004 33.486 31.557 1.00 86.94 421 LEU A O 1
ATOM 3518 N N . GLU A 1 422 ? -20.767 33.309 31.610 1.00 89.31 422 GLU A N 1
ATOM 3519 C CA . GLU A 1 422 ? -20.613 32.499 30.404 1.00 89.31 422 GLU A CA 1
ATOM 3520 C C . GLU A 1 422 ? -21.321 31.149 30.539 1.00 89.31 422 GLU A C 1
ATOM 3522 O O . GLU A 1 422 ? -21.938 30.669 29.586 1.00 89.31 422 GLU A O 1
ATOM 3527 N N . ALA A 1 423 ? -21.264 30.534 31.725 1.00 85.38 423 ALA A N 1
ATOM 3528 C CA . ALA A 1 423 ? -21.929 29.263 31.957 1.00 85.38 423 ALA A CA 1
ATOM 3529 C C . ALA A 1 423 ? -23.441 29.411 32.156 1.00 85.38 423 ALA A C 1
ATOM 3531 O O . ALA A 1 423 ? -24.196 28.543 31.716 1.00 85.38 423 ALA A O 1
ATOM 3532 N N . LEU A 1 424 ? -23.894 30.517 32.755 1.00 87.25 424 LEU A N 1
ATOM 3533 C CA . LEU A 1 424 ? -25.317 30.856 32.835 1.00 87.25 424 LEU A CA 1
ATOM 3534 C C . LEU A 1 424 ? -25.906 31.087 31.439 1.00 87.25 424 LEU A C 1
ATOM 3536 O O . LEU A 1 424 ? -26.899 30.453 31.086 1.00 87.25 424 LEU A O 1
ATOM 3540 N N . GLU A 1 425 ? -25.260 31.928 30.628 1.00 89.12 425 GLU A N 1
ATOM 3541 C CA . GLU A 1 425 ? -25.664 32.194 29.245 1.00 89.12 425 GLU A CA 1
ATOM 3542 C C . GLU A 1 425 ? -25.667 30.901 28.417 1.00 89.12 425 GLU A C 1
ATOM 3544 O O . GLU A 1 425 ? -26.655 30.572 27.755 1.00 89.12 425 GLU A O 1
ATOM 3549 N N . GLY A 1 426 ? -24.584 30.122 28.497 1.00 88.62 426 GLY A N 1
ATOM 3550 C CA . GLY A 1 426 ? -24.454 28.848 27.800 1.00 88.62 426 GLY A CA 1
ATOM 3551 C C . GLY A 1 426 ? -25.560 27.856 28.163 1.00 88.62 426 GLY A C 1
ATOM 3552 O O . GLY A 1 426 ? -26.184 27.275 27.271 1.00 88.62 426 GLY A O 1
ATOM 3553 N N . PHE A 1 427 ? -25.858 27.699 29.455 1.00 89.44 427 PHE A N 1
ATOM 3554 C CA . PHE A 1 427 ? -26.929 26.821 29.919 1.00 89.44 427 PHE A CA 1
ATOM 3555 C C . PHE A 1 427 ? -28.310 27.289 29.445 1.00 89.44 427 PHE A C 1
ATOM 3557 O O . PHE A 1 427 ? -29.106 26.470 28.978 1.00 89.44 427 PHE A O 1
ATOM 3564 N N . GLU A 1 428 ? -28.600 28.592 29.503 1.00 87.50 428 GLU A N 1
ATOM 3565 C CA . GLU A 1 428 ? -29.867 29.139 29.008 1.00 87.50 428 GLU A CA 1
ATOM 3566 C C . GLU A 1 428 ? -30.054 28.907 27.508 1.00 87.50 428 GLU A C 1
ATOM 3568 O O . GLU A 1 428 ? -31.138 28.493 27.082 1.00 87.50 428 GLU A O 1
ATOM 3573 N N . ILE A 1 429 ? -28.998 29.110 26.713 1.00 86.94 429 ILE A N 1
ATOM 3574 C CA . ILE A 1 429 ? -29.007 28.813 25.278 1.00 86.94 429 ILE A CA 1
ATOM 3575 C C . ILE A 1 429 ? -29.318 27.332 25.068 1.00 86.94 429 ILE A C 1
ATOM 3577 O O . ILE A 1 429 ? -30.295 27.003 24.395 1.00 86.94 429 ILE A O 1
ATOM 3581 N N . VAL A 1 430 ? -28.541 26.430 25.676 1.00 89.19 430 VAL A N 1
ATOM 3582 C CA . VAL A 1 430 ? -28.710 24.979 25.500 1.00 89.19 430 VAL A CA 1
ATOM 3583 C C . VAL A 1 430 ? -30.097 24.510 25.934 1.00 89.19 430 VAL A C 1
ATOM 3585 O O . VAL A 1 430 ? -30.712 23.688 25.251 1.00 89.19 430 VAL A O 1
ATOM 3588 N N . ARG A 1 431 ? -30.642 25.042 27.030 1.00 86.44 431 ARG A N 1
ATOM 3589 C CA . ARG A 1 431 ? -31.996 24.710 27.491 1.00 86.44 431 ARG A CA 1
ATOM 3590 C C . ARG A 1 431 ? -33.057 25.066 26.446 1.00 86.44 431 ARG A C 1
ATOM 3592 O O . ARG A 1 431 ? -33.978 24.280 26.238 1.00 86.44 431 ARG A O 1
ATOM 3599 N N . ASN A 1 432 ? -32.899 26.206 25.778 1.00 85.25 432 ASN A N 1
ATOM 3600 C CA . ASN A 1 432 ? -33.861 26.739 24.813 1.00 85.25 432 ASN A CA 1
ATOM 3601 C C . ASN A 1 432 ? -33.663 26.226 23.374 1.00 85.25 432 ASN A C 1
ATOM 3603 O O . ASN A 1 432 ? -34.519 26.463 22.520 1.00 85.25 432 ASN A O 1
ATOM 3607 N N . LEU A 1 433 ? -32.564 25.523 23.080 1.00 85.94 433 LEU A N 1
ATOM 3608 C CA . LEU A 1 433 ? -32.354 24.910 21.769 1.00 85.94 433 LEU A CA 1
ATOM 3609 C C . LEU A 1 433 ? -33.367 23.781 21.524 1.00 85.94 433 LEU A C 1
ATOM 3611 O O . LEU A 1 433 ? -33.531 22.876 22.341 1.00 85.94 433 LEU A O 1
ATOM 3615 N N . LEU A 1 434 ? -34.019 23.808 20.361 1.00 74.25 434 LEU A N 1
ATOM 3616 C CA . LEU A 1 434 ? -34.859 22.709 19.888 1.00 74.25 434 LEU A CA 1
ATOM 3617 C C . LEU A 1 434 ? -33.986 21.653 19.203 1.00 74.25 434 LEU A C 1
ATOM 3619 O O . LEU A 1 434 ? -33.133 21.983 18.378 1.00 74.25 434 LEU A O 1
ATOM 3623 N N . SER A 1 435 ? -34.221 20.376 19.507 1.00 63.97 435 SER A N 1
ATOM 3624 C CA . SER A 1 435 ? -33.582 19.278 18.783 1.00 63.97 435 SER A CA 1
ATOM 3625 C C . SER A 1 435 ? -34.145 19.188 17.364 1.00 63.97 435 SER A C 1
ATOM 3627 O O . SER A 1 435 ? -35.360 19.229 17.141 1.00 63.97 435 SER A O 1
ATOM 3629 N N . ILE A 1 436 ? -33.266 19.057 16.369 1.00 58.19 436 ILE A N 1
ATOM 3630 C CA . ILE A 1 436 ? -33.710 18.804 15.000 1.00 58.19 436 ILE A CA 1
ATOM 3631 C C . ILE A 1 436 ? -34.111 17.330 14.941 1.00 58.19 436 ILE A C 1
ATOM 3633 O O . ILE A 1 436 ? -33.259 16.443 14.942 1.00 58.19 436 ILE A O 1
ATOM 3637 N N . LYS A 1 437 ? -35.416 17.041 14.868 1.00 47.72 437 LYS A N 1
ATOM 3638 C CA . LYS A 1 437 ? -35.869 15.703 14.464 1.00 47.72 437 LYS A CA 1
ATOM 3639 C C . LYS A 1 437 ? -35.316 15.443 13.062 1.00 47.72 437 LYS A C 1
ATOM 3641 O O . LYS A 1 437 ? -35.749 16.098 12.112 1.00 47.72 437 LYS A O 1
ATOM 3646 N N . LYS A 1 438 ? -34.357 14.517 12.925 1.00 45.62 438 LYS A N 1
ATOM 3647 C CA . LYS A 1 438 ? -33.920 14.026 11.609 1.00 45.62 438 LYS A CA 1
ATOM 3648 C C . LYS A 1 438 ? -35.175 13.591 10.844 1.00 45.62 438 LYS A C 1
ATOM 3650 O O . LYS A 1 438 ? -35.908 12.724 11.318 1.00 45.62 438 LYS A O 1
ATOM 3655 N N . LYS A 1 439 ? -35.457 14.238 9.705 1.00 31.12 439 LYS A N 1
ATOM 3656 C CA . LYS A 1 439 ? -36.430 13.705 8.743 1.00 31.12 439 LYS A CA 1
ATOM 3657 C C . LYS A 1 439 ? -35.938 12.306 8.332 1.00 31.12 439 LYS A C 1
ATOM 3659 O O . LYS A 1 439 ? -34.728 12.179 8.130 1.00 31.12 439 LYS A O 1
ATOM 3664 N N . PRO A 1 440 ? -36.831 11.301 8.299 1.00 38.47 440 PRO A N 1
ATOM 3665 C CA . PRO A 1 440 ? -36.475 9.917 7.996 1.00 38.47 440 PRO A CA 1
ATOM 3666 C C . PRO A 1 440 ? -35.812 9.762 6.628 1.00 38.47 440 PRO A C 1
ATOM 3668 O O . PRO A 1 440 ? -36.124 10.577 5.725 1.00 38.47 440 PRO A O 1
#

pLDDT: mean 82.61, std 12.41, range [31.12, 96.94]

Solvent-accessible surface area (backbone atoms only — not comparable to full-atom values): 25038 Å² total; per-residue (Å²): 97,68,72,71,79,92,78,72,47,73,67,56,46,49,38,51,49,29,65,74,65,74,44,89,66,56,70,44,25,46,52,46,47,29,43,77,48,58,44,68,69,48,50,52,56,42,53,75,77,40,57,67,64,57,56,50,50,55,50,38,50,42,52,59,76,42,47,93,42,35,32,72,65,35,48,52,24,48,53,52,42,55,56,58,53,52,79,68,76,64,89,54,48,65,48,55,50,40,43,46,27,70,67,38,52,68,62,53,51,48,46,41,72,77,43,46,67,45,40,70,76,34,59,67,47,39,52,53,50,50,42,52,23,32,68,32,93,89,38,37,70,78,53,68,91,52,89,66,71,28,24,64,47,46,43,55,60,53,48,53,56,69,69,35,86,61,38,64,58,52,51,60,58,44,77,77,58,83,70,96,77,80,62,95,85,61,68,59,48,100,52,51,70,62,31,49,75,67,71,42,48,66,16,50,58,25,80,64,57,64,71,64,43,50,41,69,37,43,60,68,52,48,52,52,51,52,50,51,26,74,39,78,76,64,44,70,59,55,52,52,50,44,46,73,76,63,41,79,50,56,68,46,42,23,42,50,36,44,33,58,43,69,49,85,85,50,86,31,48,55,62,53,52,46,55,49,36,74,79,32,65,80,31,55,55,38,63,47,48,67,35,62,44,41,54,94,88,58,81,75,49,67,46,43,52,51,34,69,66,40,84,79,46,87,53,54,74,61,48,56,63,43,34,81,65,21,46,16,33,36,53,45,51,48,50,52,50,60,70,61,57,65,47,72,69,52,52,51,54,51,46,66,68,55,47,74,70,58,47,52,51,51,53,54,49,28,70,74,58,71,52,70,91,68,57,76,92,45,42,70,60,52,56,55,59,40,64,80,49,57,64,69,35,34,44,48,51,34,50,53,51,35,50,36,19,36,74,71,60,51,83,79,74,87,71,96,65,78,81,44,69,50,52,48,52,32,49,54,50,45,69,70,56,71,59,63,77,76,79,132

Sequence (440 aa):
MLKELIDEDDFCKKLRMSKEANTKAGFYSLFYILLHDPSLQVLESLLSNYTLQDVVNGLKHLIKFKFDRLTKDAYANILFVVRMMLDYEENIDTLIINLLRHHLVEEVYSMYKDKSRYFSNHPNSLMFLMFFCAQSNSKRDAFEDSNFTTRDFLFTTVREMITNPHFDEYKKKRAKKMSKSASPEYPDFPFASYFSSKQLLQTLLTPTPLNILSSQLSVELEMNIMFILEHEQNFKFHLGLLFRNYIRNEDDACRALRFIVNIPYPQNIARLANSILDKYPSSYLALIYDMLFWNQKEKLNGNLVEYLRGSNNKITAKLDSLQEEWEALRLAMESIKRKQENTVEDVIRMIHGLNFQKYFGLIKEMEKWGTPIVPREMYDRIIGESSEWDGYAQVYLWKIIGFQKIYLGFDVDTPRRIESLEALEGFEIVRNLLSIKKKP

Nearest PDB structures (foldseek):
  6ny5-assembly1_B  TM=1.729E-01  e=7.919E-01  Schizosaccharomyces pombe
  7bv7-assembly1_A  TM=1.781E-01  e=1.057E+00  Homo sapiens
  5qsx-assembly3_B  TM=2.177E-01  e=3.082E+00  Homo sapiens
  8glv-assembly1_LO  TM=1.522E-01  e=1.805E+00  Chlamydomonas reinhardtii
  7cc7-assembly1_A  TM=1.988E-01  e=5.052E+00  Homo sapiens

Radius of gyration: 28.2 Å; Cα contacts (8 Å, |Δi|>4): 423; chains: 1; bounding box: 69×65×78 Å

Secondary structure (DSSP, 8-state):
-BS--TT--HHHHHHHHHHHT--S-SHHHHHHHHHHS--HHHHHHHHHHS-HHHHHHHHHHIIIIIGGGB-HHHHHHHHHHHHHHGGG-SSTHHHHHHHHHTT-HHHHHHHHHH-HHHHHH-HHHHHHHHHHHHH-SSSGGGGTTS---SGGGGHHHHHHHHH-TTHHHHHHHHHT-------TTS---TTHHHHHHTT-HHHHTSPPPHHHHHHTS-HHHHHHHHHHHH--TTHHHHHHHHHHHT--SHHHHHHHHHHHTTSSS-TTHHHHHHHHHHH-GGGHHHHHHHHHT--TTSPPPHHHHHHHHSTT-TTHHHHHHHHTT-HHHHHHHHHHHHTTS--HHHHHHHHHT--HHHHHHHHHHHHHH---SS-GGGHHHHHHHGGGS-HHHHHHHHHHHHHHHHHH-------S---SHHHHHHHHHHHHPPP-----

Organism: Encephalitozoon hellem (NCBI:txid27973)

Foldseek 3Di:
DFQDDPDQDPLNVLLVVLVVVPDCDDLSVLLNVCLQPVDPVSVVVNVVVDPPVVSLVSLLCCLQPGQVRDDPSSNVSSLSNLLVCLVVLPDSLSVLLSCVLVVVLVSSVVSCVVNVVSCVSVVSSVLLSLLSLLVDPVRVCVQLVPDQAAQSSCVVVVLCCVPPPCVVVLVVVVVVPPDDDDDPFFWDASCCVVCVVSVNLNRLLHHDDLVSLCSNHRPVLSVLLLCLQADPPPNVVSLVCSCVPQVPALSSLLSSLLNLLQDPDGPCSLVSNVSSCVVHVSSVCSLCSCQLGDDPVDDGRPVSLVNVVFPPNPCVVVLVVVLVRGVSNVVSVVVSVVVVPCDLVNLLVVLVPDDPVNLVVVLVCCLVRVDQSDDLVCQQVNLVVCQPPDLSSLLSVLVSLLSCCQRNVRADDDHPDDDDPSNVVSNVSSVPDDHPPPDD

Mean predicted aligned error: 12.63 Å